Protein AF-A0AAD4RBE6-F1 (afdb_monomer_lite)

Organism: NCBI:txid166010

pLDDT: mean 78.67, std 19.78, range [25.31, 98.31]

Secondary structure (DSSP, 8-state):
-------------------------------------HHHHHHHHHHTT-HHHHHHHHHTT--S--B-TT--BHHHHHHHHT-HHHHHHHIIIIITTTTGGG---TTS--TGGG---HHHHHHHHHHHH---THHHHTTS--SS--SSHHHHHHHHHHHHHHHHHHHHHHTT--SEEEEEEEE---GGGHHHHHHHHHHHHHHHTS-SGGG-SEEEEETHHHHHHHHHHTT--HHHHHHHHHHHHHHTS-SSSSP-HHHHHHHHHHHHTT-BGGG--SSEEEEEEEE-SSSS-EEEEEES---SS-HHHHHHTT---GGGSBHHHHHHHHT--TTTSPPBTTTEEETHHHHSSTHHHHHHHHHHHHHHHHHHTTTPPPSEEEEEEEEE-S-PPP---TT-SSSHHHHHHHHHHHHTT-------PPPSS---TT---HHHHHHHHHHHHHHHTSHHHHHHHHHHHHHHHHSPP---

Sequence (476 aa):
MTMDVVRVKIDKNANKSRDGTSSERNTKTSEPAQQSSPEMQLLTAVKQENIAEIVRLYSRGASGNVQDGHGNNLLHIAVKKGNLQVVQAVLLFYGRRYSLCSKRNRDGKLPEELSYSIEIRGCIEIIHKGKEANDITKKNADSAQNVSHSSRNAMQDIDNQINKQNIDAMLKRKDKLAILLSLDGGGIRGLILIRILIYLEWKLGSSFWEKVDWVAGTSTGAILALGLGKKHSPEHIERAYLRLKNDVFVGRRPYNPKTFERFLKDELGSDSMGSIKHPKIVVTTCLTHVAPPRLKLFRNYKPNINDEDCKRFKYEEPSHVPLWRAARCSSAAPTYFPPFEDIYSDGGIMANNPTMELLTEFFRYKSIEICTHSGKPMDESLGCVISLGTGVVPAIKITASDGIPVDQSRAWCMSLDVPFFRFSPPLRDAIELNERDDKCLISMLWDAELYMASARCADQVDELVDFLKRIKPVEK

Foldseek 3Di:
DDDDDDDDDDDDDDDDDDDDDDDDDDDDDDDDPPPDDLQVQCLVCLLVVPLVSVLVSLLVPNAQPDADPQQQGSLLNNQLVVDQVSNLSCLQRPCPVPVQQPDATNVRDGSLNNHPDLSSNLSSCCSNVVDDNVVSCVVPPPDDDDDPPPVVVVVVVVVVVVVVVLQVVLVPDPFAAAEEEWEFDDQLLLLQVLSVQVVVCVVVVHHPQVRHQYYEAFQSGLLVLLLVLVVNRSSNVNSLSSVCCVQFVDDAPQTDLVSLLVSLCVRNPFFWLLVRPDRWYWYWKWFLVDVPIDIAIQINDFAPDDVVVCVVVRNDDRRPHGSSNSNSLQNQQFRHHAHDVLTIHHRCLPCSTCQVVRVVVVVVSQVSNCVVVVNDHRSYDHRYYHTDDSDDDPDDDPPDPDDPVLVNVNSSCRSVVHDDDDDDFDQPDDDDPPDDPPVSVVSRVVSSVVSCPDPVNVVSVVVVVVVVVPDDPDDD

InterPro domains:
  IPR002110 Ankyrin repeat [PF13637] (43-88)
  IPR002641 Patatin-like phospholipase domain [PF01734] (181-358)
  IPR002641 Patatin-like phospholipase domain [PS51635] (181-359)
  IPR016035 Acyl transferase/acyl hydrolase/lysophospholipase [SSF52151] (178-469)
  IPR036770 Ankyrin repeat-containing domain superfamily [G3DSA:1.25.40.20] (6-111)
  IPR036770 Ankyrin repeat-containing domain superfamily [SSF48403] (42-127)
  IPR047148 85/88 kDa calcium-independent phospholipase A2 [PTHR24139] (33-469)

Radius of gyration: 29.04 Å; chains: 1; bounding box: 90×71×64 Å

Structure (mmCIF, N/CA/C/O backbone):
data_AF-A0AAD4RBE6-F1
#
_entry.id   AF-A0AAD4RBE6-F1
#
loop_
_atom_site.group_PDB
_atom_site.id
_atom_site.type_symbol
_atom_site.label_atom_id
_atom_site.label_alt_id
_atom_site.label_comp_id
_atom_site.label_asym_id
_atom_site.label_entity_id
_atom_site.label_seq_id
_atom_site.pdbx_PDB_ins_co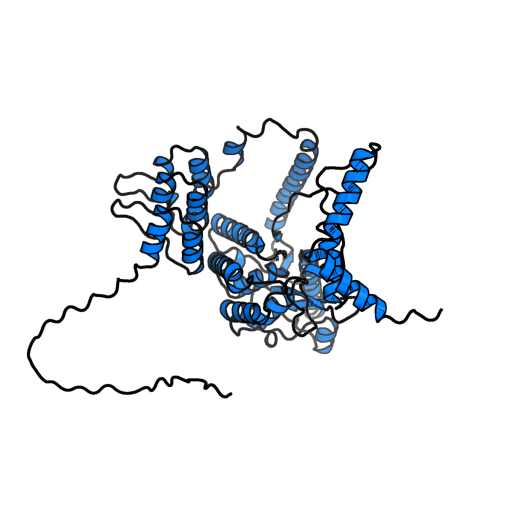de
_atom_site.Cartn_x
_atom_site.Cartn_y
_atom_site.Cartn_z
_atom_site.occupancy
_atom_site.B_iso_or_equiv
_atom_site.auth_seq_id
_atom_site.auth_comp_id
_atom_site.auth_asym_id
_atom_site.auth_atom_id
_atom_site.pdbx_PDB_model_num
ATOM 1 N N . MET A 1 1 ? -31.469 -34.787 -21.073 1.00 36.94 1 MET A N 1
ATOM 2 C CA . MET A 1 1 ? -31.974 -33.926 -19.984 1.00 36.94 1 MET A CA 1
ATOM 3 C C . MET A 1 1 ? -31.543 -32.501 -20.273 1.00 36.94 1 MET A C 1
ATOM 5 O O . MET A 1 1 ? -30.434 -32.102 -19.954 1.00 36.94 1 MET A O 1
ATOM 9 N N . THR A 1 2 ? -32.395 -31.804 -21.008 1.00 25.31 2 THR A N 1
ATOM 10 C CA . THR A 1 2 ? -32.347 -30.375 -21.311 1.00 25.31 2 THR A CA 1
ATOM 11 C C . THR A 1 2 ? -32.919 -29.598 -20.128 1.00 25.31 2 THR A C 1
ATOM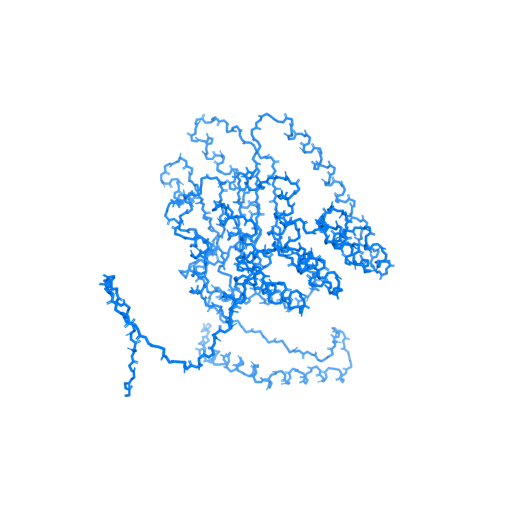 13 O O . THR A 1 2 ? -33.967 -29.980 -19.614 1.00 25.31 2 THR A O 1
ATOM 16 N N . MET A 1 3 ? -32.266 -28.514 -19.709 1.00 25.33 3 MET A N 1
ATOM 17 C CA . MET A 1 3 ? -32.940 -27.438 -18.985 1.00 25.33 3 MET A CA 1
ATOM 18 C C . MET A 1 3 ? -32.387 -26.083 -19.411 1.00 25.33 3 MET A C 1
ATOM 20 O O . MET A 1 3 ? -31.179 -25.877 -19.534 1.00 25.33 3 MET A O 1
ATOM 24 N N . ASP A 1 4 ? -33.351 -25.216 -19.685 1.00 25.64 4 ASP A N 1
ATOM 25 C CA . ASP A 1 4 ? -33.283 -23.999 -20.464 1.00 25.64 4 ASP A CA 1
ATOM 26 C C . ASP A 1 4 ? -32.749 -22.793 -19.691 1.00 25.64 4 ASP A C 1
ATOM 28 O O . ASP A 1 4 ? -33.007 -22.584 -18.506 1.00 25.64 4 ASP A O 1
ATOM 32 N N . VAL A 1 5 ? -32.042 -21.946 -20.435 1.00 27.17 5 VAL A N 1
ATOM 33 C CA . VAL A 1 5 ? -31.559 -20.632 -20.020 1.00 27.17 5 VAL A CA 1
ATOM 34 C C . VAL A 1 5 ? -32.653 -19.601 -20.302 1.00 27.17 5 VAL A C 1
ATOM 36 O O . VAL A 1 5 ? -32.891 -19.232 -21.453 1.00 27.17 5 VAL A O 1
ATOM 39 N N . VAL A 1 6 ? -33.295 -19.085 -19.253 1.00 26.88 6 VAL A N 1
ATOM 40 C CA . VAL A 1 6 ? -34.223 -17.949 -19.358 1.00 26.88 6 VAL A CA 1
ATOM 41 C C . VAL A 1 6 ? -33.420 -16.649 -19.476 1.00 26.88 6 VAL A C 1
ATOM 43 O O . VAL A 1 6 ? -32.833 -16.159 -18.513 1.00 26.88 6 VAL A O 1
ATOM 46 N N . ARG A 1 7 ? -33.397 -16.079 -20.687 1.00 25.42 7 ARG A N 1
ATOM 47 C CA . ARG A 1 7 ? -32.979 -14.697 -20.967 1.00 25.42 7 ARG A CA 1
ATOM 48 C C . ARG A 1 7 ? -34.167 -13.757 -20.757 1.00 25.42 7 ARG A C 1
ATOM 50 O O . ARG A 1 7 ? -35.165 -13.875 -21.459 1.00 25.42 7 ARG A O 1
ATOM 57 N N . VAL A 1 8 ? -34.028 -12.774 -19.870 1.00 27.27 8 VAL A N 1
ATOM 58 C CA . VAL A 1 8 ? -34.959 -11.639 -19.771 1.00 27.27 8 VAL A CA 1
ATOM 59 C C . VAL A 1 8 ? -34.450 -10.508 -20.670 1.00 27.27 8 VAL A C 1
ATOM 61 O O . VAL A 1 8 ? -33.384 -9.942 -20.431 1.00 27.27 8 VAL A O 1
ATOM 64 N N . LYS A 1 9 ? -35.207 -10.210 -21.733 1.00 25.75 9 LYS A N 1
ATOM 65 C CA . LYS A 1 9 ? -35.092 -8.991 -22.548 1.00 25.75 9 LYS A CA 1
ATOM 66 C C . LYS A 1 9 ? -35.766 -7.838 -21.801 1.00 25.75 9 LYS A C 1
ATOM 68 O O . LYS A 1 9 ? -36.899 -7.987 -21.358 1.00 25.75 9 LYS A O 1
ATOM 73 N N . ILE A 1 10 ? -35.095 -6.693 -21.710 1.00 26.86 10 ILE A N 1
ATOM 74 C CA . ILE A 1 10 ? -35.706 -5.421 -21.307 1.00 26.86 10 ILE A CA 1
ATOM 75 C C . ILE A 1 10 ? -35.899 -4.611 -22.588 1.00 26.86 10 ILE A C 1
ATOM 77 O O . ILE A 1 10 ? -34.921 -4.138 -23.170 1.00 26.86 10 ILE A O 1
ATOM 81 N N . ASP A 1 11 ? -37.148 -4.496 -23.035 1.00 26.22 11 ASP A N 1
ATOM 82 C CA . ASP A 1 11 ? -37.531 -3.614 -24.134 1.00 26.22 11 ASP A CA 1
ATOM 83 C C . ASP A 1 11 ? -37.756 -2.187 -23.626 1.00 26.22 11 ASP A C 1
ATOM 85 O O . ASP A 1 11 ? -38.414 -1.937 -22.614 1.00 26.22 11 ASP A O 1
ATOM 89 N N . LYS A 1 12 ? -37.195 -1.242 -24.379 1.00 29.44 12 LYS A N 1
ATOM 90 C CA . LYS A 1 12 ? -37.485 0.189 -24.314 1.00 29.44 12 LYS A CA 1
ATOM 91 C C . LYS A 1 12 ? -38.766 0.446 -25.108 1.00 29.44 12 LYS A C 1
ATOM 93 O O . LYS A 1 12 ? -38.792 0.058 -26.271 1.00 29.44 12 LYS A O 1
ATOM 98 N N . ASN A 1 13 ? -39.739 1.189 -24.569 1.00 26.70 13 ASN A N 1
ATOM 99 C CA . ASN A 1 13 ? -40.270 2.371 -25.268 1.00 26.70 13 ASN A CA 1
ATOM 100 C C . ASN A 1 13 ? -41.392 3.142 -24.552 1.00 26.70 13 ASN A C 1
ATOM 102 O O . ASN A 1 13 ? -42.336 2.574 -24.021 1.00 26.70 13 ASN A O 1
ATOM 106 N N . ALA A 1 14 ? -41.281 4.461 -24.733 1.00 28.98 14 ALA A N 1
ATOM 107 C CA . ALA A 1 14 ? -42.320 5.413 -25.130 1.00 28.98 14 ALA A CA 1
ATOM 108 C C . ALA A 1 14 ? -43.498 5.737 -24.189 1.00 28.98 14 ALA A C 1
ATOM 110 O O . ALA A 1 14 ? -44.550 5.108 -24.174 1.00 28.98 14 ALA A O 1
ATOM 111 N N . ASN A 1 15 ? -43.319 6.899 -23.562 1.00 27.23 15 ASN A N 1
ATOM 112 C CA . ASN A 1 15 ? -44.296 7.949 -23.279 1.00 27.23 15 ASN A CA 1
ATOM 113 C C . ASN A 1 15 ? -45.502 8.000 -24.251 1.00 27.23 15 ASN A C 1
ATOM 115 O O . ASN A 1 15 ? -45.315 8.231 -25.448 1.00 27.23 15 ASN A O 1
ATOM 119 N N . LYS A 1 16 ? -46.731 7.919 -23.722 1.00 29.92 16 LYS A N 1
ATOM 120 C CA . LYS A 1 16 ? -47.938 8.544 -24.295 1.00 29.92 16 LYS A CA 1
ATOM 121 C C . LYS A 1 16 ? -48.958 8.836 -23.191 1.00 29.92 16 LYS A C 1
ATOM 123 O O . LYS A 1 16 ? -49.313 7.968 -22.404 1.00 29.92 16 LYS A O 1
ATOM 128 N N . SER A 1 17 ? -49.397 10.086 -23.169 1.00 28.22 17 SER A N 1
ATOM 129 C CA . SER A 1 17 ? -50.435 10.672 -22.327 1.00 28.22 17 SER A CA 1
ATOM 130 C C . SER A 1 17 ? -51.847 10.294 -22.792 1.00 28.22 17 SER A C 1
ATOM 132 O O . SER A 1 17 ? -52.077 10.181 -23.998 1.00 28.22 17 SER A O 1
ATOM 134 N N . ARG A 1 18 ? -52.795 10.182 -21.845 1.00 27.91 18 ARG A N 1
ATOM 135 C CA . ARG A 1 18 ? -54.175 10.713 -21.933 1.00 27.91 18 ARG A CA 1
ATOM 136 C C . ARG A 1 18 ? -54.980 10.475 -20.646 1.00 27.91 18 ARG A C 1
ATOM 138 O O . ARG A 1 18 ? -54.822 9.451 -19.992 1.00 27.91 18 ARG A O 1
ATOM 145 N N . ASP A 1 19 ? -55.813 11.470 -20.348 1.00 25.88 19 ASP A N 1
ATOM 146 C CA . ASP A 1 19 ? -56.730 11.645 -19.214 1.00 25.88 19 ASP A CA 1
ATOM 147 C C . ASP A 1 19 ? -57.774 10.536 -19.002 1.00 25.88 19 ASP A C 1
ATOM 149 O O . ASP A 1 19 ? -58.187 9.870 -19.952 1.00 25.88 19 ASP A O 1
ATOM 153 N N . GLY A 1 20 ? -58.305 10.449 -17.772 1.00 26.56 20 GLY A N 1
ATOM 154 C CA . GLY A 1 20 ? -59.591 9.793 -17.502 1.00 26.56 20 GLY A CA 1
ATOM 155 C C . GLY A 1 20 ? -59.856 9.423 -16.037 1.00 26.56 20 GLY A C 1
ATOM 156 O O . GLY A 1 20 ? -59.356 8.430 -15.533 1.00 26.56 20 GLY A O 1
ATOM 157 N N . THR A 1 21 ? -60.690 10.228 -15.391 1.00 26.03 21 THR A N 1
ATOM 158 C CA . THR A 1 21 ? -61.256 10.206 -14.029 1.00 26.03 21 THR A CA 1
ATOM 159 C C . THR A 1 21 ? -61.819 8.889 -13.442 1.00 26.03 21 THR A C 1
ATOM 161 O O . THR A 1 21 ? -62.601 8.193 -14.083 1.00 26.03 21 THR A O 1
ATOM 164 N N . SER A 1 22 ? -61.634 8.762 -12.115 1.00 25.34 22 SER A N 1
ATOM 165 C CA . SER A 1 22 ? -62.621 8.416 -11.058 1.00 25.34 22 SER A CA 1
ATOM 166 C C . SER A 1 22 ? -62.697 7.012 -10.413 1.00 25.34 22 SER A C 1
ATOM 168 O O . SER A 1 22 ? -62.788 5.972 -11.055 1.00 25.34 22 SER A O 1
ATOM 170 N N . SER A 1 23 ? -62.857 7.097 -9.084 1.00 26.45 23 SER A N 1
ATOM 171 C CA . SER A 1 23 ? -63.470 6.178 -8.112 1.00 26.45 23 SER A CA 1
ATOM 172 C C . SER A 1 23 ? -62.567 5.221 -7.321 1.00 26.45 23 SER A C 1
ATOM 174 O O . SER A 1 23 ? -61.844 4.374 -7.833 1.00 26.45 23 SER A O 1
ATOM 176 N N . GLU A 1 24 ? -62.652 5.427 -6.009 1.00 29.19 24 GLU A N 1
ATOM 177 C CA . GLU A 1 24 ? -61.963 4.767 -4.913 1.00 29.19 24 GLU A CA 1
ATOM 178 C C . GLU A 1 24 ? -62.355 3.291 -4.772 1.00 29.19 24 GLU A C 1
ATOM 180 O O . GLU A 1 24 ? -63.533 2.935 -4.852 1.00 29.19 24 GLU A O 1
ATOM 185 N N . ARG A 1 25 ? -61.386 2.453 -4.386 1.00 26.19 25 ARG A N 1
ATOM 186 C CA . ARG A 1 25 ? -61.617 1.389 -3.401 1.00 26.19 25 ARG A CA 1
ATOM 187 C C . ARG A 1 25 ? -60.312 0.985 -2.721 1.00 26.19 25 ARG A C 1
ATOM 189 O O . ARG A 1 25 ? -59.398 0.453 -3.338 1.00 26.19 25 ARG A O 1
ATOM 196 N N . ASN A 1 26 ? -60.278 1.256 -1.420 1.00 29.33 26 ASN A N 1
ATOM 197 C CA . ASN A 1 26 ? -59.285 0.809 -0.454 1.00 29.33 26 ASN A CA 1
ATOM 198 C C . ASN A 1 26 ? -59.042 -0.705 -0.533 1.00 29.33 26 ASN A C 1
ATOM 200 O O . ASN A 1 26 ? -59.916 -1.492 -0.171 1.00 29.33 26 ASN A O 1
ATOM 204 N N . THR A 1 27 ? -57.809 -1.099 -0.839 1.00 26.62 27 THR A N 1
ATOM 205 C CA . THR A 1 27 ? -57.243 -2.365 -0.367 1.00 26.62 27 THR A CA 1
ATOM 206 C C . THR A 1 27 ? -55.849 -2.102 0.176 1.00 26.62 27 THR A C 1
ATOM 208 O O . THR A 1 27 ? -54.943 -1.719 -0.557 1.00 26.62 27 THR A O 1
ATOM 211 N N . LYS A 1 28 ? -55.716 -2.294 1.491 1.00 36.59 28 LYS A N 1
ATOM 212 C CA . LYS A 1 28 ? -54.467 -2.308 2.249 1.00 36.59 28 LYS A CA 1
ATOM 213 C C . LYS A 1 28 ? -53.427 -3.177 1.539 1.00 36.59 28 LYS A C 1
ATOM 215 O O . LYS A 1 28 ? -53.529 -4.400 1.565 1.00 36.59 28 LYS A O 1
ATOM 220 N N . THR A 1 29 ? -52.398 -2.551 0.992 1.00 27.36 29 THR A N 1
ATOM 221 C CA . THR A 1 29 ? -51.124 -3.206 0.699 1.00 27.36 29 THR A CA 1
ATOM 222 C C . THR A 1 29 ? -50.064 -2.512 1.529 1.00 27.36 29 THR A C 1
ATOM 224 O O . THR A 1 29 ? -49.806 -1.324 1.356 1.00 27.36 29 THR A O 1
ATOM 227 N N . SER A 1 30 ? -49.522 -3.268 2.478 1.00 28.77 30 SER A N 1
ATOM 228 C CA . SER A 1 30 ? -48.359 -2.943 3.296 1.00 28.77 30 SER A CA 1
ATOM 229 C C . SER A 1 30 ? -47.278 -2.236 2.480 1.00 28.77 30 SER A C 1
ATOM 231 O O . SER A 1 30 ? -46.771 -2.804 1.509 1.00 28.77 30 SER A O 1
ATOM 233 N N . GLU A 1 31 ? -46.926 -1.020 2.892 1.00 28.08 31 GLU A N 1
ATOM 234 C CA . GLU A 1 31 ? -45.774 -0.295 2.365 1.00 28.08 31 GLU A CA 1
ATOM 235 C C . GLU A 1 31 ? -44.496 -1.141 2.529 1.00 28.08 31 GLU A C 1
ATOM 237 O O . GLU A 1 31 ? -44.288 -1.750 3.585 1.00 28.08 31 GLU A O 1
ATOM 242 N N . PRO A 1 32 ? -43.616 -1.199 1.516 1.00 34.84 32 PRO A N 1
ATOM 243 C CA . PRO A 1 32 ? -42.310 -1.812 1.671 1.00 34.84 32 PRO A CA 1
ATOM 244 C C . PRO A 1 32 ? -41.451 -0.926 2.579 1.00 34.84 32 PRO A C 1
ATOM 246 O O . PRO A 1 32 ? -41.338 0.279 2.357 1.00 34.84 32 PRO A O 1
ATOM 249 N N . ALA A 1 33 ? -40.845 -1.534 3.602 1.00 35.59 33 ALA A N 1
ATOM 250 C CA . ALA A 1 33 ? -39.944 -0.876 4.543 1.00 35.59 33 ALA A CA 1
ATOM 251 C C . ALA A 1 33 ? -38.936 0.026 3.808 1.00 35.59 33 ALA A C 1
ATOM 253 O O . ALA A 1 33 ? -38.122 -0.453 3.016 1.00 35.59 33 ALA A O 1
ATOM 254 N N . GLN A 1 34 ? -39.000 1.334 4.074 1.00 41.50 34 GLN A N 1
ATOM 255 C CA . GLN A 1 34 ? -38.040 2.316 3.575 1.00 41.50 34 GLN A CA 1
ATOM 256 C C . GLN A 1 34 ? -36.620 1.845 3.912 1.00 41.50 34 GLN A C 1
ATOM 258 O O . GLN A 1 34 ? -36.253 1.741 5.084 1.00 41.50 34 GLN A O 1
ATOM 263 N N . GLN A 1 35 ? -35.814 1.552 2.889 1.00 50.53 35 GLN A N 1
ATOM 264 C CA . GLN A 1 35 ? -34.384 1.322 3.074 1.00 50.53 35 GLN A CA 1
ATOM 265 C C . GLN A 1 35 ? -33.782 2.596 3.675 1.00 50.53 35 GLN A C 1
ATOM 267 O O . GLN A 1 35 ? -33.714 3.637 3.023 1.00 50.53 35 GLN A O 1
ATOM 272 N N . SER A 1 36 ? -33.397 2.523 4.950 1.00 72.25 36 SER A N 1
ATOM 273 C CA . SER A 1 36 ? -32.753 3.620 5.671 1.00 72.25 36 SER A CA 1
ATOM 274 C C . SER A 1 36 ? -31.489 4.066 4.932 1.00 72.25 36 SER A C 1
ATOM 276 O O . SER A 1 36 ? -30.768 3.231 4.380 1.00 72.25 36 SER A O 1
ATOM 278 N N . SER A 1 37 ? -31.212 5.375 4.894 1.00 89.31 37 SER A N 1
ATOM 279 C CA . SER A 1 37 ? -30.050 5.902 4.164 1.00 89.31 37 SER A CA 1
ATOM 280 C C . SER A 1 37 ? -28.730 5.303 4.689 1.00 89.31 37 SER A C 1
ATOM 282 O O . SER A 1 37 ? -28.657 4.944 5.871 1.00 89.31 37 SER A O 1
ATOM 284 N N . PRO A 1 38 ? -27.663 5.205 3.868 1.00 90.19 38 PRO A N 1
ATOM 285 C CA . PRO A 1 38 ? -26.365 4.675 4.303 1.00 90.19 38 PRO A CA 1
ATOM 286 C C . PRO A 1 38 ? -25.799 5.366 5.553 1.00 90.19 38 PRO A C 1
ATOM 288 O O . PRO A 1 38 ? -25.155 4.730 6.383 1.00 90.19 38 PRO A O 1
ATOM 291 N N . GLU A 1 39 ? -26.070 6.659 5.723 1.00 90.44 39 GLU A N 1
ATOM 292 C CA . GLU A 1 39 ? -25.683 7.452 6.892 1.00 90.44 39 GLU A CA 1
ATOM 293 C C . GLU A 1 39 ? -26.444 7.018 8.149 1.00 90.44 39 GLU A C 1
ATOM 295 O O . GLU A 1 39 ? -25.860 6.899 9.228 1.00 90.44 39 GLU A O 1
ATOM 300 N N . MET A 1 40 ? -27.743 6.738 8.020 1.00 91.25 40 MET A N 1
ATOM 301 C CA . MET A 1 40 ? -28.564 6.255 9.130 1.00 91.25 40 MET A CA 1
ATOM 302 C C . MET A 1 40 ? -28.219 4.805 9.492 1.00 91.25 40 MET A C 1
ATOM 304 O O . MET A 1 40 ? -28.203 4.444 10.673 1.00 91.25 40 MET A O 1
ATOM 308 N N . GLN A 1 41 ? -27.869 3.986 8.496 1.00 94.31 41 GLN A N 1
ATOM 309 C CA . GLN A 1 41 ? -27.298 2.655 8.711 1.00 94.31 41 GLN A CA 1
ATOM 310 C C . GLN A 1 41 ? -25.973 2.749 9.473 1.00 94.31 41 GLN A C 1
ATOM 312 O O . GLN A 1 41 ? -25.782 2.016 10.439 1.00 94.31 41 GLN A O 1
ATOM 317 N N . LEU A 1 42 ? -25.101 3.700 9.123 1.00 95.31 42 LEU A N 1
ATOM 318 C CA . LEU A 1 42 ? -23.823 3.913 9.809 1.00 95.31 42 LEU A CA 1
ATOM 319 C C . LEU A 1 42 ? -24.022 4.346 11.263 1.00 95.31 42 LEU A C 1
ATOM 321 O O . LEU A 1 42 ? -23.387 3.802 12.167 1.00 95.31 42 LEU A O 1
ATOM 325 N N . LEU A 1 43 ? -24.944 5.280 11.505 1.00 94.56 43 LEU A N 1
ATOM 326 C CA . LEU A 1 43 ? -25.313 5.706 12.854 1.00 94.56 43 LEU A CA 1
ATOM 327 C C . LEU A 1 43 ? -25.823 4.523 13.692 1.00 94.56 43 LEU A C 1
ATOM 329 O O . LEU A 1 43 ? -25.467 4.378 14.862 1.00 94.56 43 LEU A O 1
ATOM 333 N N . THR A 1 44 ? -26.642 3.665 13.083 1.00 95.12 44 THR A N 1
ATOM 334 C CA . THR A 1 44 ? -27.189 2.460 13.716 1.00 95.12 44 THR A CA 1
ATOM 335 C C . THR A 1 44 ? -26.092 1.435 13.999 1.00 95.12 44 THR A C 1
ATOM 337 O O . THR A 1 44 ? -26.025 0.922 15.113 1.00 95.12 44 THR A O 1
ATOM 340 N N . ALA A 1 45 ? -25.176 1.213 13.055 1.00 95.94 45 ALA A N 1
ATOM 341 C CA . ALA A 1 45 ? -24.044 0.305 13.210 1.00 95.94 45 ALA A CA 1
ATOM 342 C C . ALA A 1 45 ? -23.119 0.724 14.363 1.00 95.94 45 ALA A C 1
ATOM 344 O O . ALA A 1 45 ? -22.715 -0.123 15.154 1.00 95.94 45 ALA A O 1
ATOM 345 N N . VAL A 1 46 ? -22.848 2.026 14.526 1.00 96.00 46 VAL A N 1
ATOM 346 C CA . VAL A 1 46 ? -22.082 2.542 15.677 1.00 96.00 46 VAL A CA 1
ATOM 347 C C . VAL A 1 46 ? -22.850 2.359 16.988 1.00 96.00 46 VAL A C 1
ATOM 349 O O . VAL A 1 46 ? -22.265 1.935 17.981 1.00 96.00 46 VAL A O 1
ATOM 352 N N . LYS A 1 47 ? -24.166 2.617 17.012 1.00 94.94 47 LYS A N 1
ATOM 353 C CA . LYS A 1 47 ? -25.005 2.397 18.209 1.00 94.94 47 LYS A CA 1
ATOM 354 C C . LYS A 1 47 ? -25.071 0.927 18.636 1.00 94.94 47 LYS A C 1
ATOM 356 O O . LYS A 1 47 ? -25.216 0.666 19.830 1.00 94.94 47 LYS A O 1
ATOM 361 N N . GLN A 1 48 ? -25.002 0.015 17.670 1.00 95.56 48 GLN A N 1
ATOM 362 C CA . GLN A 1 48 ? -25.002 -1.438 17.853 1.00 95.56 48 GLN A CA 1
ATOM 363 C C . GLN A 1 48 ? -23.591 -2.029 17.999 1.00 95.56 48 GLN A C 1
ATOM 365 O O . GLN A 1 48 ? -23.467 -3.240 18.131 1.00 95.56 48 GLN A O 1
ATOM 370 N N . GLU A 1 49 ? -22.540 -1.202 17.946 1.00 94.81 49 GLU A N 1
ATOM 371 C CA . GLU A 1 49 ? -21.135 -1.627 18.051 1.00 94.81 49 GLU A CA 1
ATOM 372 C C . GLU A 1 49 ? -20.708 -2.649 16.975 1.00 94.81 49 GLU A C 1
ATOM 374 O O . GLU A 1 49 ? -19.778 -3.435 17.153 1.00 94.81 49 GLU A O 1
ATOM 379 N N . ASN A 1 50 ? -21.365 -2.619 15.810 1.00 93.75 50 ASN A N 1
ATOM 380 C CA . ASN A 1 50 ? -21.119 -3.549 14.714 1.00 93.75 50 ASN A CA 1
ATOM 381 C C . ASN A 1 50 ? -19.976 -3.057 13.810 1.00 93.75 50 ASN A C 1
ATOM 383 O O . ASN A 1 50 ? -20.187 -2.362 12.814 1.00 93.75 50 ASN A O 1
ATOM 387 N N . ILE A 1 51 ? -18.748 -3.452 14.148 1.00 91.12 51 ILE A N 1
ATOM 388 C CA . ILE A 1 51 ? -17.526 -3.068 13.422 1.00 91.12 51 ILE A CA 1
ATOM 389 C C . ILE A 1 51 ? -17.558 -3.530 11.961 1.00 91.12 51 ILE A C 1
ATOM 391 O O . ILE A 1 51 ? -17.162 -2.775 11.074 1.00 91.12 51 ILE A O 1
ATOM 395 N N . ALA A 1 52 ? -18.037 -4.747 11.691 1.00 88.94 52 ALA A N 1
ATOM 396 C CA . ALA A 1 52 ? -18.078 -5.285 10.333 1.00 88.94 52 ALA A CA 1
ATOM 397 C C . ALA A 1 52 ? -18.937 -4.406 9.413 1.00 88.94 52 ALA A C 1
ATOM 399 O O . ALA A 1 52 ? -18.535 -4.100 8.288 1.00 88.94 52 ALA A O 1
ATOM 400 N N . GLU A 1 53 ? -20.074 -3.939 9.924 1.00 94.31 53 GLU A N 1
ATOM 401 C CA . GLU A 1 53 ? -20.980 -3.060 9.195 1.00 94.31 53 GLU A CA 1
ATOM 402 C C . GLU A 1 53 ? -20.416 -1.643 9.023 1.00 94.31 53 GLU A C 1
ATOM 404 O O . GLU A 1 53 ? -20.501 -1.081 7.931 1.00 94.31 53 GLU A O 1
ATOM 409 N N . ILE A 1 54 ? -19.747 -1.095 10.046 1.00 93.69 54 ILE A N 1
ATOM 410 C CA . ILE A 1 54 ? -19.025 0.187 9.945 1.00 93.69 54 ILE A CA 1
ATOM 411 C C . ILE A 1 54 ? -17.981 0.122 8.819 1.00 93.69 54 ILE A C 1
ATOM 413 O O . ILE A 1 54 ? -17.939 0.999 7.956 1.00 93.69 54 ILE A O 1
ATOM 417 N N . VAL A 1 55 ? -17.168 -0.940 8.789 1.00 92.38 55 VAL A N 1
ATOM 418 C CA . VAL A 1 55 ? -16.141 -1.154 7.754 1.00 92.38 55 VAL A CA 1
ATOM 419 C C . VAL A 1 55 ? -16.785 -1.308 6.374 1.00 92.38 55 VAL A C 1
ATOM 421 O O . VAL A 1 55 ? -16.300 -0.728 5.400 1.00 92.38 55 VAL A O 1
ATOM 424 N N . ARG A 1 56 ? -17.893 -2.054 6.271 1.00 93.44 56 ARG A N 1
ATOM 425 C CA . ARG A 1 56 ? -18.628 -2.244 5.012 1.00 93.44 56 ARG A CA 1
ATOM 426 C C . ARG A 1 56 ? -19.144 -0.913 4.466 1.00 93.44 56 ARG A C 1
ATOM 428 O O . ARG A 1 56 ? -18.910 -0.610 3.296 1.00 93.44 56 ARG A O 1
ATOM 435 N N . LEU A 1 57 ? -19.803 -0.110 5.298 1.00 95.12 57 LEU A N 1
ATOM 436 C CA . LEU A 1 57 ? -20.345 1.195 4.917 1.00 95.12 57 LEU A CA 1
ATOM 437 C C . LEU A 1 57 ? -19.232 2.178 4.537 1.00 95.12 57 LEU A C 1
ATOM 439 O O . LEU A 1 57 ? -19.325 2.831 3.494 1.00 95.12 57 LEU A O 1
ATOM 443 N N . TYR A 1 58 ? -18.135 2.210 5.299 1.00 94.81 58 TYR A N 1
ATOM 444 C CA . TYR A 1 58 ? -16.953 2.999 4.953 1.00 94.81 58 TYR A CA 1
ATOM 445 C C . TYR A 1 58 ? -16.370 2.596 3.596 1.00 94.81 58 TYR A C 1
ATOM 447 O O . TYR A 1 58 ? -16.171 3.450 2.732 1.00 94.81 58 TYR A O 1
ATOM 455 N N . SER A 1 59 ? -16.181 1.294 3.357 1.00 93.25 59 SER A N 1
ATOM 456 C CA . SER A 1 59 ? -15.627 0.772 2.099 1.00 93.25 59 SER A CA 1
ATOM 457 C C . SER A 1 59 ? -16.476 1.117 0.869 1.00 93.25 59 SER A C 1
ATOM 459 O O . SER A 1 59 ? -15.947 1.188 -0.236 1.00 93.25 59 SER A O 1
ATOM 461 N N . ARG A 1 60 ? -17.778 1.388 1.044 1.00 93.56 60 ARG A N 1
ATOM 462 C CA . ARG A 1 60 ? -18.698 1.843 -0.016 1.00 93.56 60 ARG A CA 1
ATOM 463 C C . ARG A 1 60 ? -18.848 3.364 -0.089 1.00 93.56 60 ARG A C 1
ATOM 465 O O . ARG A 1 60 ? -19.560 3.868 -0.946 1.00 93.56 60 ARG A O 1
ATOM 472 N N . GLY A 1 61 ? -18.158 4.097 0.782 1.00 92.44 61 GLY A N 1
ATOM 473 C CA . GLY A 1 61 ? -18.135 5.553 0.784 1.00 92.44 61 GLY A CA 1
ATOM 474 C C . GLY A 1 61 ? -19.296 6.233 1.494 1.00 92.44 61 GLY A C 1
ATOM 475 O O . GLY A 1 61 ? -19.561 7.391 1.184 1.00 92.44 61 GLY A O 1
ATOM 476 N N . ALA A 1 62 ? -19.948 5.560 2.448 1.00 94.25 62 ALA A N 1
ATOM 477 C CA . ALA A 1 62 ? -20.943 6.199 3.307 1.00 94.25 62 ALA A CA 1
ATOM 478 C C . ALA A 1 62 ? -20.345 7.429 4.010 1.00 94.25 62 ALA A C 1
ATOM 480 O O . ALA A 1 62 ? -19.228 7.371 4.534 1.00 94.25 62 ALA A O 1
ATOM 481 N N . SER A 1 63 ? -21.084 8.540 4.021 1.00 92.56 63 SER A N 1
ATOM 482 C CA . SER A 1 63 ? -20.622 9.784 4.634 1.00 92.56 63 SER A CA 1
ATOM 483 C C . SER A 1 63 ? -20.653 9.699 6.159 1.00 92.56 63 SER A C 1
ATOM 485 O O . SER A 1 63 ? -21.648 9.293 6.753 1.00 92.56 63 SER A O 1
ATOM 487 N N . GLY A 1 64 ? -19.576 10.146 6.807 1.00 90.00 64 GLY A N 1
ATOM 488 C CA . GLY A 1 64 ? -19.506 10.265 8.266 1.00 90.00 64 GLY A CA 1
ATOM 489 C C . GLY A 1 64 ? -20.146 11.537 8.829 1.00 90.00 64 GLY A C 1
ATOM 490 O O . GLY A 1 64 ? -20.161 11.720 10.046 1.00 90.00 64 GLY A O 1
ATOM 491 N N . ASN A 1 65 ? -20.655 12.435 7.975 1.00 89.88 65 ASN A N 1
ATOM 492 C CA . ASN A 1 65 ? -21.284 13.691 8.397 1.00 89.88 65 ASN A CA 1
ATOM 493 C C . ASN A 1 65 ? -22.741 13.476 8.837 1.00 89.88 65 ASN A C 1
ATOM 495 O O . ASN A 1 65 ? -23.664 14.023 8.239 1.00 89.88 65 ASN A O 1
ATOM 499 N N . VAL A 1 66 ? -22.938 12.651 9.863 1.00 92.25 66 VAL A N 1
ATOM 500 C CA . VAL A 1 66 ? -24.248 12.303 10.421 1.00 92.25 66 VAL A CA 1
ATOM 501 C C . VAL A 1 66 ? -24.271 12.567 11.923 1.00 92.25 66 VAL A C 1
ATOM 503 O O . VAL A 1 66 ? -23.253 12.438 12.611 1.00 92.25 66 VAL A O 1
ATOM 506 N N . GLN A 1 67 ? -25.440 12.958 12.427 1.00 93.31 67 GLN A N 1
ATOM 507 C CA . GLN A 1 67 ? -25.692 13.215 13.840 1.00 93.31 67 GLN A CA 1
ATOM 508 C C . GLN A 1 67 ? -26.984 12.529 14.289 1.00 93.31 67 GLN A C 1
ATOM 510 O O . GLN A 1 67 ? -27.887 12.306 13.483 1.00 93.31 67 GLN A O 1
ATOM 515 N N . ASP A 1 68 ? -27.080 12.198 15.576 1.00 92.56 68 ASP A N 1
ATOM 516 C CA . ASP A 1 68 ? -28.346 11.783 16.183 1.00 92.56 68 ASP A CA 1
ATOM 517 C C . ASP A 1 68 ? -29.236 12.985 16.566 1.00 92.56 68 ASP A C 1
ATOM 519 O O . ASP A 1 68 ? -28.880 14.149 16.368 1.00 92.56 68 ASP A O 1
ATOM 523 N N . GLY A 1 69 ? -30.404 12.707 17.157 1.00 90.25 69 GLY A N 1
ATOM 524 C CA . GLY A 1 69 ? -31.345 13.739 17.609 1.00 90.25 69 GLY A CA 1
ATOM 525 C C . GLY A 1 69 ? -30.797 14.699 18.678 1.00 90.25 69 GLY A C 1
ATOM 526 O O . GLY A 1 69 ? -31.363 15.773 18.870 1.00 90.25 69 GLY A O 1
ATOM 527 N N . HIS A 1 70 ? -29.683 14.366 19.334 1.00 90.88 70 HIS A N 1
ATOM 528 C CA . HIS A 1 70 ? -29.000 15.212 20.317 1.00 90.88 70 HIS A CA 1
ATOM 529 C C . HIS A 1 70 ? -27.803 15.968 19.707 1.00 90.88 70 HIS A C 1
ATOM 531 O O . HIS A 1 70 ? -27.043 16.627 20.416 1.00 90.88 70 HIS A O 1
ATOM 537 N N . GLY A 1 71 ? -27.607 15.890 18.387 1.00 92.75 71 GLY A N 1
ATOM 538 C CA . GLY A 1 71 ? -26.449 16.474 17.708 1.00 92.75 71 GLY A CA 1
ATOM 539 C C . GLY A 1 71 ? -25.145 15.708 17.946 1.00 92.75 71 GLY A C 1
ATOM 540 O O . GLY A 1 71 ? -24.074 16.215 17.609 1.00 92.75 71 GLY A O 1
ATOM 541 N N . ASN A 1 72 ? -25.198 14.496 18.509 1.00 95.06 72 ASN A N 1
ATOM 542 C CA . ASN A 1 72 ? -24.012 13.668 18.686 1.00 95.06 72 ASN A CA 1
ATOM 543 C C . ASN A 1 72 ? -23.562 13.150 17.322 1.00 95.06 72 ASN A C 1
ATOM 545 O O . ASN A 1 72 ? -24.305 12.439 16.646 1.00 95.06 72 ASN A O 1
ATOM 549 N N . ASN A 1 73 ? -22.332 13.475 16.930 1.00 95.50 73 ASN A N 1
ATOM 550 C CA . ASN A 1 73 ? -21.699 12.831 15.780 1.00 95.50 73 ASN A CA 1
ATOM 551 C C . ASN A 1 73 ? -21.305 11.371 16.103 1.00 95.50 73 ASN A C 1
ATOM 553 O O . ASN A 1 73 ? -21.383 10.932 17.254 1.00 95.50 73 ASN A O 1
ATOM 557 N N . LEU A 1 74 ? -20.823 10.632 15.098 1.00 96.25 74 LEU A N 1
ATOM 558 C CA . LEU A 1 74 ? -20.407 9.230 15.248 1.00 96.25 74 LEU A CA 1
ATOM 559 C C . LEU A 1 74 ? -19.426 8.996 16.410 1.00 96.25 74 LEU A C 1
ATOM 561 O O . LEU A 1 74 ? -19.540 7.992 17.110 1.00 96.25 74 LEU A O 1
ATOM 565 N N . LEU A 1 75 ? -18.486 9.920 16.640 1.00 96.31 75 LEU A N 1
ATOM 566 C CA . LEU A 1 75 ? -17.471 9.772 17.682 1.00 96.31 75 LEU A CA 1
ATOM 567 C C . LEU A 1 75 ? -18.057 9.963 19.085 1.00 96.31 75 LEU A C 1
ATOM 569 O O . LEU A 1 75 ? -17.720 9.189 19.971 1.00 96.31 75 LEU A O 1
ATOM 573 N N . HIS A 1 76 ? -18.974 10.915 19.288 1.00 96.69 76 HIS A N 1
ATOM 574 C CA . HIS A 1 76 ? -19.679 11.053 20.573 1.00 96.69 76 HIS A CA 1
ATOM 575 C C . HIS A 1 76 ? -20.410 9.757 20.943 1.00 96.69 76 HIS A C 1
ATOM 577 O O . HIS A 1 76 ? -20.351 9.308 22.085 1.00 96.69 76 HIS A O 1
ATOM 583 N N . ILE A 1 77 ? -21.083 9.140 19.964 1.00 95.56 77 ILE A N 1
ATOM 584 C CA . ILE A 1 77 ? -21.837 7.898 20.168 1.00 95.56 77 ILE A CA 1
ATOM 585 C C . ILE A 1 77 ? -20.882 6.746 20.488 1.00 95.56 77 ILE A C 1
ATOM 587 O O . ILE A 1 77 ? -21.107 6.036 21.465 1.00 95.56 77 ILE A O 1
ATOM 591 N N . ALA A 1 78 ? -19.805 6.589 19.711 1.00 95.50 78 ALA A N 1
ATOM 592 C CA . ALA A 1 78 ? -18.796 5.557 19.942 1.00 95.50 78 ALA A CA 1
ATOM 593 C C . ALA A 1 78 ? -18.141 5.690 21.328 1.00 95.50 78 ALA A C 1
ATOM 595 O O . ALA A 1 78 ? -18.008 4.704 22.049 1.00 95.50 78 ALA A O 1
ATOM 596 N N . VAL A 1 79 ? -17.795 6.915 21.735 1.00 95.38 79 VAL A N 1
ATOM 597 C CA . VAL A 1 79 ? -17.202 7.190 23.050 1.00 95.38 79 VAL A CA 1
ATOM 598 C C . VAL A 1 79 ? -18.179 6.879 24.180 1.00 95.38 79 VAL A C 1
ATOM 600 O O . VAL A 1 79 ? -17.794 6.221 25.142 1.00 95.38 79 VAL A O 1
ATOM 603 N N . LYS A 1 80 ? -19.451 7.279 24.051 1.00 93.38 80 LYS A N 1
ATOM 604 C CA . LYS A 1 80 ? -20.487 6.991 25.058 1.00 93.38 80 LYS A CA 1
ATOM 605 C C . LYS A 1 80 ? -20.708 5.487 25.258 1.00 93.38 80 LYS A C 1
ATOM 607 O O . LYS A 1 80 ? -21.110 5.076 26.341 1.00 93.38 80 LYS A O 1
ATOM 612 N N . LYS A 1 81 ? -20.461 4.673 24.226 1.00 92.69 81 LYS A N 1
ATOM 613 C CA . LYS A 1 81 ? -20.510 3.206 24.310 1.00 92.69 81 LYS A CA 1
ATOM 614 C C . LYS A 1 81 ? -19.288 2.597 24.995 1.00 92.69 81 LYS A C 1
ATOM 616 O O . LYS A 1 81 ? -19.403 1.521 25.563 1.00 92.69 81 LYS A O 1
ATOM 621 N N . GLY A 1 82 ? -18.140 3.272 24.963 1.00 90.56 82 GLY A N 1
ATOM 622 C CA . GLY A 1 82 ? -16.917 2.817 25.629 1.00 90.56 82 GLY A CA 1
ATOM 623 C C . GLY A 1 82 ? -16.164 1.696 24.903 1.00 90.56 82 GLY A C 1
ATOM 624 O O . GLY A 1 82 ? -15.167 1.199 25.420 1.00 90.56 82 GLY A O 1
ATOM 625 N N . ASN A 1 83 ? -16.591 1.302 23.701 1.00 90.69 83 ASN A N 1
ATOM 626 C CA . ASN A 1 83 ? -15.926 0.258 22.929 1.00 90.69 83 ASN A CA 1
ATOM 627 C C . ASN A 1 83 ? -14.726 0.815 22.161 1.00 90.69 83 ASN A C 1
ATOM 629 O O . ASN A 1 83 ? -14.874 1.530 21.165 1.00 90.69 83 ASN A O 1
ATOM 633 N N . LEU A 1 84 ? -13.528 0.453 22.621 1.00 87.56 84 LEU A N 1
ATOM 634 C CA . LEU A 1 84 ? -12.267 0.949 22.079 1.00 87.56 84 LEU A CA 1
ATOM 635 C C . LEU A 1 84 ? -12.121 0.684 20.574 1.00 87.56 84 LEU A C 1
ATOM 637 O O . LEU A 1 84 ? -11.697 1.576 19.842 1.00 87.56 84 LEU A O 1
ATOM 641 N N . GLN A 1 85 ? -12.507 -0.500 20.093 1.00 86.50 85 GLN A N 1
ATOM 642 C CA . GLN A 1 85 ? -12.362 -0.850 18.678 1.00 86.50 85 GLN A CA 1
ATOM 643 C C . GLN A 1 85 ? -13.315 -0.044 17.790 1.00 86.50 85 GLN A C 1
ATOM 645 O O . GLN A 1 85 ? -12.929 0.402 16.710 1.00 86.50 85 GLN A O 1
ATOM 650 N N . VAL A 1 86 ? -14.546 0.198 18.253 1.00 93.31 86 VAL A N 1
ATOM 651 C CA . VAL A 1 86 ? -15.512 1.052 17.543 1.00 93.31 86 VAL A CA 1
ATOM 652 C C . VAL A 1 86 ? -15.024 2.501 17.515 1.00 93.31 86 VAL A C 1
ATOM 654 O O . VAL A 1 86 ? -15.074 3.140 16.464 1.00 93.31 86 VAL A O 1
ATOM 657 N N . VAL A 1 87 ? -14.490 3.012 18.630 1.00 93.69 87 VAL A N 1
ATOM 658 C CA . VAL A 1 87 ? -13.870 4.345 18.687 1.00 93.69 87 VAL A CA 1
ATOM 659 C C . VAL A 1 87 ? -12.706 4.447 17.701 1.00 93.69 87 VAL A C 1
ATOM 661 O O . VAL A 1 87 ? -12.662 5.389 16.911 1.00 93.69 87 VAL A O 1
ATOM 664 N N . GLN A 1 88 ? -11.793 3.473 17.694 1.00 90.19 88 GLN A N 1
ATOM 665 C CA . GLN A 1 88 ? -10.660 3.431 16.767 1.00 90.19 88 GLN A CA 1
ATOM 666 C C . GLN A 1 88 ? -11.123 3.384 15.308 1.00 90.19 88 GLN A C 1
ATOM 668 O O . GLN A 1 88 ? -10.625 4.158 14.495 1.00 90.19 88 GLN A O 1
ATOM 673 N N . ALA A 1 89 ? -12.111 2.549 14.977 1.00 92.00 89 ALA A N 1
ATOM 674 C CA . ALA A 1 89 ? -12.672 2.476 13.630 1.00 92.00 89 ALA A CA 1
ATOM 675 C C . ALA A 1 89 ? -13.272 3.823 13.192 1.00 92.00 89 ALA A C 1
ATOM 677 O O . ALA A 1 89 ? -12.966 4.318 12.108 1.00 92.00 89 ALA A O 1
ATOM 678 N N . VAL A 1 90 ? -14.074 4.467 14.049 1.00 94.44 90 VAL A N 1
ATOM 679 C CA . VAL A 1 90 ? -14.659 5.784 13.752 1.00 94.44 90 VAL A CA 1
ATOM 680 C C . VAL A 1 90 ? -13.575 6.852 13.588 1.00 94.44 90 VAL A C 1
ATOM 682 O O . VAL A 1 90 ? -13.646 7.662 12.662 1.00 94.44 90 VAL A O 1
ATOM 685 N N . LEU A 1 91 ? -12.548 6.851 14.439 1.00 91.00 91 LEU A N 1
ATOM 686 C CA . LEU A 1 91 ? -11.429 7.787 14.341 1.00 91.00 91 LEU A CA 1
ATOM 687 C C . LEU A 1 91 ? -10.622 7.600 13.048 1.00 91.00 91 LEU A C 1
ATOM 689 O O . LEU A 1 91 ? -10.323 8.592 12.382 1.00 91.00 91 LEU A O 1
ATOM 693 N N . LEU A 1 92 ? -10.305 6.354 12.681 1.00 89.00 92 LEU A N 1
ATOM 694 C CA . LEU A 1 92 ? -9.519 6.018 11.490 1.00 89.00 92 LEU A CA 1
ATOM 695 C C . LEU A 1 92 ? -10.257 6.348 10.189 1.00 89.00 92 LEU A C 1
ATOM 697 O O . LEU A 1 92 ? -9.647 6.889 9.269 1.00 89.00 92 LEU A O 1
ATOM 701 N N . PHE A 1 93 ? -11.553 6.041 10.118 1.00 92.31 93 PHE A N 1
ATOM 702 C CA . PHE A 1 93 ? -12.343 6.163 8.888 1.00 92.31 93 PHE A CA 1
ATOM 703 C C . PHE A 1 93 ? -13.009 7.532 8.718 1.00 92.31 93 PHE A C 1
ATOM 705 O O . PHE A 1 93 ? -13.196 8.004 7.597 1.00 92.31 93 PHE A O 1
ATOM 712 N N . TYR A 1 94 ? -13.371 8.189 9.823 1.00 93.25 94 TYR A N 1
ATOM 713 C CA . TYR A 1 94 ? -14.198 9.399 9.792 1.00 93.25 94 TYR A CA 1
ATOM 714 C C . TYR A 1 94 ? -13.626 10.567 10.605 1.00 93.25 94 TYR A C 1
ATOM 716 O O . TYR A 1 94 ? -13.958 11.720 10.322 1.00 93.25 94 TYR A O 1
ATOM 724 N N . GLY A 1 95 ? -12.754 10.300 11.583 1.00 88.38 95 GLY A N 1
ATOM 725 C CA . GLY A 1 95 ? -12.290 11.270 12.579 1.00 88.38 95 GLY A CA 1
ATOM 726 C C . GLY A 1 95 ? -11.718 12.554 11.981 1.00 88.38 95 GLY A C 1
ATOM 727 O O . GLY A 1 95 ? -12.262 13.635 12.219 1.00 88.38 95 GLY A O 1
ATOM 728 N N . ARG A 1 96 ? -10.648 12.443 11.182 1.00 85.75 96 ARG A N 1
ATOM 729 C CA . ARG A 1 96 ? -9.983 13.610 10.566 1.00 85.75 96 ARG A CA 1
ATOM 730 C C . ARG A 1 96 ? -10.827 14.248 9.467 1.00 85.75 96 ARG A C 1
ATOM 732 O O . ARG A 1 96 ? -11.033 15.457 9.493 1.00 85.75 96 ARG A O 1
ATOM 739 N N . ARG A 1 97 ? -11.369 13.430 8.557 1.00 85.94 97 ARG A N 1
ATOM 740 C CA . ARG A 1 97 ? -12.130 13.882 7.379 1.00 85.94 97 ARG A CA 1
ATOM 741 C C . ARG A 1 97 ? -13.322 14.771 7.732 1.00 85.94 97 ARG A C 1
ATOM 743 O O . ARG A 1 97 ? -13.608 15.717 7.010 1.00 85.94 97 ARG A O 1
ATOM 750 N N . TYR A 1 98 ? -14.019 14.461 8.823 1.00 89.50 98 TYR A N 1
ATOM 751 C CA . TYR A 1 98 ? -15.210 15.199 9.254 1.00 89.50 98 TYR A CA 1
ATOM 752 C C . TYR A 1 98 ? -14.975 16.055 10.500 1.00 89.50 98 TYR A C 1
ATOM 754 O O . TYR A 1 98 ? -15.945 16.572 11.067 1.00 89.50 98 TYR A O 1
ATOM 762 N N . SER A 1 99 ? -13.712 16.185 10.922 1.00 90.25 99 SER A N 1
ATOM 763 C CA . SER A 1 99 ? -13.288 16.906 12.127 1.00 90.25 99 SER A CA 1
ATOM 764 C C . SER A 1 99 ? -14.127 16.519 13.349 1.00 90.25 99 SER A C 1
ATOM 766 O O . SER A 1 99 ? -14.607 17.368 14.096 1.00 90.25 99 SER A O 1
ATOM 768 N N . LEU A 1 100 ? -14.366 15.216 13.531 1.00 91.75 100 LEU A N 1
ATOM 769 C CA . LEU A 1 100 ? -15.317 14.730 14.535 1.00 91.75 100 LEU A CA 1
ATOM 770 C C . LEU A 1 100 ? -14.895 15.097 15.959 1.00 91.75 100 LEU A C 1
ATOM 772 O O . LEU A 1 100 ? -15.763 15.363 16.787 1.00 91.75 100 LEU A O 1
ATOM 776 N N . CYS A 1 101 ? -13.586 15.143 16.222 1.00 89.62 101 CYS A N 1
ATOM 777 C CA . CYS A 1 101 ? -13.021 15.441 17.537 1.00 89.62 101 CYS A CA 1
ATOM 778 C C . CYS A 1 101 ? -13.255 16.889 17.993 1.00 89.62 101 CYS A C 1
ATOM 780 O O . CYS A 1 101 ? -13.268 17.130 19.193 1.00 89.62 101 CYS A O 1
ATOM 782 N N . SER A 1 102 ? -13.437 17.839 17.066 1.00 89.81 102 SER A N 1
ATOM 783 C CA . SER A 1 102 ? -13.570 19.272 17.377 1.00 89.81 102 SER A CA 1
ATOM 784 C C . SER A 1 102 ? -15.009 19.795 17.323 1.00 89.81 102 SER A C 1
ATOM 786 O O . SER A 1 102 ? -15.254 20.956 17.645 1.00 89.81 102 SER A O 1
ATOM 788 N N . LYS A 1 103 ? -15.976 18.964 16.920 1.00 92.88 103 LYS A N 1
ATOM 789 C CA . LYS A 1 103 ? -17.394 19.344 16.866 1.00 92.88 103 LYS A CA 1
ATOM 790 C C . LYS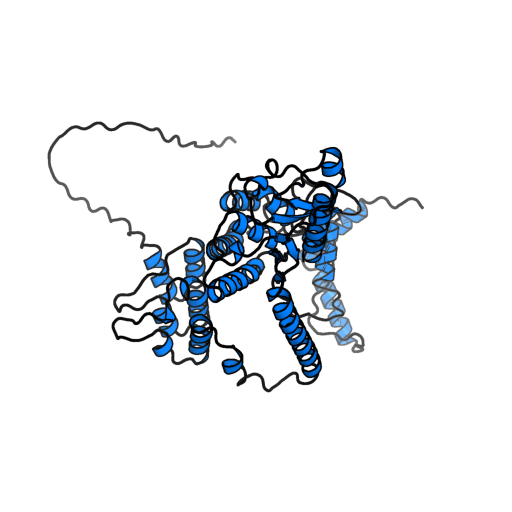 A 1 103 ? -18.057 19.092 18.214 1.00 92.88 103 LYS A C 1
ATOM 792 O O . LYS A 1 103 ? -17.943 17.990 18.739 1.00 92.88 103 LYS A O 1
ATOM 797 N N . ARG A 1 104 ? -18.789 20.083 18.725 1.00 94.56 104 ARG A N 1
ATOM 798 C CA . ARG A 1 104 ? -19.614 19.955 19.934 1.00 94.56 104 ARG A CA 1
ATOM 799 C C . ARG A 1 104 ? -21.014 19.437 19.590 1.00 94.56 104 ARG A C 1
ATOM 801 O O . ARG A 1 104 ? -21.529 19.731 18.509 1.00 94.56 104 ARG A O 1
ATOM 808 N N . ASN A 1 105 ? -21.611 18.660 20.488 1.00 94.75 105 ASN A N 1
ATOM 809 C CA . ASN A 1 105 ? -23.020 18.264 20.401 1.00 94.75 105 ASN A CA 1
ATOM 810 C C . ASN A 1 105 ? -23.960 19.412 20.848 1.00 94.75 105 ASN A C 1
ATOM 812 O O . ASN A 1 105 ? -23.497 20.515 21.147 1.00 94.75 105 ASN A O 1
ATOM 816 N N . ARG A 1 106 ? -25.282 19.172 20.913 1.00 95.12 106 ARG A N 1
ATOM 817 C CA . ARG A 1 106 ? -26.250 20.203 21.354 1.00 95.12 106 ARG A CA 1
ATOM 818 C C . ARG A 1 106 ? -26.069 20.640 22.810 1.00 95.12 106 ARG A C 1
ATOM 820 O O . ARG A 1 106 ? -26.400 21.774 23.127 1.00 95.12 106 ARG A O 1
ATOM 827 N N . ASP A 1 107 ? -25.500 19.785 23.657 1.00 93.06 107 ASP A N 1
ATOM 828 C CA . ASP A 1 107 ? -25.171 20.112 25.052 1.00 93.06 107 ASP A CA 1
ATOM 829 C C . ASP A 1 107 ? -23.859 20.911 25.173 1.00 93.06 107 ASP A C 1
ATOM 831 O O . ASP A 1 107 ? -23.368 21.147 26.276 1.00 93.06 107 ASP A O 1
ATOM 835 N N . GLY A 1 108 ? -23.238 21.280 24.047 1.00 93.12 108 GLY A N 1
ATOM 836 C CA . GLY A 1 108 ? -21.958 21.976 24.020 1.00 93.12 108 GLY A CA 1
ATOM 837 C C . GLY A 1 108 ? -20.764 21.091 24.378 1.00 93.12 108 GLY A C 1
ATOM 838 O O . GLY A 1 108 ? -19.678 21.625 24.585 1.00 93.12 108 GLY A O 1
ATOM 839 N N . LYS A 1 109 ? -20.913 19.763 24.431 1.00 94.38 109 LYS A N 1
ATOM 840 C CA . LYS A 1 109 ? -19.834 18.840 24.814 1.00 94.38 109 LYS A CA 1
ATOM 841 C C . LYS A 1 109 ? -19.047 18.332 23.612 1.00 94.38 109 LYS A C 1
ATOM 843 O O . LYS A 1 109 ? -19.636 18.079 22.565 1.00 94.38 109 LYS A O 1
ATOM 848 N N . LEU A 1 110 ? -17.733 18.170 23.767 1.00 93.88 110 LEU A N 1
ATOM 849 C CA . LEU A 1 110 ? -16.859 17.474 22.810 1.00 93.88 110 LEU A CA 1
ATOM 850 C C . LEU A 1 110 ? -16.902 15.950 23.029 1.00 93.88 110 LEU A C 1
ATOM 852 O O . LEU A 1 110 ? -17.196 15.503 24.139 1.00 93.88 110 LEU A O 1
ATOM 856 N N . PRO A 1 111 ? -16.520 15.124 22.033 1.00 93.12 111 PRO A N 1
ATOM 857 C CA . PRO A 1 111 ? -16.472 13.675 22.216 1.00 93.12 111 PRO A CA 1
ATOM 858 C C . PRO A 1 111 ? -15.532 13.239 23.347 1.00 93.12 111 PRO A C 1
ATOM 860 O O . PRO A 1 111 ? -15.867 12.334 24.100 1.00 93.12 111 PRO A O 1
ATOM 863 N N . GLU A 1 112 ? -14.376 13.894 23.496 1.00 91.81 112 GLU A N 1
ATOM 864 C CA . GLU A 1 112 ? -13.384 13.586 24.540 1.00 91.81 112 GLU A CA 1
ATOM 865 C C . GLU A 1 112 ? -13.945 13.786 25.960 1.00 91.81 112 GLU A C 1
ATOM 867 O O . GLU A 1 112 ? -13.678 12.982 26.856 1.00 91.81 112 GLU A O 1
ATOM 872 N N . GLU A 1 113 ? -14.785 14.812 26.140 1.00 91.06 113 GLU A N 1
ATOM 873 C CA . GLU A 1 113 ? -15.434 15.165 27.412 1.00 91.06 113 GLU A CA 1
ATOM 874 C C . GLU A 1 113 ? -16.486 14.123 27.842 1.00 91.06 113 GLU A C 1
ATOM 876 O O . GLU A 1 113 ? -16.873 14.083 29.009 1.00 91.06 113 GLU A O 1
ATOM 881 N N . LEU A 1 114 ? -16.942 13.264 26.919 1.00 90.94 114 LEU A N 1
ATOM 882 C CA . LEU A 1 114 ? -17.875 12.167 27.201 1.00 90.94 114 LEU A CA 1
ATOM 883 C C . LEU A 1 114 ? -17.178 10.858 27.603 1.00 90.94 114 LEU A C 1
ATOM 885 O O . LEU A 1 114 ? -17.857 9.928 28.038 1.00 90.94 114 LEU A O 1
ATOM 889 N N . SER A 1 115 ? -15.854 10.754 27.443 1.00 89.31 115 SER A N 1
ATOM 890 C CA . SER A 1 115 ? -15.104 9.548 27.810 1.00 89.31 115 SER A CA 1
ATOM 891 C C . SER A 1 115 ? -14.675 9.593 29.270 1.00 89.31 115 SER A C 1
ATOM 893 O O . SER A 1 115 ? -14.133 10.606 29.708 1.00 89.31 115 SER A O 1
ATOM 895 N N . TYR A 1 116 ? -14.788 8.472 29.984 1.00 84.31 116 TYR A N 1
ATOM 896 C CA . TYR A 1 116 ? -14.115 8.252 31.273 1.00 84.31 116 TYR A CA 1
ATOM 897 C C . TYR A 1 116 ? -12.852 7.376 31.153 1.00 84.31 116 TYR A C 1
ATOM 899 O O . TYR A 1 116 ? -12.054 7.342 32.085 1.00 84.31 116 TYR A O 1
ATOM 907 N N . SER A 1 117 ? -12.637 6.703 30.013 1.00 87.25 117 SER A N 1
ATOM 908 C CA . SER A 1 117 ? -11.457 5.856 29.762 1.00 87.25 117 SER A CA 1
ATOM 909 C C . SER A 1 117 ? -10.268 6.695 29.299 1.00 87.25 117 SER A C 1
ATOM 911 O O . SER A 1 117 ? -10.383 7.514 28.376 1.00 87.25 117 SER A O 1
ATOM 913 N N . ILE A 1 118 ? -9.115 6.450 29.925 1.00 84.62 118 ILE A N 1
ATOM 914 C CA . ILE A 1 118 ? -7.850 7.101 29.583 1.00 84.62 118 ILE A CA 1
ATOM 915 C C . ILE A 1 118 ? -7.341 6.639 28.213 1.00 84.62 118 ILE A C 1
ATOM 917 O O . ILE A 1 118 ? -6.829 7.449 27.445 1.00 84.62 118 ILE A O 1
ATOM 921 N N . GLU A 1 119 ? -7.578 5.377 27.855 1.00 84.06 119 GLU A N 1
ATOM 922 C CA . GLU A 1 119 ? -7.211 4.784 26.568 1.00 84.06 119 GLU A CA 1
ATOM 923 C C . GLU A 1 119 ? -7.991 5.427 25.415 1.00 84.06 119 GLU A C 1
ATOM 925 O O . GLU A 1 119 ? -7.414 5.788 24.387 1.00 84.06 119 GLU A O 1
ATOM 930 N N . ILE A 1 120 ? -9.304 5.620 25.592 1.00 87.19 120 ILE A N 1
ATOM 931 C CA . ILE A 1 120 ? -10.164 6.274 24.596 1.00 87.19 120 ILE A CA 1
ATOM 932 C C . ILE A 1 120 ? -9.771 7.741 24.419 1.00 87.19 120 ILE A C 1
ATOM 934 O O . ILE A 1 120 ? -9.646 8.200 23.281 1.00 87.19 120 ILE A O 1
ATOM 938 N N . ARG A 1 121 ? -9.536 8.474 25.519 1.00 86.56 121 ARG A N 1
ATOM 939 C CA . ARG A 1 121 ? -9.047 9.862 25.442 1.00 86.56 121 ARG A CA 1
ATOM 940 C C . ARG A 1 121 ? -7.704 9.921 24.716 1.00 86.56 121 ARG A C 1
ATOM 942 O O . ARG A 1 121 ? -7.556 10.719 23.796 1.00 86.56 121 ARG A O 1
ATOM 949 N N . GLY A 1 122 ? -6.789 9.003 25.029 1.00 80.69 122 GLY A N 1
ATOM 950 C CA . GLY A 1 122 ? -5.505 8.873 24.344 1.00 80.69 122 GLY A CA 1
ATOM 951 C C . GLY A 1 122 ? -5.642 8.663 22.832 1.00 80.69 122 GLY A C 1
ATOM 952 O O . GLY A 1 122 ? -4.986 9.350 22.051 1.00 80.69 122 GLY A O 1
ATOM 953 N N . CYS A 1 123 ? -6.553 7.789 22.392 1.00 84.44 123 CYS A N 1
ATOM 954 C CA . CYS A 1 123 ? -6.829 7.586 20.964 1.00 84.44 123 CYS A CA 1
ATOM 955 C C . CYS A 1 123 ? -7.330 8.869 20.277 1.00 84.44 123 CYS A C 1
ATOM 957 O O . CYS A 1 123 ? -6.898 9.191 19.165 1.00 84.44 123 CYS A O 1
ATOM 959 N N . ILE A 1 124 ? -8.229 9.611 20.934 1.00 86.38 124 ILE A N 1
ATOM 960 C CA . ILE A 1 124 ? -8.753 10.884 20.419 1.00 86.38 124 ILE A CA 1
ATOM 961 C C . ILE A 1 124 ? -7.630 11.919 20.327 1.00 86.38 124 ILE A C 1
ATOM 963 O O . ILE A 1 124 ? -7.506 12.579 19.295 1.00 86.38 124 ILE A O 1
ATOM 967 N N . GLU A 1 125 ? -6.783 12.034 21.351 1.00 83.31 125 GLU A N 1
ATOM 968 C CA . GLU A 1 125 ? -5.660 12.973 21.361 1.00 83.31 125 GLU A CA 1
ATOM 969 C C . GLU A 1 125 ? -4.634 12.680 20.260 1.00 83.31 125 GLU A C 1
ATOM 971 O O . GLU A 1 125 ? -4.209 13.609 19.568 1.00 83.31 125 GLU A O 1
ATOM 976 N N . ILE A 1 126 ? -4.278 11.410 20.038 1.00 79.19 126 ILE A N 1
ATOM 977 C CA . ILE A 1 126 ? -3.353 11.003 18.967 1.00 79.19 126 ILE A CA 1
ATOM 978 C C . ILE A 1 126 ? -3.895 11.443 17.602 1.00 79.19 126 ILE A C 1
ATOM 980 O O . ILE A 1 126 ? -3.181 12.041 16.794 1.00 79.19 126 ILE A O 1
ATOM 984 N N . ILE A 1 127 ? -5.176 11.189 17.333 1.00 80.38 127 ILE A N 1
ATOM 985 C CA . ILE A 1 127 ? -5.771 11.484 16.025 1.00 80.38 127 ILE A CA 1
ATOM 986 C C . ILE A 1 127 ? -6.036 12.980 15.840 1.00 80.38 127 ILE A C 1
ATOM 988 O O . ILE A 1 127 ? -5.840 13.485 14.730 1.00 80.38 127 ILE A O 1
ATOM 992 N N . HIS A 1 128 ? -6.460 13.675 16.900 1.00 79.50 128 HIS A N 1
ATOM 993 C CA . HIS A 1 128 ? -6.833 15.088 16.868 1.00 79.50 128 HIS A CA 1
ATOM 994 C C . HIS A 1 128 ? -5.628 16.032 16.923 1.00 79.50 128 HIS A C 1
ATOM 996 O O . HIS A 1 128 ? -5.553 16.963 16.124 1.00 79.50 128 HIS A O 1
ATOM 1002 N N . LYS A 1 129 ? -4.699 15.799 17.858 1.00 72.69 129 LYS A N 1
ATOM 1003 C CA . LYS A 1 129 ? -3.570 16.696 18.160 1.00 72.69 129 LYS A CA 1
ATOM 1004 C C . LYS A 1 129 ? -2.250 16.197 17.559 1.00 72.69 129 LYS A C 1
ATOM 1006 O O . LYS A 1 129 ? -1.313 16.977 17.422 1.00 72.69 129 LYS A O 1
ATOM 1011 N N . GLY A 1 130 ? -2.155 14.918 17.177 1.00 62.59 130 GLY A N 1
ATOM 1012 C CA . GLY A 1 130 ? -0.907 14.321 16.687 1.00 62.59 130 GLY A CA 1
ATOM 1013 C C . GLY A 1 130 ? 0.207 14.307 17.734 1.00 62.59 130 GLY A C 1
ATOM 1014 O O . GLY A 1 130 ? 1.367 14.446 17.356 1.00 62.59 130 GLY A O 1
ATOM 1015 N N . LYS A 1 131 ? -0.153 14.218 19.024 1.00 56.38 131 LYS A N 1
ATOM 1016 C CA . LYS A 1 131 ? 0.796 14.095 20.140 1.00 56.38 131 LYS A CA 1
ATOM 1017 C C . LYS A 1 131 ? 1.515 12.742 20.100 1.00 56.38 131 LYS A C 1
ATOM 1019 O O . LYS A 1 131 ? 0.958 11.758 19.611 1.00 56.38 131 LYS A O 1
ATOM 1024 N N . GLU A 1 132 ? 2.733 12.704 20.638 1.00 50.31 132 GLU A N 1
ATOM 1025 C CA . GLU A 1 132 ? 3.514 11.474 20.787 1.00 50.31 132 GLU A CA 1
ATOM 1026 C C . GLU A 1 132 ? 2.788 10.464 21.686 1.00 50.31 132 GLU A C 1
ATOM 1028 O O . GLU A 1 132 ? 2.300 10.802 22.763 1.00 50.31 132 GLU A O 1
ATOM 1033 N N . ALA A 1 133 ? 2.749 9.197 21.264 1.00 44.69 133 ALA A N 1
ATOM 1034 C CA . ALA A 1 133 ? 2.159 8.108 22.047 1.00 44.69 133 ALA A CA 1
ATOM 1035 C C . ALA A 1 133 ? 2.913 7.829 23.370 1.00 44.69 133 ALA A C 1
ATOM 1037 O O . ALA A 1 133 ? 2.377 7.152 24.249 1.00 44.69 133 ALA A O 1
ATOM 1038 N N . ASN A 1 134 ? 4.130 8.368 23.520 1.00 42.03 134 ASN A N 1
ATOM 1039 C CA . ASN A 1 134 ? 5.036 8.128 24.646 1.00 42.03 134 ASN A CA 1
ATOM 1040 C C . ASN A 1 134 ? 4.520 8.641 26.002 1.00 42.03 134 ASN A C 1
ATOM 1042 O O . ASN A 1 134 ? 4.936 8.112 27.033 1.00 42.03 134 ASN A O 1
ATOM 1046 N N . ASP A 1 135 ? 3.598 9.606 26.024 1.00 43.28 135 ASP A N 1
ATOM 1047 C CA . ASP A 1 135 ? 3.015 10.108 27.279 1.00 43.28 135 ASP A CA 1
ATOM 1048 C C . ASP A 1 135 ? 1.905 9.201 27.839 1.00 43.28 135 ASP A C 1
ATOM 1050 O O . ASP A 1 135 ? 1.578 9.275 29.023 1.00 43.28 135 ASP A O 1
ATOM 1054 N N . ILE A 1 136 ? 1.333 8.312 27.019 1.00 46.22 136 ILE A N 1
ATOM 1055 C CA . ILE A 1 136 ? 0.186 7.473 27.408 1.00 46.22 136 ILE A CA 1
ATOM 1056 C C . ILE A 1 136 ? 0.640 6.054 27.798 1.00 46.22 136 ILE A C 1
ATOM 1058 O O . ILE A 1 136 ? 0.040 5.434 28.674 1.00 46.22 136 ILE A O 1
ATOM 1062 N N . THR A 1 137 ? 1.720 5.538 27.199 1.00 40.59 137 THR A N 1
ATOM 1063 C CA . THR A 1 137 ? 2.175 4.142 27.371 1.00 40.59 137 THR A CA 1
ATOM 1064 C C . THR A 1 137 ? 3.253 3.932 28.437 1.00 40.59 137 THR A C 1
ATOM 1066 O O . THR A 1 137 ? 3.408 2.805 28.910 1.00 40.59 137 THR A O 1
ATOM 1069 N N . LYS A 1 138 ? 3.953 4.983 28.894 1.00 40.53 138 LYS A N 1
ATOM 1070 C CA . LYS A 1 138 ? 4.995 4.863 29.937 1.00 40.53 138 LYS A CA 1
ATOM 1071 C C . LYS A 1 138 ? 4.496 4.345 31.290 1.00 40.53 138 LYS A C 1
ATOM 1073 O O . LYS A 1 138 ? 5.305 3.902 32.088 1.00 40.53 138 LYS A O 1
ATOM 1078 N N . LYS A 1 139 ? 3.186 4.347 31.560 1.00 39.16 139 LYS A N 1
ATOM 1079 C CA . LYS A 1 139 ? 2.653 3.819 32.828 1.00 39.16 139 LYS A CA 1
ATOM 1080 C C . LYS A 1 139 ? 2.529 2.291 32.892 1.00 39.16 139 LYS A C 1
ATOM 1082 O O . LYS A 1 139 ? 2.360 1.781 33.991 1.00 39.16 139 LYS A O 1
ATOM 1087 N N . ASN A 1 140 ? 2.648 1.565 31.772 1.00 37.97 140 ASN A N 1
ATOM 1088 C CA . ASN A 1 140 ? 2.368 0.118 31.734 1.00 37.97 140 ASN A CA 1
ATOM 1089 C C . ASN A 1 140 ? 3.524 -0.763 31.214 1.00 37.97 140 ASN A C 1
ATOM 1091 O O . ASN A 1 140 ? 3.326 -1.964 31.056 1.00 37.97 140 ASN A O 1
ATOM 1095 N N . ALA A 1 141 ? 4.714 -0.213 30.943 1.00 36.06 141 ALA A N 1
ATOM 1096 C CA . ALA A 1 141 ? 5.813 -0.950 30.299 1.00 36.06 141 ALA A CA 1
ATOM 1097 C C . ALA A 1 141 ? 7.093 -1.100 31.148 1.00 36.06 141 ALA A C 1
ATOM 1099 O O . ALA A 1 141 ? 8.124 -1.503 30.619 1.00 36.06 141 ALA A O 1
ATOM 1100 N N . ASP A 1 142 ? 7.042 -0.855 32.460 1.00 35.09 142 ASP A N 1
ATOM 1101 C CA . ASP A 1 142 ? 8.215 -0.977 33.348 1.00 35.09 142 ASP A CA 1
ATOM 1102 C C . ASP A 1 142 ? 8.507 -2.418 33.821 1.00 35.09 142 ASP A C 1
ATOM 1104 O O . ASP A 1 142 ? 9.185 -2.634 34.823 1.00 35.09 142 ASP A O 1
ATOM 1108 N N . SER A 1 143 ? 8.040 -3.450 33.110 1.00 38.91 143 SER A N 1
ATOM 1109 C CA . SER A 1 143 ? 8.357 -4.841 33.475 1.00 38.91 143 SER A CA 1
ATOM 1110 C C . SER A 1 143 ? 8.478 -5.790 32.283 1.00 38.91 143 SER A C 1
ATOM 1112 O O . SER A 1 143 ? 7.750 -6.766 32.179 1.00 38.91 143 SER A O 1
ATOM 1114 N N . ALA A 1 144 ? 9.421 -5.518 31.378 1.00 39.31 144 ALA A N 1
ATOM 1115 C CA . ALA A 1 144 ? 10.320 -6.524 30.787 1.00 39.31 144 ALA A CA 1
ATOM 1116 C C . ALA A 1 144 ? 11.100 -5.928 29.605 1.00 39.31 144 ALA A C 1
ATOM 1118 O O . ALA A 1 144 ? 10.530 -5.237 28.772 1.00 39.31 144 ALA A O 1
ATOM 1119 N N . GLN A 1 145 ? 12.370 -6.334 29.481 1.00 36.31 145 GLN A N 1
ATOM 1120 C CA . GLN A 1 145 ? 13.314 -6.082 28.373 1.00 36.31 145 GLN A CA 1
ATOM 1121 C C . GLN A 1 145 ? 14.196 -4.827 28.493 1.00 36.31 145 GLN A C 1
ATOM 1123 O O . GLN A 1 145 ? 14.020 -3.851 27.777 1.00 36.31 145 GLN A O 1
ATOM 1128 N N . ASN A 1 146 ? 15.245 -4.906 29.321 1.00 38.56 146 ASN A N 1
ATOM 1129 C CA . ASN A 1 146 ? 16.198 -3.804 29.524 1.00 38.56 146 ASN A CA 1
ATOM 1130 C C . ASN A 1 146 ? 17.662 -4.101 29.135 1.00 38.56 146 ASN A C 1
ATOM 1132 O O . ASN A 1 146 ? 18.569 -3.493 29.689 1.00 38.56 146 ASN A O 1
ATOM 1136 N N . VAL A 1 147 ? 17.940 -5.001 28.177 1.00 37.47 147 VAL A N 1
ATOM 1137 C CA . VAL A 1 147 ? 19.350 -5.328 27.826 1.00 37.47 147 VAL A CA 1
ATOM 1138 C C . VAL A 1 147 ? 19.709 -5.170 26.334 1.00 37.47 147 VAL A C 1
ATOM 1140 O O . VAL A 1 147 ? 20.880 -5.221 25.989 1.00 37.47 147 VAL A O 1
ATOM 1143 N N . SER A 1 148 ? 18.765 -4.863 25.428 1.00 39.84 148 SER A N 1
ATOM 1144 C CA . SER A 1 148 ? 19.080 -4.606 23.995 1.00 39.84 148 SER A CA 1
ATOM 1145 C C . SER A 1 148 ? 18.702 -3.212 23.466 1.00 39.84 148 SER A C 1
ATOM 1147 O O . SER A 1 148 ? 18.886 -2.928 22.282 1.00 39.84 148 SER A O 1
ATOM 1149 N N . HIS A 1 149 ? 18.166 -2.336 24.323 1.00 41.53 149 HIS A N 1
ATOM 1150 C CA . HIS A 1 149 ? 17.583 -1.050 23.919 1.00 41.53 149 HIS A CA 1
ATOM 1151 C C . HIS A 1 149 ? 18.568 0.135 23.894 1.00 41.53 149 HIS A C 1
ATOM 1153 O O . HIS A 1 149 ? 18.292 1.119 23.216 1.00 41.53 149 HIS A O 1
ATOM 1159 N N . SER A 1 150 ? 19.723 0.077 24.573 1.00 41.34 150 SER A N 1
ATOM 1160 C CA . SER A 1 150 ? 20.616 1.249 24.660 1.00 41.34 150 SER A CA 1
ATOM 1161 C C . SER A 1 150 ? 21.417 1.509 23.375 1.00 41.34 150 SER A C 1
ATOM 1163 O O . SER A 1 150 ? 21.521 2.654 22.943 1.00 41.34 150 SER A O 1
ATOM 1165 N N . SER A 1 151 ? 21.925 0.467 22.707 1.00 41.19 151 SER A N 1
ATOM 1166 C CA . SER A 1 151 ? 22.755 0.624 21.498 1.00 41.19 151 SER A CA 1
ATOM 1167 C C . SER A 1 151 ? 21.955 1.017 20.249 1.00 41.19 151 SER A C 1
ATOM 1169 O O . SER A 1 151 ? 22.460 1.758 19.410 1.00 41.19 151 SER A O 1
ATOM 1171 N N . ARG A 1 152 ? 20.697 0.562 20.126 1.00 43.75 152 ARG A N 1
ATOM 1172 C CA . ARG A 1 152 ? 19.818 0.919 18.994 1.00 43.75 152 ARG A CA 1
ATOM 1173 C C . ARG A 1 152 ? 19.404 2.391 19.014 1.00 43.75 152 ARG A C 1
ATOM 1175 O O . ARG A 1 152 ? 19.352 3.008 17.957 1.00 43.75 152 ARG A O 1
ATOM 1182 N N . ASN A 1 153 ? 19.171 2.956 20.198 1.00 52.53 153 ASN A N 1
ATOM 1183 C CA . ASN A 1 153 ? 18.790 4.362 20.331 1.00 52.53 153 ASN A CA 1
ATOM 1184 C C . ASN A 1 153 ? 19.951 5.302 19.966 1.00 52.53 153 ASN A C 1
ATOM 1186 O O . ASN A 1 153 ? 19.739 6.271 19.249 1.00 52.53 153 ASN A O 1
ATOM 1190 N N . ALA A 1 154 ? 21.190 4.960 20.342 1.00 54.84 154 ALA A N 1
ATOM 1191 C CA . ALA A 1 154 ? 22.365 5.765 19.996 1.00 54.84 154 ALA A CA 1
ATOM 1192 C C . ALA A 1 154 ? 22.639 5.825 18.478 1.00 54.84 154 ALA A C 1
ATOM 1194 O O . ALA A 1 154 ? 22.954 6.891 17.957 1.00 54.84 154 ALA A O 1
ATOM 1195 N N . MET A 1 155 ? 22.493 4.707 17.753 1.00 47.97 155 MET A N 1
ATOM 1196 C CA . MET A 1 155 ? 22.62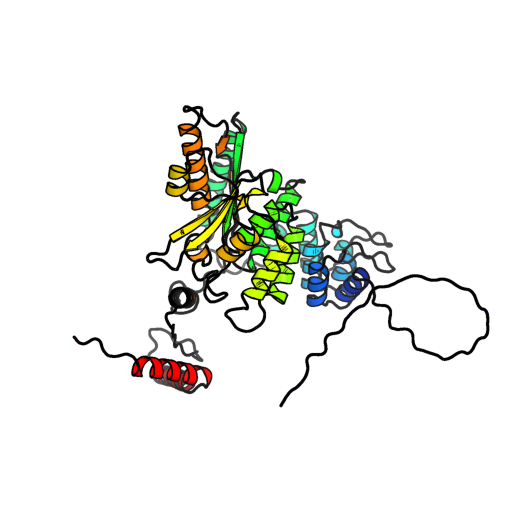4 4.701 16.285 1.00 47.97 155 MET A CA 1
ATOM 1197 C C . MET A 1 155 ? 21.518 5.524 15.614 1.00 47.97 155 MET A C 1
ATOM 1199 O O . MET A 1 155 ? 21.803 6.312 14.717 1.00 47.97 155 MET A O 1
ATOM 1203 N N . GLN A 1 156 ? 20.278 5.405 16.099 1.00 58.09 156 GLN A N 1
ATOM 1204 C CA . GLN A 1 156 ? 19.153 6.184 15.585 1.00 58.09 156 GLN A CA 1
ATOM 1205 C C . GLN A 1 156 ? 19.356 7.695 15.792 1.00 58.09 156 GLN A C 1
ATOM 1207 O O . GLN A 1 156 ? 19.039 8.488 14.906 1.00 58.09 156 GLN A O 1
ATOM 1212 N N . ASP A 1 157 ? 19.911 8.101 16.936 1.00 65.81 157 ASP A N 1
ATOM 1213 C CA . ASP A 1 157 ? 20.216 9.504 17.226 1.00 65.81 157 ASP A CA 1
ATOM 1214 C C . ASP A 1 157 ? 21.313 10.060 16.306 1.00 65.81 157 ASP A C 1
ATOM 1216 O O . ASP A 1 157 ? 21.196 11.192 15.827 1.00 65.81 157 ASP A O 1
ATOM 1220 N N . ILE A 1 158 ? 22.345 9.263 16.002 1.00 65.06 158 ILE A N 1
ATOM 1221 C CA . ILE A 1 158 ? 23.397 9.625 15.039 1.00 65.06 158 ILE A CA 1
ATOM 1222 C C . ILE A 1 158 ? 22.804 9.793 13.634 1.00 65.06 158 ILE A C 1
ATOM 1224 O O . ILE A 1 158 ? 23.023 10.828 13.000 1.00 65.06 158 ILE A O 1
ATOM 1228 N N . ASP A 1 159 ? 22.003 8.833 13.168 1.00 60.91 159 ASP A N 1
ATOM 1229 C CA . ASP A 1 159 ? 21.342 8.906 11.859 1.00 60.91 159 ASP A CA 1
ATOM 1230 C C . ASP A 1 159 ? 20.429 10.138 11.758 1.00 60.91 159 ASP A C 1
ATOM 1232 O O . ASP A 1 159 ? 20.408 10.831 10.739 1.00 60.91 159 ASP A O 1
ATOM 1236 N N . ASN A 1 160 ? 19.710 10.471 12.835 1.00 65.62 160 ASN A N 1
ATOM 1237 C CA . ASN A 1 160 ? 18.872 11.667 12.904 1.00 65.62 160 ASN A CA 1
ATOM 1238 C C . ASN A 1 160 ? 19.697 12.962 12.795 1.00 65.62 160 ASN A C 1
ATOM 1240 O O . ASN A 1 160 ? 19.289 13.895 12.096 1.00 65.62 160 ASN A O 1
ATOM 1244 N N . GLN A 1 161 ? 20.859 13.033 13.452 1.00 68.25 161 GLN A N 1
ATOM 1245 C CA . GLN A 1 161 ? 21.762 14.185 13.348 1.00 68.25 161 GLN A CA 1
ATOM 1246 C C . GLN A 1 161 ? 22.333 14.334 11.934 1.00 68.25 161 GLN A C 1
ATOM 1248 O O . GLN A 1 161 ? 22.308 15.438 11.384 1.00 68.25 161 GLN A O 1
ATOM 1253 N N . ILE A 1 162 ? 22.783 13.232 11.326 1.00 68.31 162 ILE A N 1
ATOM 1254 C CA . ILE A 1 162 ? 23.270 13.203 9.939 1.00 68.31 162 ILE A CA 1
ATOM 1255 C C . ILE A 1 162 ? 22.167 13.668 8.984 1.00 68.31 162 ILE A C 1
ATOM 1257 O O . ILE A 1 162 ? 22.393 14.536 8.142 1.00 68.31 162 ILE A O 1
ATOM 1261 N N . ASN A 1 163 ? 20.946 13.154 9.145 1.00 68.31 163 ASN A N 1
ATOM 1262 C CA . ASN A 1 163 ? 19.806 13.550 8.324 1.00 68.31 163 ASN A CA 1
ATOM 1263 C C . ASN A 1 163 ? 19.493 15.041 8.448 1.00 68.31 163 ASN A C 1
ATOM 1265 O O . ASN A 1 163 ? 19.251 15.692 7.434 1.00 68.31 163 ASN A O 1
ATOM 1269 N N . LYS A 1 164 ? 19.550 15.612 9.657 1.00 69.75 164 LYS A N 1
ATOM 1270 C CA . LYS A 1 164 ? 19.339 17.051 9.853 1.00 69.75 164 LYS A CA 1
ATOM 1271 C C . LYS A 1 164 ? 20.381 17.885 9.100 1.00 69.75 164 LYS A C 1
ATOM 1273 O O . LYS A 1 164 ? 20.013 18.816 8.389 1.00 69.75 164 LYS A O 1
ATOM 1278 N N . GLN A 1 165 ? 21.657 17.511 9.192 1.00 72.38 165 GLN A N 1
ATOM 1279 C CA . GLN A 1 165 ? 22.733 18.176 8.450 1.00 72.38 165 GLN A CA 1
ATOM 1280 C C . GLN A 1 165 ? 22.550 18.046 6.930 1.00 72.38 165 GLN A C 1
ATOM 1282 O O . GLN A 1 165 ? 22.721 19.022 6.199 1.00 72.38 165 GLN A O 1
ATOM 1287 N N . ASN A 1 166 ? 22.156 16.862 6.451 1.00 74.81 166 ASN A N 1
ATOM 1288 C CA . ASN A 1 166 ? 21.881 16.620 5.035 1.00 74.81 166 ASN A CA 1
ATOM 1289 C C . ASN A 1 166 ? 20.703 17.460 4.530 1.00 74.81 166 ASN A C 1
ATOM 1291 O O . ASN A 1 166 ? 20.792 18.022 3.442 1.00 74.81 166 ASN A O 1
ATOM 1295 N N . ILE A 1 167 ? 19.628 17.593 5.314 1.00 74.38 167 ILE A N 1
ATOM 1296 C CA . ILE A 1 167 ? 18.488 18.457 4.981 1.00 74.38 167 ILE A CA 1
ATOM 1297 C C . ILE A 1 167 ? 18.955 19.908 4.838 1.00 74.38 167 ILE A C 1
ATOM 1299 O O . ILE A 1 167 ? 18.691 20.528 3.809 1.00 74.38 167 ILE A O 1
ATOM 1303 N N . ASP A 1 168 ? 19.709 20.430 5.808 1.00 75.69 168 ASP A N 1
ATOM 1304 C CA . ASP A 1 168 ? 20.223 21.804 5.761 1.00 75.69 168 ASP A CA 1
ATOM 1305 C C . ASP A 1 168 ? 21.140 22.041 4.549 1.00 75.69 168 ASP A C 1
ATOM 1307 O O . ASP A 1 168 ? 21.142 23.126 3.962 1.00 75.69 168 ASP A O 1
ATOM 1311 N N . ALA A 1 169 ? 21.925 21.034 4.155 1.00 74.81 169 ALA A N 1
ATOM 1312 C CA . ALA A 1 169 ? 22.760 21.087 2.959 1.00 74.81 169 ALA A CA 1
ATOM 1313 C C . ALA A 1 169 ? 21.930 21.043 1.665 1.00 74.81 169 ALA A C 1
ATOM 1315 O O . ALA A 1 169 ? 22.208 21.805 0.737 1.00 74.81 169 ALA A O 1
ATOM 1316 N N . MET A 1 170 ? 20.900 20.194 1.603 1.00 79.94 170 MET A N 1
ATOM 1317 C CA . MET A 1 170 ? 20.005 20.082 0.447 1.00 79.94 170 MET A CA 1
ATOM 1318 C C . MET A 1 170 ? 19.186 21.354 0.244 1.00 79.94 170 MET A C 1
ATOM 1320 O O . MET A 1 170 ? 19.096 21.838 -0.875 1.00 79.94 170 MET A O 1
ATOM 1324 N N . LEU A 1 171 ? 18.674 21.971 1.311 1.00 78.19 171 LEU A N 1
ATOM 1325 C CA . LEU A 1 171 ? 17.897 23.214 1.220 1.00 78.19 171 LEU A CA 1
ATOM 1326 C C . LEU A 1 171 ? 18.704 24.416 0.697 1.00 78.19 171 LEU A C 1
ATOM 1328 O O . LEU A 1 171 ? 18.117 25.407 0.268 1.00 78.19 171 LEU A O 1
ATOM 1332 N N . LYS A 1 172 ? 20.042 24.346 0.717 1.00 83.38 172 LYS A N 1
ATOM 1333 C CA . LYS A 1 172 ? 20.933 25.378 0.152 1.00 83.38 172 LYS A CA 1
ATOM 1334 C C . LYS A 1 172 ? 21.208 25.188 -1.340 1.00 83.38 172 LYS A C 1
ATOM 1336 O O . LYS A 1 172 ? 21.781 26.083 -1.967 1.00 83.38 172 LYS A O 1
ATOM 1341 N N . ARG A 1 173 ? 20.863 24.028 -1.903 1.00 79.94 173 ARG A N 1
ATOM 1342 C CA . ARG A 1 173 ? 21.046 23.743 -3.325 1.00 79.94 173 ARG A CA 1
ATOM 1343 C C . ARG A 1 173 ? 20.095 24.579 -4.177 1.00 79.94 173 ARG A C 1
ATOM 1345 O O . ARG A 1 173 ? 18.994 24.915 -3.753 1.00 79.94 173 ARG A O 1
ATOM 1352 N N . LYS A 1 174 ? 20.562 24.949 -5.372 1.00 79.56 174 LYS A N 1
ATOM 1353 C CA . LYS A 1 174 ? 19.806 25.771 -6.333 1.00 79.56 174 LYS A CA 1
ATOM 1354 C C . LYS A 1 174 ? 19.172 24.950 -7.453 1.00 79.56 174 LYS A C 1
ATOM 1356 O O . LYS A 1 174 ? 18.266 25.449 -8.108 1.00 79.56 174 LYS A O 1
ATOM 1361 N N . ASP A 1 175 ? 19.664 23.735 -7.668 1.00 81.88 175 ASP A N 1
ATOM 1362 C CA . ASP A 1 175 ? 19.108 22.775 -8.612 1.00 81.88 175 ASP A CA 1
ATOM 1363 C C . ASP A 1 175 ? 17.792 22.181 -8.093 1.00 81.88 175 ASP A C 1
ATOM 1365 O O . ASP A 1 175 ? 17.517 22.173 -6.887 1.00 81.88 175 ASP A O 1
ATOM 1369 N N . LYS A 1 176 ? 16.963 21.665 -9.007 1.00 84.94 176 LYS A N 1
ATOM 1370 C CA . LYS A 1 176 ? 15.713 20.999 -8.635 1.00 84.94 176 LYS A CA 1
ATOM 1371 C C . LYS A 1 176 ? 16.032 19.717 -7.861 1.00 84.94 176 LYS A C 1
ATOM 1373 O O . LYS A 1 176 ? 16.778 18.862 -8.330 1.00 84.94 176 LYS A O 1
ATOM 1378 N N . LEU A 1 177 ? 15.417 19.544 -6.696 1.00 86.19 177 LEU A N 1
ATOM 1379 C CA . LEU A 1 177 ? 15.572 18.338 -5.886 1.00 86.19 177 LEU A CA 1
ATOM 1380 C C . LEU A 1 177 ? 14.465 17.332 -6.210 1.00 86.19 177 LEU A C 1
ATOM 1382 O O . LEU A 1 177 ? 13.297 17.596 -5.935 1.00 86.19 177 LEU A O 1
ATOM 1386 N N . ALA A 1 178 ? 14.835 16.178 -6.762 1.00 87.81 178 ALA A N 1
ATOM 1387 C CA . ALA A 1 178 ? 13.915 15.077 -7.019 1.00 87.81 178 ALA A CA 1
ATOM 1388 C C . ALA A 1 178 ? 13.565 14.328 -5.729 1.00 87.81 178 ALA A C 1
ATOM 1390 O O . ALA A 1 178 ? 14.458 13.927 -4.968 1.00 87.81 178 ALA A O 1
ATOM 1391 N N . ILE A 1 179 ? 12.270 14.080 -5.527 1.00 90.19 179 ILE A N 1
ATOM 1392 C CA . ILE A 1 179 ? 11.760 13.244 -4.435 1.00 90.19 179 ILE A CA 1
ATOM 1393 C C . ILE A 1 179 ? 11.363 11.870 -4.979 1.00 90.19 179 ILE A C 1
ATOM 1395 O O . ILE A 1 179 ? 10.504 11.751 -5.856 1.00 90.19 179 ILE A O 1
ATOM 1399 N N . LEU A 1 180 ? 11.991 10.827 -4.440 1.00 92.19 180 LEU A N 1
ATOM 1400 C CA . LEU A 1 180 ? 11.769 9.426 -4.791 1.00 92.19 180 LEU A CA 1
ATOM 1401 C C . LEU A 1 180 ? 10.938 8.742 -3.699 1.00 92.19 180 LEU A C 1
ATOM 1403 O O . LEU A 1 180 ? 11.288 8.806 -2.523 1.00 92.19 180 LEU A O 1
ATOM 1407 N N . LEU A 1 181 ? 9.873 8.041 -4.085 1.00 94.88 181 LEU A N 1
ATOM 1408 C CA . LEU A 1 181 ? 9.008 7.262 -3.201 1.00 94.88 181 LEU A CA 1
ATOM 1409 C C . LEU A 1 181 ? 9.041 5.778 -3.580 1.00 94.88 181 LEU A C 1
ATOM 1411 O O . LEU A 1 181 ? 8.657 5.394 -4.679 1.00 94.88 181 LEU A O 1
ATOM 1415 N N . SER A 1 182 ? 9.434 4.929 -2.645 1.00 93.00 182 SER A N 1
ATOM 1416 C CA . SER A 1 182 ? 9.423 3.476 -2.785 1.00 93.00 182 SER A CA 1
ATOM 1417 C C . SER A 1 182 ? 8.321 2.872 -1.914 1.00 93.00 182 SER A C 1
ATOM 1419 O O . SER A 1 182 ? 8.205 3.200 -0.730 1.00 93.00 182 SER A O 1
ATOM 1421 N N . LEU A 1 183 ? 7.486 2.022 -2.514 1.00 93.94 183 LEU A N 1
ATOM 1422 C CA . LEU A 1 183 ? 6.328 1.386 -1.889 1.00 93.94 183 LEU A CA 1
ATOM 1423 C C . LEU A 1 183 ? 6.474 -0.139 -1.928 1.00 93.94 183 LEU A C 1
ATOM 1425 O O . LEU A 1 183 ? 6.375 -0.762 -2.992 1.00 93.94 183 LEU A O 1
ATOM 1429 N N . ASP A 1 184 ? 6.662 -0.736 -0.753 1.00 89.31 184 ASP A N 1
ATOM 1430 C CA . ASP A 1 184 ? 6.896 -2.172 -0.614 1.00 89.31 184 ASP A CA 1
ATOM 1431 C C . ASP A 1 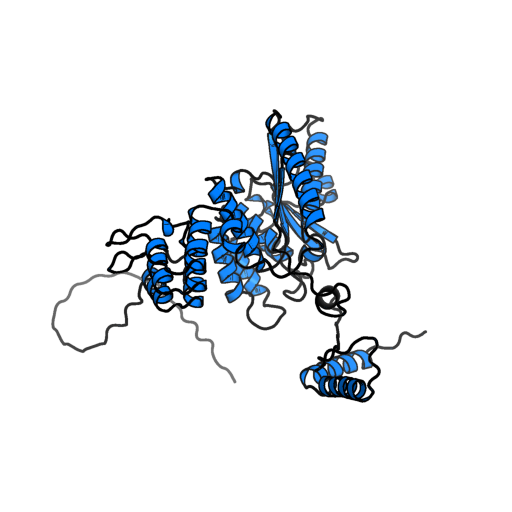184 ? 5.662 -3.024 -0.969 1.00 89.31 184 ASP A C 1
ATOM 1433 O O . ASP A 1 184 ? 4.502 -2.618 -0.823 1.00 89.31 184 ASP A O 1
ATOM 1437 N N . GLY A 1 185 ? 5.918 -4.271 -1.366 1.00 86.31 185 GLY A N 1
ATOM 1438 C CA . GLY A 1 185 ? 4.899 -5.316 -1.441 1.00 86.31 185 GLY A CA 1
ATOM 1439 C C . GLY A 1 185 ? 4.440 -5.800 -0.062 1.00 86.31 185 GLY A C 1
ATOM 1440 O O . GLY A 1 185 ? 5.056 -5.524 0.971 1.00 86.31 185 GLY A O 1
ATOM 1441 N N . GLY A 1 186 ? 3.324 -6.539 -0.016 1.00 80.06 186 GLY A N 1
ATOM 1442 C CA . GLY A 1 186 ? 2.827 -7.092 1.256 1.00 80.06 186 GLY A CA 1
ATOM 1443 C C . GLY A 1 186 ? 1.343 -7.455 1.344 1.00 80.06 186 GLY A C 1
ATOM 1444 O O . GLY A 1 186 ? 0.839 -7.643 2.456 1.00 80.06 186 GLY A O 1
ATOM 1445 N N . GLY A 1 187 ? 0.624 -7.553 0.222 1.00 85.44 187 GLY A N 1
ATOM 1446 C CA . GLY A 1 187 ? -0.790 -7.938 0.199 1.00 85.44 187 GLY A CA 1
ATOM 1447 C C . GLY A 1 187 ? -1.692 -6.924 0.914 1.00 85.44 187 GLY A C 1
ATOM 1448 O O . GLY A 1 187 ? -1.524 -5.712 0.765 1.00 85.44 187 GLY A O 1
ATOM 1449 N N . ILE A 1 188 ? -2.638 -7.403 1.729 1.00 82.75 188 ILE A N 1
ATOM 1450 C CA . ILE A 1 188 ? -3.596 -6.539 2.448 1.00 82.75 188 ILE A CA 1
ATOM 1451 C C . ILE A 1 188 ? -2.923 -5.545 3.413 1.00 82.75 188 ILE A C 1
ATOM 1453 O O . ILE A 1 188 ? -3.503 -4.511 3.744 1.00 82.75 188 ILE A O 1
ATOM 1457 N N . ARG A 1 189 ? -1.665 -5.797 3.809 1.00 81.00 189 ARG A N 1
ATOM 1458 C CA . ARG A 1 189 ? -0.867 -4.880 4.640 1.00 81.00 189 ARG A CA 1
ATOM 1459 C C . ARG A 1 189 ? -0.540 -3.553 3.950 1.00 81.00 189 ARG A C 1
ATOM 1461 O O . ARG A 1 189 ? -0.081 -2.632 4.616 1.00 81.00 189 ARG A O 1
ATOM 1468 N N . GLY A 1 190 ? -0.864 -3.400 2.665 1.00 80.56 190 GLY A N 1
ATOM 1469 C CA . GLY A 1 190 ? -0.882 -2.102 1.983 1.00 80.56 190 GLY A CA 1
ATOM 1470 C C . GLY A 1 190 ? -1.673 -1.017 2.701 1.00 80.56 190 GLY A C 1
ATOM 1471 O O . GLY A 1 190 ? -1.326 0.154 2.590 1.00 80.56 190 GLY A O 1
ATOM 1472 N N . LEU A 1 191 ? -2.674 -1.397 3.503 1.00 83.06 191 LEU A N 1
ATOM 1473 C CA . LEU A 1 191 ? -3.399 -0.471 4.376 1.00 83.06 191 LEU A CA 1
ATOM 1474 C C . LEU A 1 191 ? -2.460 0.344 5.285 1.00 83.06 191 LEU A C 1
ATOM 1476 O O . LEU A 1 191 ? -2.761 1.502 5.562 1.00 83.06 191 LEU A O 1
ATOM 1480 N N . ILE A 1 192 ? -1.308 -0.213 5.684 1.00 82.38 192 ILE A N 1
ATOM 1481 C CA . ILE A 1 192 ? -0.279 0.485 6.470 1.00 82.38 192 ILE A CA 1
ATOM 1482 C C . ILE A 1 192 ? 0.361 1.608 5.648 1.00 82.38 192 ILE A C 1
ATOM 1484 O O . ILE A 1 192 ? 0.404 2.742 6.121 1.00 82.38 192 ILE A O 1
ATOM 1488 N N . LEU A 1 193 ? 0.776 1.329 4.404 1.00 84.56 193 LEU A N 1
ATOM 1489 C CA . LEU A 1 193 ? 1.334 2.341 3.494 1.00 84.56 193 LEU A CA 1
ATOM 1490 C C . LEU A 1 193 ? 0.352 3.497 3.311 1.00 84.56 193 LEU A C 1
ATOM 1492 O O . LEU A 1 193 ? 0.707 4.661 3.477 1.00 84.56 193 LEU A O 1
ATOM 1496 N N . ILE A 1 194 ? -0.914 3.166 3.047 1.00 89.19 194 ILE A N 1
ATOM 1497 C CA . ILE A 1 194 ? -1.978 4.153 2.851 1.00 89.19 194 ILE A CA 1
ATOM 1498 C C . ILE A 1 194 ? -2.169 4.998 4.119 1.00 89.19 194 ILE A C 1
ATOM 1500 O O . ILE A 1 194 ? -2.401 6.201 4.034 1.00 89.19 194 ILE A O 1
ATOM 1504 N N . ARG A 1 195 ? -2.048 4.399 5.312 1.00 85.31 195 ARG A N 1
ATOM 1505 C CA . ARG A 1 195 ? -2.191 5.120 6.585 1.00 85.31 195 ARG A CA 1
ATOM 1506 C C . ARG A 1 195 ? -1.043 6.071 6.869 1.00 85.31 195 ARG A C 1
ATOM 1508 O O . ARG A 1 195 ? -1.295 7.175 7.350 1.00 85.31 195 ARG A O 1
ATOM 1515 N N . ILE A 1 196 ? 0.177 5.675 6.517 1.00 84.88 196 ILE A N 1
ATOM 1516 C CA . ILE A 1 196 ? 1.342 6.560 6.561 1.00 84.88 196 ILE A CA 1
ATOM 1517 C C . ILE A 1 196 ? 1.126 7.736 5.604 1.00 84.88 196 ILE A C 1
ATOM 1519 O O . ILE A 1 196 ? 1.262 8.880 6.027 1.00 84.88 196 ILE A O 1
ATOM 1523 N N . LEU A 1 197 ? 0.701 7.481 4.362 1.00 86.25 197 LEU A N 1
ATOM 1524 C CA . LEU A 1 197 ? 0.447 8.538 3.378 1.00 86.25 197 LEU A CA 1
ATOM 1525 C C . LEU A 1 197 ? -0.625 9.531 3.846 1.00 86.25 197 LEU A C 1
ATOM 1527 O O . LEU A 1 197 ? -0.370 10.727 3.827 1.00 86.25 197 LEU A O 1
ATOM 1531 N N . ILE A 1 198 ? -1.769 9.069 4.363 1.00 84.94 198 ILE A N 1
ATOM 1532 C CA . ILE A 1 198 ? -2.802 9.968 4.918 1.00 84.94 198 ILE A CA 1
ATOM 1533 C C . ILE A 1 198 ? -2.263 10.816 6.065 1.00 84.94 198 ILE A C 1
ATOM 1535 O O . ILE A 1 198 ? -2.619 11.986 6.210 1.00 84.94 198 ILE A O 1
ATOM 1539 N N . TYR A 1 199 ? -1.419 10.235 6.918 1.00 84.19 199 TYR A N 1
ATOM 1540 C CA . TYR A 1 199 ? -0.803 10.986 8.000 1.00 84.19 199 TYR A CA 1
ATOM 1541 C C . TYR A 1 199 ? 0.167 12.054 7.475 1.00 84.19 199 TYR A C 1
ATOM 1543 O O . TYR A 1 199 ? 0.140 13.181 7.971 1.00 84.19 199 TYR A O 1
ATOM 1551 N N . LEU A 1 200 ? 0.978 11.719 6.467 1.00 81.38 200 LEU A N 1
ATOM 1552 C CA . LEU A 1 200 ? 1.889 12.655 5.811 1.00 81.38 200 LEU A CA 1
ATOM 1553 C C . LEU A 1 200 ? 1.128 13.793 5.123 1.00 81.38 200 LEU A C 1
ATOM 1555 O O . LEU A 1 200 ? 1.460 14.948 5.361 1.00 81.38 200 LEU A O 1
ATOM 1559 N N . GLU A 1 201 ? 0.077 13.498 4.352 1.00 86.44 201 GLU A N 1
ATOM 1560 C CA . GLU A 1 201 ? -0.764 14.518 3.704 1.00 86.44 201 GLU A CA 1
ATOM 1561 C C . GLU A 1 201 ? -1.421 15.444 4.727 1.00 86.44 201 GLU A C 1
ATOM 1563 O O . GLU A 1 201 ? -1.413 16.664 4.571 1.00 86.44 201 GLU A O 1
ATOM 1568 N N . TRP A 1 202 ? -1.924 14.880 5.828 1.00 82.44 202 TRP A N 1
ATOM 1569 C CA . TRP A 1 202 ? -2.484 15.673 6.917 1.00 82.44 202 TRP A CA 1
ATOM 1570 C C . TRP A 1 202 ? -1.450 16.615 7.548 1.00 82.44 202 TRP A C 1
ATOM 1572 O O . TRP A 1 202 ? -1.763 17.780 7.788 1.00 82.44 202 TRP A O 1
ATOM 1582 N N . LYS A 1 203 ? -0.224 16.139 7.810 1.00 81.44 203 LYS A N 1
ATOM 1583 C CA . LYS A 1 203 ? 0.854 16.978 8.361 1.00 81.44 203 LYS A CA 1
ATOM 1584 C C . LYS A 1 203 ? 1.368 18.014 7.362 1.00 81.44 203 LYS A C 1
ATOM 1586 O O . LYS A 1 203 ? 1.741 19.105 7.780 1.00 81.44 203 LYS A O 1
ATOM 1591 N N . LEU A 1 204 ? 1.383 17.682 6.074 1.00 84.06 204 LEU A N 1
ATOM 1592 C CA . LEU A 1 204 ? 1.817 18.572 5.000 1.00 84.06 204 LEU A CA 1
ATOM 1593 C C . LEU A 1 204 ? 0.761 19.639 4.664 1.00 84.06 204 LEU A C 1
ATOM 1595 O O . LEU A 1 204 ? 1.105 20.700 4.148 1.00 84.06 204 LEU A O 1
ATOM 1599 N N . GLY A 1 205 ? -0.522 19.361 4.921 1.00 84.44 205 GLY A N 1
ATOM 1600 C CA . GLY A 1 205 ? -1.646 20.239 4.578 1.00 84.44 205 GLY A CA 1
ATOM 1601 C C . GLY A 1 205 ? -1.968 20.296 3.078 1.00 84.44 205 GLY A C 1
ATOM 1602 O O . GLY A 1 205 ? -2.803 21.091 2.657 1.00 84.44 205 GLY A O 1
ATOM 1603 N N . SER A 1 206 ? -1.310 19.470 2.266 1.00 86.44 206 SER A N 1
ATOM 1604 C CA . SER A 1 206 ? -1.512 19.339 0.819 1.00 86.44 206 SER A CA 1
ATOM 1605 C C . SER A 1 206 ? -1.239 17.897 0.390 1.00 86.44 206 SER A C 1
ATOM 1607 O O . SER A 1 206 ? -0.790 17.087 1.208 1.00 86.44 206 SER A O 1
ATOM 1609 N N . SER A 1 207 ? -1.528 17.555 -0.870 1.00 85.12 207 SER A N 1
ATOM 1610 C CA . SER A 1 207 ? -1.265 16.197 -1.339 1.00 85.12 207 SER A CA 1
ATOM 1611 C C . SER A 1 207 ? 0.236 15.925 -1.367 1.00 85.12 207 SER A C 1
ATOM 1613 O O . SER A 1 207 ? 1.022 16.652 -1.974 1.00 85.12 207 SER A O 1
ATOM 1615 N N . PHE A 1 208 ? 0.632 14.839 -0.711 1.00 82.56 208 PHE A N 1
ATOM 1616 C CA . PHE A 1 208 ? 2.014 14.375 -0.678 1.00 82.56 208 PHE A CA 1
ATOM 1617 C C . PHE A 1 208 ? 2.446 13.908 -2.068 1.00 82.56 208 PHE A C 1
ATOM 1619 O O . PHE A 1 208 ? 3.586 14.125 -2.467 1.00 82.56 208 PHE A O 1
ATOM 1626 N N . TRP A 1 209 ? 1.511 13.339 -2.834 1.00 86.62 209 TRP A N 1
ATOM 1627 C CA . TRP A 1 209 ? 1.754 12.856 -4.189 1.00 86.62 209 TRP A CA 1
ATOM 1628 C C . TRP A 1 209 ? 2.247 13.952 -5.141 1.00 86.62 209 TRP A C 1
ATOM 1630 O O . TRP A 1 209 ? 3.121 13.696 -5.962 1.00 86.62 209 TRP A O 1
ATOM 1640 N N . GLU A 1 210 ? 1.764 15.188 -4.988 1.00 86.56 210 GLU A N 1
ATOM 1641 C CA . GLU A 1 210 ? 2.182 16.335 -5.812 1.00 86.56 210 GLU A CA 1
ATOM 1642 C C . GLU A 1 210 ? 3.645 16.750 -5.591 1.00 86.56 210 GLU A C 1
ATOM 1644 O O . GLU A 1 210 ? 4.197 17.510 -6.386 1.00 86.56 210 GLU A O 1
ATOM 1649 N N . LYS A 1 211 ? 4.279 16.284 -4.508 1.00 87.12 211 LYS A N 1
ATOM 1650 C CA . LYS A 1 211 ? 5.690 16.556 -4.200 1.00 87.12 211 LYS A CA 1
ATOM 1651 C C . LYS A 1 211 ? 6.632 15.474 -4.715 1.00 87.12 211 LYS A C 1
ATOM 1653 O O . LYS A 1 211 ? 7.835 15.695 -4.733 1.00 87.12 211 LYS A O 1
ATOM 1658 N N . VAL A 1 212 ? 6.111 14.309 -5.082 1.00 91.56 212 VAL A N 1
ATOM 1659 C CA . VAL A 1 212 ? 6.916 13.156 -5.484 1.00 91.56 212 VAL A CA 1
ATOM 1660 C C . VAL A 1 212 ? 7.187 13.228 -6.981 1.00 91.56 212 VAL A C 1
ATOM 1662 O O . VAL A 1 212 ? 6.269 13.451 -7.758 1.00 91.56 212 VAL A O 1
ATOM 1665 N N . ASP A 1 213 ? 8.434 13.018 -7.402 1.00 94.12 213 ASP A N 1
ATOM 1666 C CA . ASP A 1 213 ? 8.829 13.032 -8.817 1.00 94.12 213 ASP A CA 1
ATOM 1667 C C . ASP A 1 213 ? 8.965 11.625 -9.403 1.00 94.12 213 ASP A C 1
ATOM 1669 O O . ASP A 1 213 ? 8.725 11.411 -10.596 1.00 94.12 213 ASP A O 1
ATOM 1673 N N . TRP A 1 214 ? 9.344 10.666 -8.561 1.00 96.38 214 TRP A N 1
ATOM 1674 C CA . TRP A 1 214 ? 9.649 9.297 -8.946 1.00 96.38 214 TRP A CA 1
ATOM 1675 C C . TRP A 1 214 ? 9.048 8.317 -7.951 1.00 96.38 214 TRP A C 1
ATOM 1677 O O . TRP A 1 214 ? 9.171 8.499 -6.744 1.00 96.38 214 TRP A O 1
ATOM 1687 N N . VAL A 1 215 ? 8.421 7.258 -8.451 1.00 98.00 215 VAL A N 1
ATOM 1688 C CA . VAL A 1 215 ? 7.745 6.257 -7.628 1.00 98.00 215 VAL A CA 1
ATOM 1689 C C . VAL A 1 215 ? 8.126 4.869 -8.099 1.00 98.00 215 VAL A C 1
ATOM 1691 O O . VAL A 1 215 ? 8.031 4.587 -9.290 1.00 98.00 215 VAL A O 1
ATOM 1694 N N . ALA A 1 216 ? 8.482 3.981 -7.177 1.00 97.69 216 ALA A N 1
ATOM 1695 C CA . ALA A 1 216 ? 8.502 2.550 -7.440 1.00 97.69 216 ALA A CA 1
ATOM 1696 C C . ALA A 1 216 ? 7.523 1.818 -6.532 1.00 97.69 216 ALA A C 1
ATOM 1698 O O . ALA A 1 216 ? 7.423 2.114 -5.343 1.00 97.69 216 ALA A O 1
ATOM 1699 N N . GLY A 1 217 ? 6.818 0.844 -7.096 1.00 97.50 217 GLY A N 1
ATOM 1700 C CA . GLY A 1 217 ? 5.899 -0.001 -6.353 1.00 97.50 217 GLY A CA 1
ATOM 1701 C C . GLY A 1 217 ? 6.065 -1.471 -6.703 1.00 97.50 217 GLY A C 1
ATOM 1702 O O . GLY A 1 217 ? 6.197 -1.828 -7.877 1.00 97.50 217 GLY A 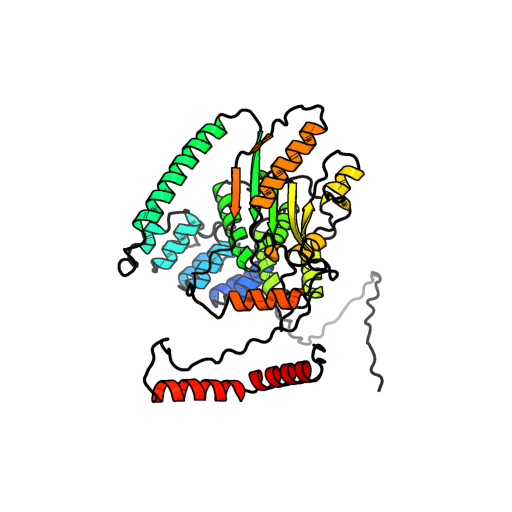O 1
ATOM 1703 N N . THR A 1 218 ? 5.992 -2.317 -5.679 1.00 97.12 218 THR A N 1
ATOM 1704 C CA . THR A 1 218 ? 5.949 -3.775 -5.829 1.00 97.12 218 THR A CA 1
ATOM 1705 C C . THR A 1 218 ? 4.634 -4.320 -5.299 1.00 97.12 218 THR A C 1
ATOM 1707 O O . THR A 1 218 ? 4.218 -3.976 -4.195 1.00 97.12 218 THR A O 1
ATOM 1710 N N . SER A 1 219 ? 3.968 -5.194 -6.055 1.00 95.00 219 SER A N 1
ATOM 1711 C CA . SER A 1 219 ? 2.720 -5.841 -5.647 1.00 95.00 219 SER A CA 1
ATOM 1712 C C . SER A 1 219 ? 1.667 -4.809 -5.217 1.00 95.00 219 SER A C 1
ATOM 1714 O O . SER A 1 219 ? 1.339 -3.888 -5.957 1.00 95.00 219 SER A O 1
ATOM 1716 N N . THR A 1 220 ? 1.140 -4.916 -4.005 1.00 94.06 220 THR A N 1
ATOM 1717 C CA . THR A 1 220 ? 0.338 -3.887 -3.332 1.00 94.06 220 THR A CA 1
ATOM 1718 C C . THR A 1 220 ? 0.872 -2.455 -3.499 1.00 94.06 220 THR A C 1
ATOM 1720 O O . THR A 1 220 ? 0.098 -1.541 -3.789 1.00 94.06 220 THR A O 1
ATOM 1723 N N . GLY A 1 221 ? 2.184 -2.244 -3.354 1.00 95.75 221 GLY A N 1
ATOM 1724 C CA . GLY A 1 221 ? 2.825 -0.950 -3.581 1.00 95.75 221 GLY A CA 1
ATOM 1725 C C . GLY A 1 221 ? 2.686 -0.467 -5.027 1.00 95.75 221 GLY A C 1
ATOM 1726 O O . GLY A 1 221 ? 2.512 0.727 -5.251 1.00 95.75 221 GLY A O 1
ATOM 1727 N N . ALA A 1 222 ? 2.658 -1.378 -6.006 1.00 97.88 222 ALA A N 1
ATOM 1728 C CA . ALA A 1 222 ? 2.373 -1.050 -7.403 1.00 97.88 222 ALA A CA 1
ATOM 1729 C C . ALA A 1 222 ? 0.914 -0.627 -7.607 1.00 97.88 222 ALA A C 1
ATOM 1731 O O . ALA A 1 222 ? 0.659 0.393 -8.241 1.00 97.88 222 ALA A O 1
ATOM 1732 N N . ILE A 1 223 ? -0.048 -1.360 -7.033 1.00 97.44 223 ILE A N 1
ATOM 1733 C CA . ILE A 1 223 ? -1.472 -0.979 -7.079 1.00 97.44 223 ILE A CA 1
ATOM 1734 C C . ILE A 1 223 ? -1.661 0.422 -6.479 1.00 97.44 223 ILE A C 1
ATOM 1736 O O . ILE A 1 223 ? -2.364 1.252 -7.053 1.00 97.44 223 ILE A O 1
ATOM 1740 N N . LEU A 1 224 ? -1.007 0.696 -5.344 1.00 96.62 224 LEU A N 1
ATOM 1741 C CA . LEU A 1 224 ? -1.038 1.998 -4.681 1.00 96.62 224 LEU A CA 1
ATOM 1742 C C . LEU A 1 224 ? -0.407 3.095 -5.553 1.00 96.62 224 LEU A C 1
ATOM 1744 O O . LEU A 1 224 ? -1.041 4.124 -5.762 1.00 96.62 224 LEU A O 1
ATOM 1748 N N . ALA A 1 225 ? 0.787 2.864 -6.110 1.00 97.56 225 ALA A N 1
ATOM 1749 C CA . ALA A 1 225 ? 1.462 3.809 -7.001 1.00 97.56 225 ALA A CA 1
ATOM 1750 C C . ALA A 1 225 ? 0.599 4.170 -8.221 1.00 97.56 225 ALA A C 1
ATOM 1752 O O . ALA A 1 225 ? 0.445 5.343 -8.552 1.00 97.56 225 ALA A O 1
ATOM 1753 N N . LEU A 1 226 ? -0.003 3.169 -8.869 1.00 97.94 226 LEU A N 1
ATOM 1754 C CA . LEU A 1 226 ? -0.853 3.376 -10.042 1.00 97.94 226 LEU A CA 1
ATOM 1755 C C . LEU A 1 226 ? -2.164 4.082 -9.678 1.00 97.94 226 LEU A C 1
ATOM 1757 O O . LEU A 1 226 ? -2.586 4.983 -10.399 1.00 97.94 226 LEU A O 1
ATOM 1761 N N . GLY A 1 227 ? -2.781 3.731 -8.544 1.00 96.62 227 GLY A N 1
ATOM 1762 C CA . GLY A 1 227 ? -3.975 4.413 -8.038 1.00 96.62 227 GLY A CA 1
ATOM 1763 C C . GLY A 1 227 ? -3.720 5.894 -7.740 1.00 96.62 227 GLY A C 1
ATOM 1764 O O . GLY A 1 227 ? -4.490 6.751 -8.171 1.00 96.62 227 GLY A O 1
ATOM 1765 N N . LEU A 1 228 ? -2.605 6.213 -7.080 1.00 95.19 228 LEU A N 1
ATOM 1766 C CA . LEU A 1 228 ? -2.199 7.599 -6.833 1.00 95.19 228 LEU A CA 1
ATOM 1767 C C . LEU A 1 228 ? -1.859 8.331 -8.142 1.00 95.19 228 LEU A C 1
ATOM 1769 O O . LEU A 1 228 ? -2.245 9.483 -8.322 1.00 95.19 228 LEU A O 1
ATOM 1773 N N . GLY A 1 229 ? -1.236 7.649 -9.108 1.00 94.69 229 GLY A N 1
ATOM 1774 C CA . GLY A 1 229 ? -0.984 8.188 -10.449 1.00 94.69 229 GLY A CA 1
ATOM 1775 C C . GLY A 1 229 ? -2.260 8.532 -11.226 1.00 94.69 229 GLY A C 1
ATOM 1776 O O . GLY A 1 229 ? -2.269 9.486 -12.004 1.00 94.69 229 GLY A O 1
ATOM 1777 N N . LYS A 1 230 ? -3.370 7.836 -10.944 1.00 93.81 230 LYS A N 1
ATOM 1778 C CA . LYS A 1 230 ? -4.724 8.194 -11.406 1.00 93.81 230 LYS A CA 1
ATOM 1779 C C . LYS A 1 230 ? -5.371 9.348 -10.637 1.00 93.81 230 LYS A C 1
ATOM 1781 O O . LYS A 1 230 ? -6.516 9.693 -10.919 1.00 93.81 230 LYS A O 1
ATOM 1786 N N . LYS A 1 231 ? -4.652 9.954 -9.690 1.00 92.69 231 LYS A N 1
ATOM 1787 C CA . LYS A 1 231 ? -5.138 10.994 -8.773 1.00 92.69 231 LYS A CA 1
ATOM 1788 C C . LYS A 1 231 ? -6.244 10.512 -7.830 1.00 92.69 231 LYS A C 1
ATOM 1790 O O . LYS A 1 231 ? -7.033 11.321 -7.341 1.00 92.69 231 LYS A O 1
ATOM 1795 N N . HIS A 1 232 ? -6.310 9.209 -7.547 1.00 94.62 232 HIS A N 1
ATOM 1796 C CA . HIS A 1 232 ? -7.173 8.714 -6.476 1.00 94.62 232 HIS A CA 1
ATOM 1797 C C . HIS A 1 232 ? -6.602 9.134 -5.125 1.00 94.62 232 HIS A C 1
ATOM 1799 O O . HIS A 1 232 ? -5.406 8.979 -4.885 1.00 94.62 232 HIS A O 1
ATOM 1805 N N . SER A 1 233 ? -7.451 9.631 -4.220 1.00 93.38 233 SER A N 1
ATOM 1806 C CA . SER A 1 233 ? -6.994 9.982 -2.871 1.00 93.38 233 SER A CA 1
ATOM 1807 C C . SER A 1 233 ? -6.600 8.725 -2.084 1.00 93.38 233 SER A C 1
ATOM 1809 O O . SER A 1 233 ? -7.188 7.655 -2.304 1.00 93.38 233 SER A O 1
ATOM 1811 N N . PRO A 1 234 ? -5.674 8.815 -1.115 1.00 92.06 234 PRO A N 1
ATOM 1812 C CA . PRO A 1 234 ? -5.354 7.681 -0.255 1.00 92.06 234 PRO A CA 1
ATOM 1813 C C . PRO A 1 234 ? -6.584 7.058 0.436 1.00 92.06 234 PRO A C 1
ATOM 1815 O O . PRO A 1 234 ? -6.651 5.840 0.573 1.00 92.06 234 PRO A O 1
ATOM 1818 N N . GLU A 1 235 ? -7.610 7.835 0.806 1.00 91.75 235 GLU A N 1
ATOM 1819 C CA . GLU A 1 235 ? -8.876 7.311 1.354 1.00 91.75 235 GLU A CA 1
ATOM 1820 C C . GLU A 1 235 ? -9.696 6.535 0.320 1.00 91.75 235 GLU A C 1
ATOM 1822 O O . GLU A 1 235 ? -10.382 5.568 0.658 1.00 91.75 235 GLU A O 1
ATOM 1827 N N . HIS A 1 236 ? -9.683 6.956 -0.947 1.00 94.62 236 HIS A N 1
ATOM 1828 C CA . HIS A 1 236 ? -10.302 6.172 -2.012 1.00 94.62 236 HIS A CA 1
ATOM 1829 C C . HIS A 1 236 ? -9.621 4.805 -2.122 1.00 94.62 236 HIS A C 1
ATOM 1831 O O . HIS A 1 236 ? -10.305 3.780 -2.108 1.00 94.62 236 HIS A O 1
ATOM 1837 N N . ILE A 1 237 ? -8.286 4.792 -2.132 1.00 94.88 237 ILE A N 1
ATOM 1838 C CA . ILE A 1 237 ? -7.499 3.562 -2.228 1.00 94.88 237 ILE A CA 1
ATOM 1839 C C . ILE A 1 237 ? -7.692 2.696 -0.973 1.00 94.88 237 ILE A C 1
ATOM 1841 O O . ILE A 1 237 ? -7.875 1.489 -1.092 1.00 94.88 237 ILE A O 1
ATOM 1845 N N . GLU A 1 238 ? -7.761 3.277 0.229 1.00 93.81 238 GLU A N 1
ATOM 1846 C CA . GLU A 1 238 ? -8.093 2.529 1.452 1.00 93.81 238 GLU A CA 1
ATOM 1847 C C . GLU A 1 238 ? -9.430 1.799 1.322 1.00 93.81 238 GLU A C 1
ATOM 1849 O O . GLU A 1 238 ? -9.520 0.600 1.598 1.00 93.81 238 GLU A O 1
ATOM 1854 N N . ARG A 1 239 ? -10.474 2.512 0.884 1.00 94.62 239 ARG A N 1
ATOM 1855 C CA . ARG A 1 239 ? -11.803 1.926 0.692 1.00 94.62 239 ARG A CA 1
ATOM 1856 C C . ARG A 1 239 ? -11.761 0.794 -0.329 1.00 94.62 239 ARG A C 1
ATOM 1858 O O . ARG A 1 239 ? -12.386 -0.236 -0.090 1.00 94.62 239 ARG A O 1
ATOM 1865 N N . ALA A 1 240 ? -10.996 0.954 -1.409 1.00 94.38 240 ALA A N 1
ATOM 1866 C CA . ALA A 1 240 ? -10.767 -0.102 -2.388 1.00 94.38 240 ALA A CA 1
ATOM 1867 C C . ALA A 1 240 ? -10.105 -1.334 -1.751 1.00 94.38 240 ALA A C 1
ATOM 1869 O O . ALA A 1 240 ? -10.623 -2.436 -1.890 1.00 94.38 240 ALA A O 1
ATOM 1870 N N . TYR A 1 241 ? -9.041 -1.177 -0.960 1.00 88.38 241 TYR A N 1
ATOM 1871 C CA . TYR A 1 241 ? -8.393 -2.300 -0.265 1.00 88.38 241 TYR A CA 1
ATOM 1872 C C . TYR A 1 241 ? -9.320 -3.021 0.728 1.00 88.38 241 TYR A C 1
ATOM 1874 O O . TYR A 1 241 ? -9.257 -4.244 0.875 1.00 88.38 241 TYR A O 1
ATOM 1882 N N . LEU A 1 242 ? -10.220 -2.290 1.390 1.00 88.12 242 LEU A N 1
ATOM 1883 C CA . LEU A 1 242 ? -11.232 -2.888 2.265 1.00 88.12 242 LEU A CA 1
ATOM 1884 C C . LEU A 1 242 ? -12.305 -3.672 1.488 1.00 88.12 242 LEU A C 1
ATOM 1886 O O . LEU A 1 242 ? -12.841 -4.641 2.031 1.00 88.12 242 LEU A O 1
ATOM 1890 N N . ARG A 1 243 ? -12.593 -3.299 0.232 1.00 92.50 243 ARG A N 1
ATOM 1891 C CA . ARG A 1 243 ? -13.416 -4.101 -0.693 1.00 92.50 243 ARG A CA 1
ATOM 1892 C C . ARG A 1 243 ? -12.643 -5.306 -1.228 1.00 92.50 243 ARG A C 1
ATOM 1894 O O . ARG A 1 243 ? -13.148 -6.421 -1.163 1.00 92.50 243 ARG A O 1
ATOM 1901 N N . LEU A 1 244 ? -11.377 -5.117 -1.616 1.00 85.56 244 LEU A N 1
ATOM 1902 C CA . LEU A 1 244 ? -10.484 -6.159 -2.137 1.00 85.56 244 LEU A CA 1
ATOM 1903 C C . LEU A 1 244 ? -10.480 -7.409 -1.247 1.00 85.56 244 LEU A C 1
ATOM 1905 O O . LEU A 1 244 ? -10.609 -8.523 -1.751 1.00 85.56 244 LEU A O 1
ATOM 1909 N N . LYS A 1 245 ? -10.384 -7.245 0.081 1.00 81.19 245 LYS A N 1
ATOM 1910 C CA . LYS A 1 245 ? -10.382 -8.398 0.998 1.00 81.19 245 LYS A CA 1
ATOM 1911 C C . LYS A 1 245 ? -11.668 -9.230 0.958 1.00 81.19 245 LYS A C 1
ATOM 1913 O O . LYS A 1 245 ? -11.603 -10.426 1.207 1.00 81.19 245 LYS A O 1
ATOM 1918 N N . ASN A 1 246 ? -12.810 -8.606 0.679 1.00 81.69 246 ASN A N 1
ATOM 1919 C CA . ASN A 1 246 ? -14.118 -9.255 0.696 1.00 81.69 246 ASN A CA 1
ATOM 1920 C C . ASN A 1 246 ? -14.527 -9.746 -0.697 1.00 81.69 246 ASN A C 1
ATOM 1922 O O . ASN A 1 246 ? -15.327 -10.667 -0.785 1.00 81.69 246 ASN A O 1
ATOM 1926 N N . ASP A 1 247 ? -13.985 -9.144 -1.757 1.00 87.19 247 ASP A N 1
ATOM 1927 C CA . ASP A 1 247 ? -14.372 -9.451 -3.134 1.00 87.19 247 ASP A CA 1
ATOM 1928 C C . ASP A 1 247 ? -13.375 -10.407 -3.808 1.00 87.19 247 ASP A C 1
ATOM 1930 O O . ASP A 1 247 ? -13.768 -11.249 -4.612 1.00 87.19 247 ASP A O 1
ATOM 1934 N N . VAL A 1 248 ? -12.081 -10.310 -3.473 1.00 86.06 248 VAL A N 1
ATOM 1935 C CA . VAL A 1 248 ? -11.002 -11.050 -4.152 1.00 86.06 248 VAL A CA 1
ATOM 1936 C C . VAL A 1 248 ? -10.445 -12.196 -3.309 1.00 86.06 248 VAL A C 1
ATOM 1938 O O . VAL A 1 248 ? -10.236 -13.289 -3.834 1.00 86.06 248 VAL A O 1
ATOM 1941 N N . PHE A 1 249 ? -10.218 -11.992 -2.010 1.00 82.06 249 PHE A N 1
ATOM 1942 C CA . PHE A 1 249 ? -9.652 -13.021 -1.124 1.00 82.06 249 PHE A CA 1
ATOM 1943 C C . PHE A 1 249 ? -10.726 -13.948 -0.537 1.00 82.06 249 PHE A C 1
ATOM 1945 O O . PHE A 1 249 ? -10.793 -14.162 0.672 1.00 82.06 249 PHE A O 1
ATOM 1952 N N . VAL A 1 250 ? -11.570 -14.502 -1.410 1.00 82.19 250 VAL A N 1
ATOM 1953 C CA . VAL A 1 250 ? -12.685 -15.386 -1.046 1.00 82.19 250 VAL A CA 1
ATOM 1954 C C . VAL A 1 250 ? -12.433 -16.800 -1.562 1.00 82.19 250 VAL A C 1
ATOM 1956 O O . VAL A 1 250 ? -12.121 -16.997 -2.735 1.00 82.19 250 VAL A O 1
ATOM 1959 N N . GLY A 1 251 ? -12.622 -17.794 -0.692 1.00 80.62 251 GLY A N 1
ATOM 1960 C CA . GLY A 1 251 ? -12.508 -19.213 -1.032 1.00 80.62 251 GLY A CA 1
ATOM 1961 C C . GLY A 1 251 ? -11.133 -19.819 -0.737 1.00 80.62 251 GLY A C 1
ATOM 1962 O O . GLY A 1 251 ? -10.369 -19.309 0.082 1.00 80.62 251 GLY A O 1
ATOM 1963 N N . ARG A 1 252 ? -10.846 -20.961 -1.374 1.00 77.62 252 ARG A N 1
ATOM 1964 C CA . ARG A 1 252 ? -9.568 -21.676 -1.232 1.00 77.62 252 ARG A CA 1
ATOM 1965 C C . ARG A 1 252 ? -8.515 -21.084 -2.166 1.00 77.62 252 ARG A C 1
ATOM 1967 O O . ARG A 1 252 ? -8.847 -20.565 -3.227 1.00 77.62 252 ARG A O 1
ATOM 1974 N N . ARG A 1 253 ? -7.250 -21.180 -1.759 1.00 80.69 253 ARG A N 1
ATOM 1975 C CA . ARG A 1 253 ? -6.111 -20.781 -2.589 1.00 80.69 253 ARG A CA 1
ATOM 1976 C C . ARG A 1 253 ? -5.760 -21.866 -3.615 1.00 80.69 253 ARG A C 1
ATOM 1978 O O . ARG A 1 253 ? -5.923 -23.042 -3.289 1.00 80.69 253 ARG A O 1
ATOM 1985 N N . PRO A 1 254 ? -5.221 -21.486 -4.786 1.00 86.75 254 PRO A N 1
ATOM 1986 C CA . PRO A 1 254 ? -5.061 -20.108 -5.271 1.00 86.75 254 PRO A CA 1
ATOM 1987 C C . PRO A 1 254 ? -6.416 -19.431 -5.555 1.00 86.75 254 PRO A C 1
ATOM 1989 O O . PRO A 1 254 ? -7.365 -20.074 -5.997 1.00 86.75 254 PRO A O 1
ATOM 1992 N N . TYR A 1 255 ? -6.520 -18.131 -5.267 1.00 86.38 255 TYR A N 1
ATOM 1993 C CA . TYR A 1 255 ? -7.750 -17.357 -5.444 1.00 86.38 255 TYR A CA 1
ATOM 1994 C C . TYR A 1 255 ? -8.063 -17.122 -6.925 1.00 86.38 255 TYR A C 1
ATOM 1996 O O . TYR A 1 255 ? -7.180 -17.144 -7.784 1.00 86.38 255 TYR A O 1
ATOM 2004 N N . ASN A 1 256 ? -9.334 -16.836 -7.225 1.00 91.19 256 ASN A N 1
ATOM 2005 C CA . ASN A 1 256 ? -9.803 -16.677 -8.598 1.00 91.19 256 ASN A CA 1
ATOM 2006 C C . ASN A 1 256 ? -9.144 -15.461 -9.295 1.00 91.19 256 ASN A C 1
ATOM 2008 O O . ASN A 1 256 ? -9.461 -14.312 -8.958 1.00 91.19 256 ASN A O 1
ATOM 2012 N N . PRO A 1 257 ? -8.298 -15.676 -10.324 1.00 90.69 257 PRO A N 1
ATOM 2013 C CA . PRO A 1 257 ? -7.567 -14.595 -10.978 1.00 90.69 257 PRO A CA 1
ATOM 2014 C C . PRO A 1 257 ? -8.485 -13.644 -11.759 1.00 90.69 257 PRO A C 1
ATOM 2016 O O . PRO A 1 257 ? -8.180 -12.457 -11.849 1.00 90.69 257 PRO A O 1
ATOM 2019 N N . LYS A 1 258 ? -9.629 -14.125 -12.270 1.00 93.75 258 LYS A N 1
ATOM 2020 C CA . LYS A 1 258 ? -10.593 -13.308 -13.031 1.00 93.75 258 LYS A CA 1
ATOM 2021 C C . LYS A 1 258 ? -11.325 -12.312 -12.138 1.00 93.75 258 LYS A C 1
ATOM 2023 O O . LYS A 1 258 ? -11.710 -11.236 -12.588 1.00 93.75 258 LYS A O 1
ATOM 2028 N N . THR A 1 259 ? -11.558 -12.663 -10.875 1.00 94.88 259 THR A N 1
ATOM 2029 C CA . THR A 1 259 ? -12.160 -11.733 -9.911 1.00 94.88 259 THR A CA 1
ATOM 2030 C C . THR A 1 259 ? -11.178 -10.630 -9.544 1.00 94.88 259 THR A C 1
ATOM 2032 O O . THR A 1 259 ? -11.562 -9.465 -9.551 1.00 94.88 259 THR A O 1
ATOM 2035 N N . PHE A 1 260 ? -9.903 -10.971 -9.335 1.00 94.00 260 PHE A N 1
ATOM 2036 C CA . PHE A 1 260 ? -8.874 -9.964 -9.086 1.00 94.00 260 PHE A CA 1
ATOM 2037 C C . PHE A 1 260 ? -8.663 -9.033 -10.288 1.00 94.00 260 PHE A C 1
ATOM 2039 O O . PHE A 1 260 ? -8.564 -7.822 -10.129 1.00 94.00 260 PHE A O 1
ATOM 2046 N N . GLU A 1 261 ? -8.654 -9.581 -11.504 1.00 95.50 261 GLU A N 1
ATOM 2047 C CA . GLU A 1 261 ? -8.528 -8.788 -12.726 1.00 95.50 261 GLU A CA 1
ATOM 2048 C C . GLU A 1 261 ? -9.694 -7.812 -12.915 1.00 95.50 261 GLU A C 1
ATOM 2050 O O . GLU A 1 261 ? -9.463 -6.643 -13.215 1.00 95.50 261 GLU A O 1
ATOM 2055 N N . ARG A 1 262 ? -10.939 -8.267 -12.708 1.00 96.75 262 ARG A N 1
ATOM 2056 C CA . ARG A 1 262 ? -12.122 -7.391 -12.749 1.00 96.75 262 ARG A CA 1
ATOM 2057 C C . ARG A 1 262 ? -12.014 -6.270 -11.726 1.00 96.75 262 ARG A C 1
ATOM 2059 O O . ARG A 1 262 ? -12.161 -5.117 -12.098 1.00 96.75 262 ARG A O 1
ATOM 2066 N N . PHE A 1 263 ? -11.642 -6.600 -10.491 1.00 96.62 263 PHE A N 1
ATOM 2067 C CA . PHE A 1 263 ? -11.417 -5.604 -9.448 1.00 96.62 263 PHE A CA 1
ATOM 2068 C C . PHE A 1 263 ? -10.384 -4.545 -9.878 1.00 96.62 263 PHE A C 1
ATOM 2070 O O . PHE A 1 263 ? -10.638 -3.351 -9.777 1.00 96.62 263 PHE A O 1
ATOM 2077 N N . LEU A 1 264 ? -9.234 -4.958 -10.424 1.00 97.19 264 LEU A N 1
ATOM 2078 C CA . LEU A 1 264 ? -8.212 -4.015 -10.899 1.00 97.19 264 LEU A CA 1
ATOM 2079 C C . LEU A 1 264 ? -8.701 -3.161 -12.076 1.00 97.19 264 LEU A C 1
ATOM 2081 O O . LEU A 1 264 ? -8.355 -1.984 -12.148 1.00 97.19 264 LEU A O 1
ATOM 2085 N N . LYS A 1 265 ? -9.499 -3.729 -12.986 1.00 97.19 265 LYS A N 1
ATOM 2086 C CA . LYS A 1 265 ? -10.125 -2.990 -14.092 1.00 97.19 265 LYS A CA 1
ATOM 2087 C C . LYS A 1 265 ? -11.139 -1.964 -13.594 1.00 97.19 265 LYS A C 1
ATOM 2089 O O . LYS A 1 265 ? -11.164 -0.860 -14.125 1.00 97.19 265 LYS A O 1
ATOM 2094 N N . ASP A 1 266 ? -11.922 -2.297 -12.575 1.00 95.69 266 ASP A N 1
ATOM 2095 C CA . ASP A 1 266 ? -12.910 -1.385 -11.995 1.00 95.69 266 ASP A CA 1
ATOM 2096 C C . ASP A 1 266 ? -12.224 -0.199 -11.287 1.00 95.69 266 ASP A C 1
ATOM 2098 O O . ASP A 1 266 ? -12.636 0.947 -11.462 1.00 95.69 266 ASP A O 1
ATOM 2102 N N . GLU A 1 267 ? -11.128 -0.441 -10.555 1.00 95.62 267 GLU A N 1
ATOM 2103 C CA . GLU A 1 267 ? -10.412 0.614 -9.814 1.00 95.62 267 GLU A CA 1
ATOM 2104 C C . GLU A 1 267 ? -9.463 1.458 -10.692 1.00 95.62 267 GLU A C 1
ATOM 2106 O O . GLU A 1 267 ? -9.355 2.678 -10.519 1.00 95.62 267 GLU A O 1
ATOM 2111 N N . LEU A 1 268 ? -8.748 0.829 -11.635 1.00 96.25 268 LEU A N 1
ATOM 2112 C CA . LEU A 1 268 ? -7.738 1.490 -12.477 1.00 96.25 268 LEU A CA 1
ATOM 2113 C C . LEU A 1 268 ? -8.253 1.848 -13.879 1.00 96.25 268 LEU A C 1
ATOM 2115 O O . LEU A 1 268 ? -7.611 2.628 -14.583 1.00 96.25 268 LEU A O 1
ATOM 2119 N N . GLY A 1 269 ? -9.424 1.364 -14.285 1.00 93.81 269 GLY A N 1
ATOM 2120 C CA . GLY A 1 269 ? -10.031 1.652 -15.585 1.00 93.81 269 GLY A CA 1
ATOM 2121 C C . GLY A 1 269 ? -9.251 1.095 -16.782 1.00 93.81 269 GLY A C 1
ATOM 2122 O O . GLY A 1 269 ? -8.408 0.205 -16.662 1.00 93.81 269 GLY A O 1
ATOM 2123 N N . SER A 1 270 ? -9.539 1.643 -17.964 1.00 94.00 270 SER A N 1
ATOM 2124 C CA . SER A 1 270 ? -8.925 1.263 -19.246 1.00 94.00 270 SER A CA 1
ATOM 2125 C C . SER A 1 270 ? -7.676 2.070 -19.611 1.00 94.00 270 SER A C 1
ATOM 2127 O O . SER A 1 270 ? -7.156 1.920 -20.713 1.00 94.00 270 SER A O 1
ATOM 2129 N N . ASP A 1 271 ? -7.211 2.944 -18.719 1.00 96.38 271 ASP A N 1
ATOM 2130 C CA . ASP A 1 271 ? -6.060 3.801 -18.985 1.00 96.38 271 ASP A CA 1
ATOM 2131 C C . ASP A 1 271 ? -4.763 2.984 -19.101 1.00 96.38 271 ASP A C 1
ATOM 2133 O O . ASP A 1 271 ? -4.595 1.929 -18.480 1.00 96.38 271 ASP A O 1
ATOM 2137 N N . SER A 1 272 ? -3.824 3.496 -19.895 1.00 97.69 272 SER A N 1
ATOM 2138 C CA . SER A 1 272 ? -2.467 2.954 -20.041 1.00 97.69 272 SER A CA 1
ATOM 2139 C C . SER A 1 272 ? -1.471 3.632 -19.100 1.00 97.69 272 SER A C 1
ATOM 2141 O O . SER A 1 272 ? -1.705 4.767 -18.700 1.00 97.69 272 SER A O 1
ATOM 2143 N N . MET A 1 273 ? -0.308 3.027 -18.855 1.00 97.62 273 MET A N 1
ATOM 2144 C CA . MET A 1 273 ? 0.818 3.652 -18.150 1.00 97.62 273 MET A CA 1
ATOM 2145 C C . MET A 1 273 ? 1.132 5.041 -18.725 1.00 97.62 273 MET A C 1
ATOM 2147 O O . MET A 1 273 ? 1.271 5.994 -17.968 1.00 97.62 273 MET A O 1
ATOM 2151 N N . GLY A 1 274 ? 1.133 5.193 -20.054 1.00 96.56 274 GLY A N 1
ATOM 2152 C CA . GLY A 1 274 ? 1.409 6.466 -20.730 1.00 96.56 274 GLY A CA 1
ATOM 2153 C C . GLY A 1 274 ? 0.391 7.596 -20.496 1.00 96.56 274 GLY A C 1
ATOM 2154 O O . GLY A 1 274 ? 0.659 8.734 -20.901 1.00 96.56 274 GLY A O 1
ATOM 2155 N N . SER A 1 275 ? -0.757 7.327 -19.858 1.00 96.56 275 SER A N 1
ATOM 2156 C CA . SER A 1 275 ? -1.724 8.369 -19.475 1.00 96.56 275 SER A CA 1
ATOM 2157 C C . SER A 1 275 ? -1.238 9.182 -18.270 1.00 96.56 275 SER A C 1
ATOM 2159 O O . SER A 1 275 ? -1.549 10.369 -18.156 1.00 96.56 275 SER A O 1
ATOM 2161 N N . ILE A 1 276 ? -0.417 8.576 -17.408 1.00 96.00 276 ILE A N 1
ATOM 2162 C CA . ILE A 1 276 ? 0.170 9.223 -16.238 1.00 96.00 276 ILE A CA 1
ATOM 2163 C C . ILE A 1 276 ? 1.424 9.964 -16.696 1.00 96.00 276 ILE A C 1
ATOM 2165 O O . ILE A 1 276 ? 2.413 9.339 -17.071 1.00 96.00 276 ILE A O 1
ATOM 2169 N N . LYS A 1 277 ? 1.396 11.301 -16.673 1.00 91.69 277 LYS A N 1
ATOM 2170 C CA . LYS A 1 277 ? 2.536 12.134 -17.106 1.00 91.69 277 LYS A CA 1
ATOM 2171 C C . LYS A 1 277 ? 3.539 12.424 -15.994 1.00 91.69 277 LYS A C 1
ATOM 2173 O O . LYS A 1 277 ? 4.726 12.566 -16.265 1.00 91.69 277 LYS A O 1
ATOM 2178 N N . HIS A 1 278 ? 3.062 12.514 -14.759 1.00 90.88 278 HIS A N 1
ATOM 2179 C CA . HIS A 1 278 ? 3.870 12.756 -13.569 1.00 90.88 278 HIS A CA 1
ATOM 2180 C C . HIS A 1 278 ? 3.146 12.159 -12.347 1.00 90.88 278 HIS A C 1
ATOM 2182 O O . HIS A 1 278 ? 1.909 12.212 -12.320 1.00 90.88 278 HIS A O 1
ATOM 2188 N N . PRO A 1 279 ? 3.864 11.569 -11.373 1.00 94.75 279 PRO A N 1
ATOM 2189 C CA . PRO A 1 279 ? 5.309 11.300 -11.358 1.00 94.75 279 PRO A CA 1
ATOM 2190 C C . PRO A 1 279 ? 5.740 10.228 -12.366 1.00 94.75 279 PRO A C 1
ATOM 2192 O O . PRO A 1 279 ? 4.912 9.596 -13.027 1.00 94.75 279 PRO A O 1
ATOM 2195 N N . LYS A 1 280 ? 7.052 10.012 -12.491 1.00 96.75 280 LYS A N 1
ATOM 2196 C CA . LYS A 1 280 ? 7.600 8.832 -13.169 1.00 96.75 280 LYS A CA 1
ATOM 2197 C C . LYS A 1 280 ? 7.390 7.606 -12.277 1.00 96.75 280 LYS A C 1
ATOM 2199 O O . LYS A 1 280 ? 7.907 7.554 -11.170 1.00 96.75 280 LYS A O 1
ATOM 2204 N N . ILE A 1 281 ? 6.619 6.632 -12.745 1.00 98.31 281 ILE A N 1
ATOM 2205 C CA . ILE A 1 281 ? 6.222 5.428 -12.015 1.00 98.31 281 ILE A CA 1
ATOM 2206 C C . ILE A 1 281 ? 6.909 4.206 -12.616 1.00 98.31 281 ILE A C 1
ATOM 2208 O O . ILE A 1 281 ? 6.861 3.976 -13.827 1.00 98.31 281 ILE A O 1
ATOM 2212 N N . VAL A 1 282 ? 7.475 3.395 -11.730 1.00 98.12 282 VAL A N 1
ATOM 2213 C CA . VAL A 1 282 ? 8.084 2.098 -11.995 1.00 98.12 282 VAL A CA 1
ATOM 2214 C C . VAL A 1 282 ? 7.307 1.029 -11.231 1.00 98.12 282 VAL A C 1
ATOM 2216 O O . VAL A 1 282 ? 7.096 1.130 -10.025 1.00 98.12 282 VAL A O 1
ATOM 2219 N N . VAL A 1 283 ? 6.884 -0.021 -11.924 1.00 98.31 283 VAL A N 1
ATOM 2220 C CA . VAL A 1 283 ? 6.201 -1.173 -11.326 1.00 98.31 283 VAL A CA 1
ATOM 2221 C C . VAL A 1 283 ? 7.037 -2.423 -11.547 1.00 98.31 283 VAL A C 1
ATOM 2223 O O . VAL A 1 283 ? 7.375 -2.752 -12.686 1.00 98.31 283 VAL A O 1
ATOM 2226 N N . THR A 1 284 ? 7.368 -3.127 -10.467 1.00 97.19 284 THR A N 1
ATOM 2227 C CA . THR A 1 284 ? 8.194 -4.339 -10.524 1.00 97.19 284 THR A CA 1
ATOM 2228 C C . THR A 1 284 ? 7.348 -5.582 -10.811 1.00 97.19 284 THR A C 1
ATOM 2230 O O . THR A 1 284 ? 6.221 -5.719 -10.338 1.00 97.19 284 THR A O 1
ATOM 2233 N N . THR A 1 285 ? 7.875 -6.526 -11.584 1.00 97.06 285 THR A N 1
ATOM 2234 C CA . THR A 1 285 ? 7.300 -7.869 -11.765 1.00 97.06 285 THR A CA 1
ATOM 2235 C C . THR A 1 285 ? 8.421 -8.866 -12.051 1.00 97.06 285 THR A C 1
ATOM 2237 O O . THR A 1 285 ? 9.500 -8.484 -12.512 1.00 97.06 285 THR A O 1
ATOM 2240 N N . CYS A 1 286 ? 8.188 -10.144 -11.777 1.00 94.06 286 CYS A N 1
ATOM 2241 C CA . CYS A 1 286 ? 9.152 -11.205 -12.029 1.00 94.06 286 CYS A CA 1
ATOM 2242 C C . CYS A 1 286 ? 8.731 -12.027 -13.252 1.00 94.06 286 CYS A C 1
ATOM 2244 O O . CYS A 1 286 ? 7.602 -12.504 -13.325 1.00 94.06 286 CYS A O 1
ATOM 2246 N N . LEU A 1 287 ? 9.640 -12.201 -14.211 1.00 93.25 287 LEU A N 1
ATOM 2247 C CA . LEU A 1 287 ? 9.495 -13.151 -15.309 1.00 93.25 287 LEU A CA 1
ATOM 2248 C C . LEU A 1 287 ? 9.931 -14.529 -14.815 1.00 93.25 287 LEU A C 1
ATOM 2250 O O . LEU A 1 287 ? 11.131 -14.771 -14.677 1.00 93.25 287 LEU A O 1
ATOM 2254 N N . THR A 1 288 ? 8.966 -15.404 -14.549 1.00 86.38 288 THR A N 1
ATOM 2255 C CA . THR A 1 288 ? 9.197 -16.736 -13.961 1.00 86.38 288 THR A CA 1
ATOM 2256 C C . THR A 1 288 ? 9.259 -17.859 -14.992 1.00 86.38 288 THR A C 1
ATOM 2258 O O . THR A 1 288 ? 9.860 -18.889 -14.721 1.00 86.38 288 THR A O 1
ATOM 2261 N N . HIS A 1 289 ? 8.765 -17.632 -16.213 1.00 86.38 289 HIS A N 1
ATOM 2262 C CA . HIS A 1 289 ? 8.873 -18.574 -17.342 1.00 86.38 289 HIS A CA 1
ATOM 2263 C C . HIS A 1 289 ? 10.306 -18.787 -17.880 1.00 86.38 289 HIS A C 1
ATOM 2265 O O . HIS A 1 289 ? 10.513 -19.566 -18.807 1.00 86.38 289 HIS A O 1
ATOM 2271 N N . VAL A 1 290 ? 11.300 -18.066 -17.351 1.00 87.12 290 VAL A N 1
ATOM 2272 C CA . VAL A 1 290 ? 12.712 -18.170 -17.745 1.00 87.12 290 VAL A CA 1
ATOM 2273 C C . VAL A 1 290 ? 13.570 -18.563 -16.549 1.00 87.12 290 VAL A C 1
ATOM 2275 O O . VAL A 1 290 ? 13.330 -18.106 -15.434 1.00 87.12 290 VAL A O 1
ATOM 2278 N N . ALA A 1 291 ? 14.608 -19.363 -16.794 1.00 85.75 291 ALA A N 1
ATOM 2279 C CA . ALA A 1 291 ? 15.596 -19.751 -15.793 1.00 85.75 291 ALA A CA 1
ATOM 2280 C C . ALA A 1 291 ? 16.980 -19.161 -16.152 1.00 85.75 291 ALA A C 1
ATOM 2282 O O . ALA A 1 291 ? 17.487 -19.445 -17.239 1.00 85.75 291 ALA A O 1
ATOM 2283 N N . PRO A 1 292 ? 17.608 -18.348 -15.278 1.00 87.44 292 PRO A N 1
ATOM 2284 C CA . PRO A 1 292 ? 17.082 -17.857 -14.000 1.00 87.44 292 PRO A CA 1
ATOM 2285 C C . PRO A 1 292 ? 15.943 -16.827 -14.184 1.00 87.44 292 PRO A C 1
ATOM 2287 O O . PRO A 1 292 ? 15.937 -16.123 -15.203 1.00 87.44 292 PRO A O 1
ATOM 2290 N N . PRO A 1 293 ? 15.021 -16.685 -13.202 1.00 87.25 293 PRO A N 1
ATOM 2291 C CA . PRO A 1 293 ? 13.976 -15.663 -13.233 1.00 87.25 293 PRO A CA 1
ATOM 2292 C C . PRO A 1 293 ? 14.549 -14.254 -13.401 1.00 87.25 293 PRO A C 1
ATOM 2294 O O . PRO A 1 293 ? 15.649 -13.949 -12.928 1.00 87.25 293 PRO A O 1
ATOM 2297 N N . ARG A 1 294 ? 13.814 -13.373 -14.091 1.00 92.38 294 ARG A N 1
ATOM 2298 C CA . ARG A 1 294 ? 14.308 -12.024 -14.428 1.00 92.38 294 ARG A CA 1
ATOM 2299 C C . ARG A 1 294 ? 13.348 -10.936 -13.978 1.00 92.38 294 ARG A C 1
ATOM 2301 O O . ARG A 1 294 ? 12.157 -10.991 -14.264 1.00 92.38 294 ARG A O 1
ATOM 2308 N N . LEU A 1 295 ? 13.889 -9.886 -13.369 1.00 92.50 295 LEU A N 1
ATOM 2309 C CA . LEU A 1 295 ? 13.123 -8.693 -13.028 1.00 92.50 295 LEU A CA 1
ATOM 2310 C C . LEU A 1 295 ? 12.730 -7.952 -14.314 1.00 92.50 295 LEU A C 1
ATOM 2312 O O . LEU A 1 295 ? 13.574 -7.683 -15.178 1.00 92.50 295 LEU A O 1
ATOM 2316 N N . LYS A 1 296 ? 11.452 -7.594 -14.423 1.00 95.50 296 LYS A N 1
ATOM 2317 C CA . LYS A 1 296 ? 10.927 -6.677 -15.435 1.00 95.50 296 LYS A CA 1
ATOM 2318 C C . LYS A 1 296 ? 10.297 -5.477 -14.735 1.00 95.50 296 LYS A C 1
ATOM 2320 O O . LYS A 1 296 ? 9.656 -5.611 -13.696 1.00 95.50 296 LYS A O 1
ATOM 2325 N N . LEU A 1 297 ? 10.496 -4.307 -15.332 1.00 97.31 297 LEU A N 1
ATOM 2326 C CA . LEU A 1 297 ? 9.987 -3.034 -14.844 1.00 97.31 297 LEU A CA 1
ATOM 2327 C C . LEU A 1 297 ? 9.010 -2.459 -15.874 1.00 97.31 297 LEU A C 1
ATOM 2329 O O . LEU A 1 297 ? 9.412 -2.163 -17.001 1.00 97.31 297 LEU A O 1
ATOM 2333 N N . PHE A 1 298 ? 7.746 -2.291 -15.492 1.00 97.81 298 PHE A N 1
ATOM 2334 C CA . PHE A 1 298 ? 6.795 -1.482 -16.256 1.00 97.81 298 PHE A CA 1
ATOM 2335 C C . PHE A 1 298 ? 6.996 -0.011 -15.903 1.00 97.81 298 PHE A C 1
ATOM 2337 O O . PHE A 1 298 ? 7.171 0.324 -14.732 1.00 97.81 298 PHE A O 1
ATOM 2344 N N . ARG A 1 299 ? 6.973 0.868 -16.907 1.00 97.44 299 ARG A N 1
ATOM 2345 C CA . ARG A 1 299 ? 7.276 2.298 -16.755 1.00 97.44 299 ARG A CA 1
ATOM 2346 C C . ARG A 1 299 ? 6.226 3.139 -17.463 1.00 97.44 299 ARG A C 1
ATOM 2348 O O . ARG A 1 299 ? 5.730 2.734 -18.511 1.00 97.44 299 ARG A O 1
ATOM 2355 N N . ASN A 1 300 ? 5.902 4.311 -16.919 1.00 97.44 300 ASN A N 1
ATOM 2356 C CA . ASN A 1 300 ? 5.059 5.294 -17.617 1.00 97.44 300 ASN A CA 1
ATOM 2357 C C . ASN A 1 300 ? 5.848 6.268 -18.506 1.00 97.44 300 ASN A C 1
ATOM 2359 O O . ASN A 1 300 ? 5.256 7.151 -19.121 1.00 97.44 300 ASN A O 1
ATOM 2363 N N . TYR A 1 301 ? 7.167 6.113 -18.587 1.00 94.81 301 TYR A N 1
ATOM 2364 C CA . TYR A 1 301 ? 8.059 6.952 -19.378 1.00 94.81 301 TYR A CA 1
ATOM 2365 C C . TYR A 1 301 ? 8.988 6.096 -20.245 1.00 94.81 301 TYR A C 1
ATOM 2367 O O . TYR A 1 301 ? 9.277 4.937 -19.938 1.00 94.81 301 TYR A O 1
ATOM 2375 N N . LYS A 1 302 ? 9.482 6.712 -21.318 1.00 91.88 302 LYS A N 1
ATOM 2376 C CA . LYS A 1 302 ? 10.495 6.184 -22.235 1.00 91.88 302 LYS A CA 1
ATOM 2377 C C . LYS A 1 302 ? 11.491 7.322 -22.509 1.00 91.88 302 LYS A C 1
ATOM 2379 O O . LYS A 1 302 ? 11.031 8.433 -22.775 1.00 91.88 302 LYS A O 1
ATOM 2384 N N . PRO A 1 303 ? 12.812 7.098 -22.399 1.00 89.00 303 PRO A N 1
ATOM 2385 C CA . PRO A 1 303 ? 13.801 8.116 -22.745 1.00 89.00 303 PRO A CA 1
ATOM 2386 C C . PRO A 1 303 ? 13.780 8.398 -24.251 1.00 89.00 303 PRO A C 1
ATOM 2388 O O . PRO A 1 303 ? 13.437 7.521 -25.048 1.00 89.00 303 PRO A O 1
ATOM 2391 N N . ASN A 1 304 ? 14.174 9.607 -24.651 1.00 86.31 304 ASN A N 1
ATOM 2392 C CA . ASN A 1 304 ? 14.220 9.993 -26.062 1.00 86.31 304 ASN A CA 1
ATOM 2393 C C . ASN A 1 304 ? 15.489 9.453 -26.750 1.00 86.31 304 ASN A C 1
ATOM 2395 O O . ASN A 1 304 ? 16.455 10.183 -26.966 1.00 86.31 304 ASN A O 1
ATOM 2399 N N . ILE A 1 305 ? 15.498 8.149 -27.036 1.00 87.50 305 ILE A N 1
ATOM 2400 C CA . ILE A 1 305 ? 16.585 7.431 -27.720 1.00 87.50 305 ILE A CA 1
ATOM 2401 C C . ILE A 1 305 ? 16.032 6.589 -28.869 1.00 87.50 305 ILE A C 1
ATOM 2403 O O . ILE A 1 305 ? 14.824 6.368 -28.959 1.00 87.50 305 ILE A O 1
ATOM 2407 N N . ASN A 1 306 ? 16.915 6.103 -29.745 1.00 89.06 306 ASN A N 1
ATOM 2408 C CA . ASN A 1 306 ? 16.507 5.235 -30.847 1.00 89.06 306 ASN A CA 1
ATOM 2409 C C . ASN A 1 306 ? 15.827 3.945 -30.330 1.00 89.06 306 ASN A C 1
ATOM 2411 O O . ASN A 1 306 ? 16.019 3.509 -29.188 1.00 89.06 306 ASN A O 1
ATOM 2415 N N . ASP A 1 307 ? 15.006 3.326 -31.177 1.00 87.62 307 ASP A N 1
ATOM 2416 C CA . ASP A 1 307 ? 14.207 2.168 -30.770 1.00 87.62 307 ASP A CA 1
ATOM 2417 C C . ASP A 1 307 ? 15.046 0.917 -30.471 1.00 87.62 307 ASP A C 1
ATOM 2419 O O . ASP A 1 307 ? 14.622 0.078 -29.671 1.00 87.62 307 ASP A O 1
ATOM 2423 N N . GLU A 1 308 ? 16.232 0.778 -31.068 1.00 88.94 308 GLU A N 1
ATOM 2424 C CA . GLU A 1 308 ? 17.141 -0.337 -30.779 1.00 88.94 308 GLU A CA 1
ATOM 2425 C C . GLU A 1 308 ? 17.689 -0.255 -29.352 1.00 88.94 308 GLU A C 1
ATOM 2427 O O . GLU A 1 308 ? 17.628 -1.236 -28.607 1.00 88.94 308 GLU A O 1
ATOM 2432 N N . ASP A 1 309 ? 18.131 0.925 -28.926 1.00 89.06 309 ASP A N 1
ATOM 2433 C CA . ASP A 1 309 ? 18.608 1.172 -27.570 1.00 89.06 309 ASP A CA 1
ATOM 2434 C C . ASP A 1 309 ? 17.467 1.090 -26.553 1.00 89.06 309 ASP A C 1
ATOM 2436 O O . ASP A 1 309 ? 17.645 0.518 -25.475 1.00 89.06 309 ASP A O 1
ATOM 2440 N N . CYS A 1 310 ? 16.261 1.553 -26.901 1.00 89.56 310 CYS A N 1
ATOM 2441 C CA . CYS A 1 310 ? 15.078 1.330 -26.066 1.00 89.56 310 CYS A CA 1
ATOM 2442 C C . CYS A 1 310 ? 14.847 -0.163 -25.813 1.00 89.56 310 CYS A C 1
ATOM 2444 O O . CYS A 1 310 ? 14.687 -0.574 -24.661 1.00 89.56 310 CYS A O 1
ATOM 2446 N N . LYS A 1 311 ? 14.896 -0.991 -26.865 1.00 89.38 311 LYS A N 1
ATOM 2447 C CA . LYS A 1 311 ? 14.770 -2.452 -26.749 1.00 89.38 311 LYS A CA 1
ATOM 2448 C C . LYS A 1 311 ? 15.912 -3.048 -25.927 1.00 89.38 311 LYS A C 1
ATOM 2450 O O . LYS A 1 311 ? 15.657 -3.843 -25.022 1.00 89.38 311 LYS A O 1
ATOM 2455 N N . ARG A 1 312 ? 17.158 -2.629 -26.175 1.00 88.38 312 ARG A N 1
ATOM 2456 C CA . ARG A 1 312 ? 18.354 -3.079 -25.441 1.00 88.38 312 ARG A CA 1
ATOM 2457 C C . ARG A 1 312 ? 18.254 -2.784 -23.945 1.00 88.38 312 ARG A C 1
ATOM 2459 O O . ARG A 1 312 ? 18.604 -3.627 -23.117 1.00 88.38 312 ARG A O 1
ATOM 2466 N N . PHE A 1 313 ? 17.741 -1.610 -23.589 1.00 87.62 313 PHE A N 1
ATOM 2467 C CA . PHE A 1 313 ? 17.518 -1.194 -22.206 1.00 87.62 313 PHE A CA 1
ATOM 2468 C C . PHE A 1 313 ? 16.168 -1.639 -21.631 1.00 87.62 313 PHE A C 1
ATOM 2470 O O . PHE A 1 313 ? 15.893 -1.372 -20.461 1.00 87.62 313 PHE A O 1
ATOM 2477 N N . LYS A 1 314 ? 15.379 -2.402 -22.400 1.00 91.12 314 LYS A N 1
ATOM 2478 C CA . LYS A 1 314 ? 14.085 -2.970 -22.001 1.00 91.12 314 LYS A CA 1
ATOM 2479 C C . LYS A 1 314 ? 13.048 -1.904 -21.625 1.00 91.12 314 LYS A C 1
ATOM 2481 O O . LYS A 1 314 ? 12.276 -2.101 -20.684 1.00 91.12 314 LYS A O 1
ATOM 2486 N N . TYR A 1 315 ? 13.048 -0.780 -22.337 1.00 92.00 315 TYR A N 1
ATOM 2487 C CA . TYR A 1 315 ? 11.939 0.167 -22.328 1.00 92.00 315 TYR A CA 1
ATOM 2488 C C . TYR A 1 315 ? 10.875 -0.303 -23.317 1.00 92.00 315 TYR A C 1
ATOM 2490 O O . TYR A 1 315 ? 11.169 -0.607 -24.473 1.00 92.00 315 TYR A O 1
ATOM 2498 N N . GLU A 1 316 ? 9.637 -0.370 -22.845 1.00 93.06 316 GLU A N 1
ATOM 2499 C CA . GLU A 1 316 ? 8.457 -0.626 -23.666 1.00 93.06 316 GLU A CA 1
ATOM 2500 C C . GLU A 1 316 ? 7.661 0.663 -23.860 1.00 93.06 316 GLU A C 1
ATOM 2502 O O . GLU A 1 316 ? 7.859 1.633 -23.131 1.00 93.06 316 GLU A O 1
ATOM 2507 N N . GLU A 1 317 ? 6.783 0.676 -24.859 1.00 94.69 317 GLU A N 1
ATOM 2508 C CA . GLU A 1 317 ? 5.941 1.830 -25.154 1.00 94.69 317 GLU A CA 1
ATOM 2509 C C . GLU A 1 317 ? 4.844 1.975 -24.078 1.00 94.69 317 GLU A C 1
ATOM 2511 O O . GLU A 1 317 ? 3.954 1.119 -24.008 1.00 94.69 317 GLU A O 1
ATOM 2516 N N . PRO A 1 318 ? 4.869 3.028 -23.231 1.00 95.62 318 PRO A N 1
ATOM 2517 C CA . PRO A 1 318 ? 3.963 3.132 -22.087 1.00 95.62 318 PRO A CA 1
ATOM 2518 C C . PRO A 1 318 ? 2.481 3.184 -22.462 1.00 95.62 318 PRO A C 1
ATOM 2520 O O . PRO A 1 318 ? 1.624 2.769 -21.680 1.00 95.62 318 PRO A O 1
ATOM 2523 N N . SER A 1 319 ? 2.159 3.699 -23.650 1.00 95.62 319 SER A N 1
ATOM 2524 C CA . SER A 1 319 ? 0.780 3.763 -24.147 1.00 95.62 319 SER A CA 1
ATOM 2525 C C . SER A 1 319 ? 0.178 2.383 -24.452 1.00 95.62 319 SER A C 1
ATOM 2527 O O . SER A 1 319 ? -1.041 2.228 -24.434 1.00 95.62 319 SER A O 1
ATOM 2529 N N . HIS A 1 320 ? 1.007 1.352 -24.644 1.00 96.12 320 HIS A N 1
ATOM 2530 C CA . HIS A 1 320 ? 0.559 -0.019 -24.907 1.00 96.12 320 HIS A CA 1
ATOM 2531 C C . HIS A 1 320 ? 0.339 -0.860 -23.643 1.00 96.12 320 HIS A C 1
ATOM 2533 O O . HIS A 1 320 ? -0.109 -2.001 -23.742 1.00 96.12 320 HIS A O 1
ATOM 2539 N N . VAL A 1 321 ? 0.652 -0.333 -22.456 1.00 97.25 321 VAL A N 1
ATOM 2540 C CA . VAL A 1 321 ? 0.592 -1.088 -21.197 1.00 97.25 321 VAL A CA 1
ATOM 2541 C C . VAL A 1 321 ? -0.599 -0.615 -20.364 1.00 97.25 321 VAL A C 1
ATOM 2543 O O . VAL A 1 321 ? -0.508 0.449 -19.760 1.00 97.25 321 VAL A O 1
ATOM 2546 N N . PRO A 1 322 ? -1.709 -1.369 -20.263 1.00 98.06 322 PRO A N 1
ATOM 2547 C CA . PRO A 1 322 ? -2.820 -1.003 -19.384 1.00 98.06 322 PRO A CA 1
ATOM 2548 C C . PRO A 1 322 ? -2.401 -0.968 -17.908 1.00 98.06 322 PRO A C 1
ATOM 2550 O O . PRO A 1 322 ? -1.686 -1.864 -17.448 1.00 98.06 322 PRO A O 1
ATOM 2553 N N . LEU A 1 323 ? -2.900 0.007 -17.140 1.00 98.25 323 LEU A N 1
ATOM 2554 C CA . LEU A 1 323 ? -2.587 0.144 -15.709 1.00 98.25 323 LEU A CA 1
ATOM 2555 C C . LEU A 1 323 ? -2.986 -1.110 -14.919 1.00 98.25 323 LEU A C 1
ATOM 2557 O O . LEU A 1 323 ? -2.183 -1.654 -14.160 1.00 98.25 323 LEU A O 1
ATOM 2561 N N . TRP A 1 324 ? -4.207 -1.612 -15.138 1.00 97.81 324 TRP A N 1
ATOM 2562 C CA . TRP A 1 324 ? -4.703 -2.822 -14.473 1.00 97.81 324 TRP A CA 1
ATOM 2563 C C . TRP A 1 324 ? -3.837 -4.050 -14.782 1.00 97.81 324 TRP A C 1
ATOM 2565 O O . TRP A 1 324 ? -3.672 -4.913 -13.921 1.00 97.81 324 TRP A O 1
ATOM 2575 N N . ARG A 1 325 ? -3.251 -4.118 -15.987 1.00 97.69 325 ARG A N 1
ATOM 2576 C CA . ARG A 1 325 ? -2.382 -5.220 -16.409 1.00 97.69 325 ARG A CA 1
ATOM 2577 C C . ARG A 1 325 ? -1.040 -5.152 -15.688 1.00 97.69 325 ARG A C 1
ATOM 2579 O O . ARG A 1 325 ? -0.626 -6.149 -15.108 1.00 97.69 325 ARG A O 1
ATOM 2586 N N . ALA A 1 326 ? -0.406 -3.977 -15.650 1.00 98.06 326 ALA A N 1
ATOM 2587 C CA . ALA A 1 326 ? 0.834 -3.771 -14.897 1.00 98.06 326 ALA A CA 1
ATOM 2588 C C . ALA A 1 326 ? 0.654 -4.112 -13.405 1.00 98.06 326 ALA A C 1
ATOM 2590 O O . ALA A 1 326 ? 1.468 -4.839 -12.831 1.00 98.06 326 ALA A O 1
ATOM 2591 N N . ALA A 1 327 ? -0.458 -3.670 -12.804 1.00 97.88 327 ALA A N 1
ATOM 2592 C CA . ALA A 1 327 ? -0.838 -4.030 -11.440 1.00 97.88 327 ALA A CA 1
ATOM 2593 C C . ALA A 1 327 ? -1.010 -5.551 -11.266 1.00 97.88 327 ALA A C 1
ATOM 2595 O O . ALA A 1 327 ? -0.444 -6.142 -10.346 1.00 97.88 327 ALA A O 1
ATOM 2596 N N . ARG A 1 328 ? -1.749 -6.210 -12.171 1.00 97.25 328 ARG A N 1
ATOM 2597 C CA . ARG A 1 328 ? -2.024 -7.652 -12.091 1.00 97.25 328 ARG A CA 1
ATOM 2598 C C . ARG A 1 328 ? -0.755 -8.496 -12.203 1.00 97.25 328 ARG A C 1
ATOM 2600 O O . ARG A 1 328 ? -0.651 -9.475 -11.461 1.00 97.25 328 ARG A O 1
ATOM 2607 N N . CYS A 1 329 ? 0.180 -8.118 -13.080 1.00 97.06 329 CYS A N 1
ATOM 2608 C CA . CYS A 1 329 ? 1.496 -8.750 -13.205 1.00 97.06 329 CYS A CA 1
ATOM 2609 C C . CYS A 1 329 ? 2.314 -8.598 -11.916 1.00 97.06 329 CYS A C 1
ATOM 2611 O O . CYS A 1 329 ? 2.884 -9.567 -11.423 1.00 97.06 329 CYS A O 1
ATOM 2613 N N . SER A 1 330 ? 2.347 -7.388 -11.348 1.00 97.38 330 SER A N 1
ATOM 2614 C CA . SER A 1 330 ? 3.122 -7.086 -10.140 1.00 97.38 330 SER A CA 1
ATOM 2615 C C . SER A 1 330 ? 2.592 -7.782 -8.885 1.00 97.38 330 SER A C 1
ATOM 2617 O O . SER A 1 330 ? 3.376 -8.073 -7.990 1.00 97.38 330 SER A O 1
ATOM 2619 N N . SER A 1 331 ? 1.287 -8.066 -8.822 1.00 94.12 331 SER A N 1
ATOM 2620 C CA . SER A 1 331 ? 0.604 -8.638 -7.648 1.00 94.12 331 SER A CA 1
ATOM 2621 C C . SER A 1 331 ? 0.236 -10.123 -7.782 1.00 94.12 331 SER A C 1
ATOM 2623 O O . SER A 1 331 ? -0.621 -10.625 -7.051 1.00 94.12 331 SER A O 1
ATOM 2625 N N . ALA A 1 332 ? 0.833 -10.843 -8.735 1.00 91.31 332 ALA A N 1
ATOM 2626 C CA . ALA A 1 332 ? 0.609 -12.275 -8.948 1.00 91.31 332 ALA A CA 1
ATOM 2627 C C . ALA A 1 332 ? 1.411 -13.138 -7.952 1.00 91.31 332 ALA A C 1
ATOM 2629 O O . ALA A 1 332 ? 2.317 -13.872 -8.350 1.00 91.31 332 ALA A O 1
ATOM 2630 N N . ALA A 1 333 ? 1.140 -12.985 -6.649 1.00 87.31 333 ALA A N 1
ATOM 2631 C CA . ALA A 1 333 ? 1.919 -13.637 -5.592 1.00 87.31 333 ALA A CA 1
ATOM 2632 C C . ALA A 1 333 ? 1.773 -15.164 -5.673 1.00 87.31 333 ALA A C 1
ATOM 2634 O O . ALA A 1 333 ? 0.638 -15.649 -5.572 1.00 87.31 333 ALA A O 1
ATOM 2635 N N . PRO A 1 334 ? 2.876 -15.934 -5.802 1.00 82.31 334 PRO A N 1
ATOM 2636 C CA . PRO A 1 334 ? 2.806 -17.391 -5.795 1.00 82.31 334 PRO A CA 1
ATOM 2637 C C . PRO A 1 334 ? 2.091 -17.897 -4.543 1.00 82.31 334 PRO A C 1
ATOM 2639 O O . PRO A 1 334 ? 2.116 -17.246 -3.498 1.00 82.31 334 PRO A O 1
ATOM 2642 N N . THR A 1 335 ? 1.439 -19.055 -4.639 1.00 80.69 335 THR A N 1
ATOM 2643 C CA . THR A 1 335 ? 0.501 -19.616 -3.640 1.00 80.69 335 THR A CA 1
ATOM 2644 C C . THR A 1 335 ? -0.837 -18.871 -3.497 1.00 80.69 335 THR A C 1
ATOM 2646 O O . THR A 1 335 ? -1.836 -19.496 -3.143 1.00 80.69 335 THR A O 1
ATOM 2649 N N . TYR A 1 336 ? -0.903 -17.567 -3.788 1.00 81.81 336 TYR A N 1
ATOM 2650 C CA . TYR A 1 336 ? -2.130 -16.765 -3.693 1.00 81.81 336 TYR A CA 1
ATOM 2651 C C . TYR A 1 336 ? -2.844 -16.660 -5.035 1.00 81.81 336 TYR A C 1
ATOM 2653 O O . TYR A 1 336 ? -4.060 -16.821 -5.091 1.00 81.81 336 TYR A O 1
ATOM 2661 N N . PHE A 1 337 ? -2.097 -16.409 -6.106 1.00 87.69 337 PHE A N 1
ATOM 2662 C CA . PHE A 1 337 ? -2.600 -16.303 -7.467 1.00 87.69 337 PHE A CA 1
ATOM 2663 C C . PHE A 1 337 ? -1.668 -17.049 -8.423 1.00 87.69 337 PHE A C 1
ATOM 2665 O O . PHE A 1 337 ? -0.456 -17.054 -8.196 1.00 87.69 337 PHE A O 1
ATOM 2672 N N . PRO A 1 338 ? -2.200 -17.640 -9.507 1.00 89.94 338 PRO A N 1
ATOM 2673 C CA . PRO A 1 338 ? -1.351 -18.159 -10.569 1.00 89.94 338 PRO A CA 1
ATOM 2674 C C . PRO A 1 338 ? -0.586 -17.012 -11.257 1.00 89.94 338 PRO A C 1
ATOM 2676 O O . PRO A 1 338 ? -1.063 -15.857 -11.223 1.00 89.94 338 PRO A O 1
ATOM 2679 N N . PRO A 1 339 ? 0.559 -17.321 -11.902 1.00 91.19 339 PRO A N 1
ATOM 2680 C CA . PRO A 1 339 ? 1.224 -16.401 -12.812 1.00 91.19 339 PRO A CA 1
ATOM 2681 C C . PRO A 1 339 ? 0.232 -15.812 -13.819 1.00 91.19 339 PRO A C 1
ATOM 2683 O O . PRO A 1 339 ? -0.709 -16.466 -14.266 1.00 91.19 339 PRO A O 1
ATOM 2686 N N . PHE A 1 340 ? 0.400 -14.535 -14.137 1.00 94.19 340 PHE A N 1
ATOM 2687 C CA . PHE A 1 340 ? -0.420 -13.862 -15.132 1.00 94.19 340 PHE A CA 1
ATOM 2688 C C . PHE A 1 340 ? 0.195 -14.052 -16.523 1.00 94.19 340 PHE A C 1
ATOM 2690 O O . PHE A 1 340 ? 1.404 -13.873 -16.686 1.00 94.19 340 PHE A O 1
ATOM 2697 N N . GLU A 1 341 ? -0.636 -14.416 -17.507 1.00 92.31 341 GLU A N 1
ATOM 2698 C CA . GLU A 1 341 ? -0.213 -14.797 -18.871 1.00 92.31 341 GLU A CA 1
ATOM 2699 C C . GLU A 1 341 ? 0.865 -15.896 -18.897 1.00 92.31 341 GLU A C 1
ATOM 2701 O O . GLU A 1 341 ? 1.674 -15.928 -19.815 1.00 92.31 341 GLU A O 1
ATOM 2706 N N . ASP A 1 342 ? 0.925 -16.742 -17.860 1.00 88.81 342 ASP A N 1
ATOM 2707 C CA . ASP A 1 342 ? 1.940 -17.795 -17.679 1.00 88.81 342 ASP A CA 1
ATOM 2708 C C . ASP A 1 342 ? 3.399 -17.285 -17.739 1.00 88.81 342 ASP A C 1
ATOM 2710 O O . ASP A 1 342 ? 4.348 -18.044 -17.911 1.00 88.81 342 ASP A O 1
ATOM 2714 N N . ILE A 1 343 ? 3.587 -15.970 -17.580 1.00 92.69 343 ILE A N 1
ATOM 2715 C CA . ILE A 1 343 ? 4.862 -15.268 -17.774 1.00 92.69 343 ILE A CA 1
ATOM 2716 C C . ILE A 1 343 ? 5.249 -14.472 -16.531 1.00 92.69 343 ILE A C 1
ATOM 2718 O O . ILE A 1 343 ? 6.430 -14.443 -16.167 1.00 92.69 343 ILE A O 1
ATOM 2722 N N . TYR A 1 344 ? 4.275 -13.783 -15.927 1.00 94.81 344 TYR A N 1
ATOM 2723 C CA . TYR A 1 344 ? 4.496 -12.767 -14.902 1.00 94.81 344 TYR A CA 1
ATOM 2724 C C . TYR A 1 344 ? 4.068 -13.261 -13.522 1.00 94.81 344 TYR A C 1
ATOM 2726 O O . TYR A 1 344 ? 2.910 -13.615 -13.300 1.00 94.81 344 TYR A O 1
ATOM 2734 N N . SER A 1 345 ? 4.979 -13.198 -12.563 1.00 93.81 345 SER A N 1
ATOM 2735 C CA . SER A 1 345 ? 4.701 -13.386 -11.143 1.00 93.81 345 SER A CA 1
ATOM 2736 C C . SER A 1 345 ? 4.998 -12.111 -10.354 1.00 93.81 345 SER A C 1
ATOM 2738 O O . SER A 1 345 ? 5.548 -11.132 -10.873 1.00 93.81 345 SER A O 1
ATOM 2740 N N . ASP A 1 346 ? 4.609 -12.121 -9.081 1.00 93.94 346 ASP A N 1
ATOM 2741 C CA . ASP A 1 346 ? 4.770 -10.976 -8.190 1.00 93.94 346 ASP A CA 1
ATOM 2742 C C . ASP A 1 346 ? 6.211 -10.460 -8.147 1.00 93.94 346 ASP A C 1
ATOM 2744 O O . ASP A 1 346 ? 7.173 -11.231 -8.069 1.00 93.94 346 ASP A O 1
ATOM 2748 N N . GLY A 1 347 ? 6.355 -9.133 -8.192 1.00 90.31 347 GLY A N 1
ATOM 2749 C CA . GLY A 1 347 ? 7.659 -8.478 -8.106 1.00 90.31 347 GLY A CA 1
ATOM 2750 C C . GLY A 1 347 ? 8.385 -8.776 -6.793 1.00 90.31 347 GLY A C 1
ATOM 2751 O O . GLY A 1 347 ? 9.612 -8.752 -6.756 1.00 90.31 347 GLY A O 1
ATOM 2752 N N . GLY A 1 348 ? 7.649 -9.146 -5.742 1.00 86.19 348 GLY A N 1
ATOM 2753 C CA . GLY A 1 348 ? 8.149 -9.522 -4.427 1.00 86.19 348 GLY A CA 1
ATOM 2754 C C . GLY A 1 348 ? 9.049 -10.755 -4.412 1.00 86.19 348 GLY A C 1
ATOM 2755 O O . GLY A 1 348 ? 9.797 -10.927 -3.455 1.00 86.19 348 GLY A O 1
ATOM 2756 N N . ILE A 1 349 ? 9.049 -11.562 -5.479 1.00 85.69 349 ILE A N 1
ATOM 2757 C CA . ILE A 1 349 ? 10.019 -12.655 -5.658 1.00 85.69 349 ILE A CA 1
ATOM 2758 C C . ILE A 1 349 ? 11.451 -12.110 -5.783 1.00 85.69 349 ILE A C 1
ATOM 2760 O O . ILE A 1 349 ? 12.387 -12.751 -5.316 1.00 85.69 349 ILE A O 1
ATOM 2764 N N . MET A 1 350 ? 11.634 -10.936 -6.402 1.00 85.81 350 MET A N 1
ATOM 2765 C CA . MET A 1 350 ? 12.963 -10.364 -6.671 1.00 85.81 350 MET A CA 1
ATOM 2766 C C . MET A 1 350 ? 13.215 -9.024 -5.976 1.00 85.81 350 MET A C 1
ATOM 2768 O O . MET A 1 350 ? 14.320 -8.791 -5.504 1.00 85.81 350 MET A O 1
ATOM 2772 N N . ALA A 1 351 ? 12.214 -8.147 -5.919 1.00 88.06 351 ALA A N 1
ATOM 2773 C CA . ALA A 1 351 ? 12.342 -6.766 -5.462 1.00 88.06 351 ALA A CA 1
ATOM 2774 C C . ALA A 1 351 ? 11.136 -6.362 -4.598 1.00 88.06 351 ALA A C 1
ATOM 2776 O O . ALA A 1 351 ? 10.368 -5.469 -4.955 1.00 88.06 351 ALA A O 1
ATOM 2777 N N . ASN A 1 352 ? 10.918 -7.044 -3.464 1.00 87.88 352 ASN A N 1
ATOM 2778 C CA . ASN A 1 352 ? 9.776 -6.747 -2.583 1.00 87.88 352 ASN A CA 1
ATOM 2779 C C . ASN A 1 352 ? 9.822 -5.333 -1.978 1.00 87.88 352 ASN A C 1
ATOM 2781 O O . ASN A 1 352 ? 8.771 -4.725 -1.790 1.00 87.88 352 ASN A O 1
ATOM 2785 N N . ASN A 1 353 ? 11.025 -4.817 -1.724 1.00 87.31 353 ASN A N 1
ATOM 2786 C CA . ASN A 1 353 ? 11.284 -3.404 -1.466 1.00 87.31 353 ASN A CA 1
ATOM 2787 C C . ASN A 1 353 ? 11.996 -2.831 -2.702 1.00 87.31 353 ASN A C 1
ATOM 2789 O O . ASN A 1 353 ? 13.158 -3.179 -2.917 1.00 87.31 353 ASN A O 1
ATOM 2793 N N . PRO A 1 354 ? 11.334 -1.994 -3.522 1.00 91.25 354 PRO A N 1
ATOM 2794 C CA . PRO A 1 354 ? 11.884 -1.560 -4.802 1.00 91.25 354 PRO A CA 1
ATOM 2795 C C . PRO A 1 354 ? 12.796 -0.322 -4.705 1.00 91.25 354 PRO A C 1
ATOM 2797 O O . PRO A 1 354 ? 12.979 0.396 -5.690 1.00 91.25 354 PRO A O 1
ATOM 2800 N N . THR A 1 355 ? 13.347 -0.004 -3.527 1.00 79.94 355 THR A N 1
ATOM 2801 C CA . THR A 1 355 ? 14.118 1.239 -3.320 1.00 79.94 355 THR A CA 1
ATOM 2802 C C . THR A 1 355 ? 15.402 1.257 -4.140 1.00 79.94 355 THR A C 1
ATOM 2804 O O . THR A 1 355 ? 15.750 2.280 -4.734 1.00 79.94 355 THR A O 1
ATOM 2807 N N . MET A 1 356 ? 16.098 0.121 -4.210 1.00 84.19 356 MET A N 1
ATOM 2808 C CA . MET A 1 356 ? 17.327 0.009 -4.996 1.00 84.19 356 MET A CA 1
ATOM 2809 C C . MET A 1 356 ? 17.040 0.041 -6.495 1.00 84.19 356 MET A C 1
ATOM 2811 O O . MET A 1 356 ? 17.785 0.671 -7.247 1.00 84.19 356 MET A O 1
ATOM 2815 N N . GLU A 1 357 ? 15.940 -0.572 -6.928 1.00 92.62 357 GLU A N 1
ATOM 2816 C CA . GLU A 1 357 ? 15.456 -0.508 -8.304 1.00 92.62 357 GLU A CA 1
ATOM 2817 C C . GLU A 1 357 ? 15.133 0.938 -8.685 1.00 92.62 357 GLU A C 1
ATOM 2819 O O . GLU A 1 357 ? 15.558 1.391 -9.744 1.00 92.62 357 GLU A O 1
ATOM 2824 N N . LEU A 1 358 ? 14.457 1.684 -7.806 1.00 92.06 358 LEU A N 1
ATOM 2825 C CA . LEU A 1 358 ? 14.114 3.089 -8.019 1.00 92.06 358 LEU A CA 1
ATOM 2826 C C . LEU A 1 358 ? 15.353 3.980 -8.139 1.00 92.06 358 LEU A C 1
ATOM 2828 O O . LEU A 1 358 ? 15.442 4.784 -9.064 1.00 92.06 358 LEU A O 1
ATOM 2832 N N . LEU A 1 359 ? 16.321 3.827 -7.231 1.00 88.25 359 LEU A N 1
ATOM 2833 C CA . LEU A 1 359 ? 17.582 4.572 -7.272 1.00 88.25 359 LEU A CA 1
ATOM 2834 C C . LEU A 1 359 ? 18.381 4.265 -8.540 1.00 88.25 359 LEU A C 1
ATOM 2836 O O . LEU A 1 359 ? 18.846 5.178 -9.224 1.00 88.25 359 LEU A O 1
ATOM 2840 N N . THR A 1 360 ? 18.512 2.980 -8.871 1.00 92.25 360 THR A N 1
ATOM 2841 C CA . THR A 1 360 ? 19.213 2.529 -10.079 1.00 92.25 360 THR A CA 1
ATOM 2842 C C . THR A 1 360 ? 18.556 3.108 -11.324 1.00 92.25 360 THR A C 1
ATOM 2844 O O . THR A 1 360 ? 19.237 3.606 -12.217 1.00 92.25 360 THR A O 1
ATOM 2847 N N . GLU A 1 361 ? 17.229 3.074 -11.379 1.00 93.62 361 GLU A N 1
ATOM 2848 C CA . GLU A 1 361 ? 16.452 3.573 -12.501 1.00 93.62 361 GLU A CA 1
ATOM 2849 C C . GLU A 1 361 ? 16.538 5.104 -12.630 1.00 93.62 361 GLU A C 1
ATOM 2851 O O . GLU A 1 361 ? 16.732 5.596 -13.740 1.00 93.62 361 GLU A O 1
ATOM 2856 N N . PHE A 1 362 ? 16.502 5.848 -11.518 1.00 92.00 362 PHE A N 1
ATOM 2857 C CA . PHE A 1 362 ? 16.700 7.302 -11.496 1.00 92.00 362 PHE A CA 1
ATOM 2858 C C . PHE A 1 362 ? 18.051 7.699 -12.102 1.00 92.00 362 PHE A C 1
ATOM 2860 O O . PHE A 1 362 ? 18.108 8.487 -13.051 1.00 92.00 362 PHE A O 1
ATOM 2867 N N . PHE A 1 363 ? 19.148 7.123 -11.596 1.00 90.56 363 PHE A N 1
ATOM 2868 C CA . PHE A 1 363 ? 20.485 7.442 -12.098 1.00 90.56 363 PHE A CA 1
ATOM 2869 C C . PHE A 1 363 ? 20.680 6.969 -13.536 1.00 90.56 363 PHE A C 1
ATOM 2871 O O . PHE A 1 363 ? 21.235 7.707 -14.345 1.00 90.56 363 PHE A O 1
ATOM 2878 N N . ARG A 1 364 ? 20.169 5.783 -13.885 1.00 91.12 364 ARG A N 1
ATOM 2879 C CA . ARG A 1 364 ? 20.240 5.258 -15.251 1.00 91.12 364 ARG A CA 1
ATOM 2880 C C . ARG A 1 364 ? 19.520 6.160 -16.244 1.00 91.12 364 ARG A C 1
ATOM 2882 O O . ARG A 1 364 ? 20.088 6.473 -17.286 1.00 91.12 364 ARG A O 1
ATOM 2889 N N . TYR A 1 365 ? 18.289 6.562 -15.939 1.00 90.50 365 TYR A N 1
ATOM 2890 C CA . TYR A 1 365 ? 17.516 7.453 -16.797 1.00 90.50 365 TYR A CA 1
ATOM 2891 C C . TYR A 1 365 ? 18.237 8.791 -16.971 1.00 90.50 365 TYR A C 1
ATOM 2893 O O . TYR A 1 365 ? 18.426 9.241 -18.097 1.00 90.50 365 TYR A O 1
ATOM 2901 N N . LYS A 1 366 ? 18.743 9.370 -15.875 1.00 87.44 366 LYS A N 1
ATOM 2902 C CA . LYS A 1 366 ? 19.531 10.604 -15.921 1.00 87.44 366 LYS A CA 1
ATOM 2903 C C . LYS A 1 366 ? 20.790 10.460 -16.787 1.00 87.44 366 LYS A C 1
ATOM 2905 O O . LYS A 1 366 ? 21.076 11.347 -17.585 1.00 87.44 366 LYS A O 1
ATOM 2910 N N . SER A 1 367 ? 21.527 9.354 -16.673 1.00 88.19 367 SER A N 1
ATOM 2911 C CA . SER A 1 367 ? 22.700 9.087 -17.517 1.00 88.19 367 SER A CA 1
ATOM 2912 C C . SER A 1 367 ? 22.337 8.991 -18.998 1.00 88.19 367 SER A C 1
ATOM 2914 O O . SER A 1 367 ? 23.038 9.569 -19.823 1.00 88.19 367 SER A O 1
ATOM 2916 N N . ILE A 1 368 ? 21.236 8.308 -19.334 1.00 87.38 368 ILE A N 1
ATOM 2917 C CA . ILE A 1 368 ? 20.754 8.205 -20.718 1.00 87.38 368 ILE A CA 1
ATOM 2918 C C . ILE A 1 368 ? 20.426 9.599 -21.270 1.00 87.38 368 ILE A C 1
ATOM 2920 O O . ILE A 1 368 ? 20.924 9.954 -22.334 1.00 87.38 368 ILE A O 1
ATOM 2924 N N . GLU A 1 369 ? 19.658 10.401 -20.530 1.00 83.12 369 GLU A N 1
ATOM 2925 C CA . GLU A 1 369 ? 19.257 11.755 -20.939 1.00 83.12 369 GLU A CA 1
ATOM 2926 C C . GLU A 1 369 ? 20.456 12.701 -21.136 1.00 83.12 369 GLU A C 1
ATOM 2928 O O . GLU A 1 369 ? 20.469 13.494 -22.078 1.00 83.12 369 GLU A O 1
ATOM 2933 N N . ILE A 1 370 ? 21.492 12.602 -20.293 1.00 83.00 370 ILE A N 1
ATOM 2934 C CA . ILE A 1 370 ? 22.730 13.390 -20.437 1.00 83.00 370 ILE A CA 1
ATOM 2935 C C . ILE A 1 370 ? 23.483 12.996 -21.713 1.00 83.00 370 ILE A C 1
ATOM 2937 O O . ILE A 1 370 ? 23.939 13.867 -22.456 1.00 83.00 370 ILE A O 1
ATOM 2941 N N . CYS A 1 371 ? 23.618 11.693 -21.979 1.00 81.69 371 CYS A N 1
ATOM 2942 C CA . CYS A 1 371 ? 24.307 11.201 -23.171 1.00 81.69 371 CYS A CA 1
ATOM 2943 C C . CYS A 1 371 ? 23.598 11.614 -24.468 1.00 81.69 371 CYS A C 1
ATOM 2945 O O . CYS A 1 371 ? 24.263 11.804 -25.483 1.00 81.69 371 CYS A O 1
ATOM 2947 N N . THR A 1 372 ? 22.274 11.768 -24.446 1.00 77.19 372 THR A N 1
ATOM 2948 C CA . THR A 1 372 ? 21.477 12.059 -25.646 1.00 77.19 372 THR A CA 1
ATOM 2949 C C . THR A 1 372 ? 21.303 13.554 -25.907 1.00 77.19 372 THR A C 1
ATOM 2951 O O . THR A 1 372 ? 21.237 13.958 -27.064 1.00 77.19 372 THR A O 1
ATOM 2954 N N . HIS A 1 373 ? 21.310 14.397 -24.869 1.00 71.62 373 HIS A N 1
ATOM 2955 C CA . HIS A 1 373 ? 21.168 15.857 -24.982 1.00 71.62 373 HIS A CA 1
ATOM 2956 C C . HIS A 1 373 ? 22.515 16.606 -24.978 1.00 71.62 373 HIS A C 1
ATOM 2958 O O . HIS A 1 373 ? 22.671 17.649 -24.333 1.00 71.62 373 HIS A O 1
ATOM 2964 N N . SER A 1 374 ? 23.506 16.086 -25.711 1.00 61.44 374 SER A N 1
ATOM 2965 C CA . SER A 1 374 ? 24.831 16.707 -25.894 1.00 61.44 374 SER A CA 1
ATOM 2966 C C . SER A 1 374 ? 25.590 16.993 -24.588 1.00 61.44 374 SER A C 1
ATOM 2968 O O . SER A 1 374 ? 26.315 17.983 -24.493 1.00 61.44 374 SER A O 1
ATOM 2970 N N . GLY A 1 375 ? 25.417 16.156 -23.560 1.00 60.12 375 GLY A N 1
ATOM 2971 C CA . GLY A 1 375 ? 26.155 16.272 -22.301 1.00 60.12 375 GLY A CA 1
ATOM 2972 C C . GLY A 1 375 ? 25.704 17.415 -21.389 1.00 60.12 375 GLY A C 1
ATOM 2973 O O . GLY A 1 375 ? 26.381 17.686 -20.396 1.00 60.12 375 GLY A O 1
ATOM 2974 N N . LYS A 1 376 ? 24.582 18.094 -21.681 1.00 58.44 376 LYS A N 1
ATOM 2975 C CA . LYS A 1 376 ? 24.044 19.102 -20.759 1.00 58.44 376 LYS A CA 1
ATOM 2976 C C . LYS A 1 376 ? 23.578 18.412 -19.470 1.00 58.44 376 LYS A C 1
ATOM 2978 O O . LYS A 1 376 ? 22.753 17.499 -19.544 1.00 58.44 376 LYS A O 1
ATOM 2983 N N . PRO A 1 377 ? 24.081 18.817 -18.291 1.00 60.53 377 PRO A N 1
ATOM 2984 C CA . PRO A 1 377 ? 23.617 18.248 -17.037 1.00 60.53 377 PRO A CA 1
ATOM 2985 C C . PRO A 1 377 ? 22.128 18.564 -16.858 1.00 60.53 377 PRO A C 1
ATOM 2987 O O . PRO A 1 377 ? 21.714 19.714 -16.996 1.00 60.53 377 PRO A O 1
ATOM 2990 N N . MET A 1 378 ? 21.321 17.545 -16.545 1.00 65.38 378 MET A N 1
ATOM 2991 C CA . MET A 1 378 ? 19.963 17.781 -16.049 1.00 65.38 378 MET A CA 1
ATOM 2992 C C . MET A 1 378 ? 20.041 18.604 -14.761 1.00 65.38 378 MET A C 1
ATOM 2994 O O . MET A 1 378 ? 20.748 18.210 -13.830 1.00 65.38 378 MET A O 1
ATOM 2998 N N . ASP A 1 379 ? 19.250 19.675 -14.691 1.00 69.31 379 ASP A N 1
ATOM 2999 C CA . ASP A 1 379 ? 19.095 20.560 -13.524 1.00 69.31 379 ASP A CA 1
ATOM 3000 C C . ASP A 1 379 ? 18.246 19.924 -12.399 1.00 69.31 379 ASP A C 1
ATOM 3002 O O . ASP A 1 379 ? 17.501 20.591 -11.691 1.00 69.31 379 ASP A O 1
ATOM 3006 N N . GLU A 1 380 ? 18.301 18.594 -12.277 1.00 81.38 380 GLU A N 1
ATOM 3007 C CA . GLU A 1 380 ? 17.580 17.808 -11.276 1.00 81.38 380 GLU A CA 1
ATOM 3008 C C . GLU A 1 380 ? 18.565 16.871 -10.564 1.00 81.38 380 GLU A C 1
ATOM 3010 O O . GLU A 1 380 ? 19.159 15.992 -11.200 1.00 81.38 380 GLU A O 1
ATOM 3015 N N . SER A 1 381 ? 18.771 17.034 -9.256 1.00 83.50 381 SER A N 1
ATOM 3016 C CA . SER A 1 381 ? 19.565 16.115 -8.428 1.00 83.50 381 SER A CA 1
ATOM 3017 C C . SER A 1 381 ? 18.702 15.330 -7.448 1.00 83.50 381 SER A C 1
ATOM 3019 O O . SER A 1 381 ? 17.546 15.659 -7.198 1.00 83.50 381 SER A O 1
ATOM 3021 N N . LEU A 1 382 ? 19.255 14.240 -6.914 1.00 86.81 382 LEU A N 1
ATOM 3022 C CA . LEU A 1 382 ? 18.570 13.448 -5.902 1.00 86.81 382 LEU A CA 1
ATOM 3023 C C . LEU A 1 382 ? 18.462 14.260 -4.605 1.00 86.81 382 LEU A C 1
ATOM 3025 O O . LEU A 1 382 ? 19.487 14.575 -4.000 1.00 86.81 382 LEU A O 1
ATOM 3029 N N . GLY A 1 383 ? 17.233 14.570 -4.189 1.00 83.06 383 GLY A N 1
ATOM 3030 C CA . GLY A 1 383 ? 16.961 15.304 -2.956 1.00 83.06 383 GLY A CA 1
ATOM 3031 C C . GLY A 1 383 ? 16.629 14.395 -1.781 1.00 83.06 383 GLY A C 1
ATOM 3032 O O . GLY A 1 383 ? 17.254 14.479 -0.728 1.00 83.06 383 GLY A O 1
ATOM 3033 N N . CYS A 1 384 ? 15.631 13.527 -1.954 1.00 85.00 384 CYS A N 1
ATOM 3034 C CA . CYS A 1 384 ? 15.121 12.679 -0.880 1.00 85.00 384 CYS A CA 1
ATOM 3035 C C . CYS A 1 384 ? 14.636 11.330 -1.418 1.00 85.00 384 CYS A C 1
ATOM 3037 O O . CYS A 1 384 ? 14.046 11.265 -2.496 1.00 85.00 384 CYS A O 1
ATOM 3039 N N . VAL A 1 385 ? 14.857 10.267 -0.641 1.00 83.19 385 VAL A N 1
ATOM 3040 C CA . VAL A 1 385 ? 14.312 8.929 -0.889 1.00 83.19 385 VAL A CA 1
ATOM 3041 C C . VAL A 1 385 ? 13.459 8.533 0.305 1.00 83.19 385 VAL A C 1
ATOM 3043 O O . VAL A 1 385 ? 13.932 8.522 1.439 1.00 83.19 385 VAL A O 1
ATOM 3046 N N . ILE A 1 386 ? 12.203 8.192 0.047 1.00 87.69 386 ILE A N 1
ATOM 3047 C CA . ILE A 1 386 ? 11.219 7.806 1.053 1.00 87.69 386 ILE A CA 1
ATOM 3048 C C . ILE A 1 386 ? 10.829 6.358 0.766 1.00 87.69 386 ILE A C 1
ATOM 3050 O O . ILE A 1 386 ? 10.164 6.089 -0.227 1.00 87.69 386 ILE A O 1
ATOM 3054 N N . SER A 1 387 ? 11.241 5.416 1.617 1.00 84.69 387 SER A N 1
ATOM 3055 C CA . SER A 1 387 ? 10.852 4.000 1.517 1.00 84.69 387 SER A CA 1
ATOM 3056 C C . SER A 1 387 ? 9.784 3.686 2.555 1.00 84.69 387 SER A C 1
ATOM 3058 O O . SER A 1 387 ? 10.022 3.831 3.753 1.00 84.69 387 SER A O 1
ATOM 3060 N N . LEU A 1 388 ? 8.612 3.234 2.108 1.00 81.44 388 LEU A N 1
ATOM 3061 C CA . LEU A 1 388 ? 7.502 2.868 2.984 1.00 81.44 388 LEU A CA 1
ATOM 3062 C C . LEU A 1 388 ? 7.301 1.350 2.983 1.00 81.44 388 LEU A C 1
ATOM 3064 O O . LEU A 1 388 ? 6.992 0.754 1.952 1.00 81.44 388 LEU A O 1
ATOM 3068 N N . GLY A 1 389 ? 7.441 0.741 4.162 1.00 69.38 389 GLY A N 1
ATOM 3069 C CA . GLY A 1 389 ? 7.273 -0.698 4.369 1.00 69.38 389 GLY A CA 1
ATOM 3070 C C . GLY A 1 389 ? 5.863 -1.097 4.813 1.00 69.38 389 GLY A C 1
ATOM 3071 O O . GLY A 1 389 ? 5.162 -0.348 5.494 1.00 69.38 389 GLY A O 1
ATOM 3072 N N . THR A 1 390 ? 5.455 -2.330 4.504 1.00 73.44 390 THR A N 1
ATOM 3073 C CA . THR A 1 390 ? 4.145 -2.901 4.890 1.00 73.44 390 THR A CA 1
ATOM 3074 C C . THR A 1 390 ? 4.117 -3.481 6.316 1.00 73.44 390 THR A C 1
ATOM 3076 O O . THR A 1 390 ? 3.344 -4.391 6.626 1.00 73.44 390 THR A O 1
ATOM 3079 N N . GLY A 1 391 ? 4.955 -2.943 7.205 1.00 62.97 391 GLY A N 1
ATOM 3080 C CA . GLY A 1 391 ? 5.095 -3.375 8.595 1.00 62.97 391 GLY A CA 1
ATOM 3081 C C . GLY A 1 391 ? 5.971 -4.619 8.779 1.00 62.97 391 GLY A C 1
ATOM 3082 O O . GLY A 1 391 ? 5.999 -5.530 7.948 1.00 62.97 391 GLY A O 1
ATOM 3083 N N . VAL A 1 392 ? 6.675 -4.660 9.909 1.00 66.12 392 VAL A N 1
ATOM 3084 C CA . VAL A 1 392 ? 7.526 -5.785 10.311 1.00 66.12 392 VAL A CA 1
ATOM 3085 C C . VAL A 1 392 ? 6.723 -6.696 11.230 1.00 66.12 392 VAL A C 1
ATOM 3087 O O . VAL A 1 392 ? 6.200 -6.253 12.252 1.00 66.12 392 VAL A O 1
ATOM 3090 N N . VAL A 1 393 ? 6.606 -7.971 10.863 1.00 64.19 393 VAL A N 1
ATOM 3091 C CA . VAL A 1 393 ? 6.052 -8.985 11.766 1.00 64.19 393 VAL A CA 1
ATOM 3092 C C . VAL A 1 393 ? 7.128 -9.293 12.812 1.00 64.19 393 VAL A C 1
ATOM 3094 O O . VAL A 1 393 ? 8.278 -9.498 12.415 1.00 64.19 393 VAL A O 1
ATOM 3097 N N . PRO A 1 394 ? 6.811 -9.318 14.120 1.00 58.59 394 PRO A N 1
ATOM 3098 C CA . PRO A 1 394 ? 7.776 -9.704 15.145 1.00 58.59 394 PRO A CA 1
ATOM 3099 C C . PRO A 1 394 ? 8.434 -11.039 14.781 1.00 58.59 394 PRO A C 1
ATOM 3101 O O . PRO A 1 394 ? 7.738 -12.009 14.480 1.00 58.59 394 PRO A O 1
ATOM 3104 N N . ALA A 1 395 ? 9.768 -11.074 14.752 1.00 52.12 395 ALA A N 1
ATOM 3105 C CA . ALA A 1 395 ? 10.511 -12.250 14.318 1.00 52.12 395 ALA A CA 1
ATOM 3106 C C . ALA A 1 395 ? 10.229 -13.436 15.256 1.00 52.12 395 ALA A C 1
ATOM 3108 O O . ALA A 1 395 ? 10.595 -13.411 16.431 1.00 52.12 395 ALA A O 1
ATOM 3109 N N . ILE A 1 396 ? 9.592 -14.484 14.734 1.00 52.91 396 ILE A N 1
ATOM 3110 C CA . ILE A 1 396 ? 9.455 -15.764 15.430 1.00 52.91 396 ILE A CA 1
ATOM 3111 C C . ILE A 1 396 ? 10.695 -16.605 15.090 1.00 52.91 396 ILE A C 1
ATOM 3113 O O . ILE A 1 396 ? 10.949 -16.865 13.921 1.00 52.91 396 ILE A O 1
ATOM 3117 N N . LYS A 1 397 ? 11.456 -16.957 16.141 1.00 47.44 397 LYS A N 1
ATOM 3118 C CA . LYS A 1 397 ? 12.611 -17.883 16.256 1.00 47.44 397 LYS A CA 1
ATOM 3119 C C . LYS A 1 397 ? 13.540 -18.026 15.029 1.00 47.44 397 LYS A C 1
ATOM 3121 O O . LYS A 1 397 ? 13.203 -18.623 14.019 1.00 47.44 397 LYS A O 1
ATOM 3126 N N . ILE A 1 398 ? 14.793 -17.601 15.212 1.00 55.88 398 ILE A N 1
ATOM 3127 C CA . ILE A 1 398 ? 15.904 -17.589 14.233 1.00 55.88 398 ILE A CA 1
ATOM 3128 C C . ILE A 1 398 ? 16.261 -18.990 13.674 1.00 55.88 398 ILE A C 1
ATOM 3130 O O . ILE A 1 398 ? 16.845 -19.089 12.602 1.00 55.88 398 ILE A O 1
ATOM 3134 N N . THR A 1 399 ? 15.873 -20.072 14.354 1.00 56.53 399 THR A N 1
ATOM 3135 C CA . THR A 1 399 ? 16.076 -21.472 13.925 1.00 56.53 399 THR A CA 1
ATOM 3136 C C . THR A 1 399 ? 14.783 -22.166 13.484 1.00 56.53 399 THR A C 1
ATOM 3138 O O . THR A 1 399 ? 14.713 -23.394 13.474 1.00 56.53 399 THR A O 1
ATOM 3141 N N . ALA A 1 400 ? 13.731 -21.407 13.158 1.00 58.91 400 ALA A N 1
ATOM 3142 C CA . ALA A 1 400 ? 12.456 -21.981 12.750 1.00 58.91 400 ALA A CA 1
ATOM 3143 C C . ALA A 1 400 ? 12.620 -22.841 11.484 1.00 58.91 400 ALA A C 1
ATOM 3145 O O . ALA A 1 400 ? 12.956 -22.349 10.411 1.00 58.91 400 ALA A O 1
ATOM 3146 N N . SER A 1 401 ? 12.354 -24.139 11.622 1.00 62.50 401 SER A N 1
ATOM 3147 C CA . SER A 1 401 ? 12.270 -25.107 10.522 1.00 62.50 401 SER A CA 1
ATOM 3148 C C . SER A 1 401 ? 10.883 -25.134 9.863 1.00 62.50 401 SER A C 1
ATOM 3150 O O . SER A 1 401 ? 10.662 -25.883 8.912 1.00 62.50 401 SER A O 1
ATOM 3152 N N . ASP A 1 402 ? 9.955 -24.317 10.367 1.00 64.25 402 ASP A N 1
ATOM 3153 C CA . ASP A 1 402 ? 8.584 -24.162 9.890 1.00 64.25 402 ASP A CA 1
ATOM 3154 C C . ASP A 1 402 ? 8.231 -22.669 9.708 1.00 64.25 402 ASP A C 1
ATOM 3156 O O . ASP A 1 402 ? 8.981 -21.782 10.122 1.00 64.25 402 ASP A O 1
ATOM 3160 N N . GLY A 1 403 ? 7.104 -22.367 9.063 1.00 67.94 403 GLY A N 1
ATOM 3161 C CA . GLY A 1 403 ? 6.696 -20.992 8.745 1.00 67.94 403 GLY A CA 1
ATOM 3162 C C . GLY A 1 403 ? 7.388 -20.431 7.496 1.00 67.94 403 GLY A C 1
ATOM 3163 O O . GLY A 1 403 ? 7.255 -20.994 6.412 1.00 67.94 403 GLY A O 1
ATOM 3164 N N . ILE A 1 404 ? 8.123 -19.316 7.619 1.00 60.88 404 ILE A N 1
ATOM 3165 C CA . ILE A 1 404 ? 8.645 -18.547 6.465 1.00 60.88 404 ILE A CA 1
ATOM 3166 C C . ILE A 1 404 ? 9.495 -19.394 5.494 1.00 60.88 404 ILE A C 1
ATOM 3168 O O . ILE A 1 404 ? 9.245 -19.302 4.291 1.00 60.88 404 ILE A O 1
ATOM 3172 N N . PRO A 1 405 ? 10.449 -20.239 5.940 1.00 67.56 405 PRO A N 1
ATOM 3173 C CA . PRO A 1 405 ? 11.235 -21.061 5.014 1.00 67.56 405 PRO A CA 1
ATOM 3174 C C . PRO A 1 405 ? 10.378 -22.058 4.221 1.00 67.56 405 PRO A C 1
ATOM 3176 O O . PRO A 1 405 ? 10.637 -22.311 3.042 1.00 67.56 405 PRO A O 1
ATOM 3179 N N . VAL A 1 406 ? 9.323 -22.595 4.844 1.00 69.62 406 VAL A N 1
ATOM 3180 C CA . VAL A 1 406 ? 8.362 -23.499 4.195 1.00 69.62 406 VAL A CA 1
ATOM 3181 C C . VAL A 1 406 ? 7.514 -22.733 3.184 1.00 69.62 406 VAL A C 1
ATOM 3183 O O . VAL A 1 406 ? 7.338 -23.209 2.064 1.00 69.62 406 VAL A O 1
ATOM 3186 N N . ASP A 1 407 ? 7.032 -21.540 3.537 1.00 62.44 407 ASP A N 1
ATOM 3187 C CA . ASP A 1 407 ? 6.245 -20.694 2.636 1.00 62.44 407 ASP A CA 1
ATOM 3188 C C . ASP A 1 407 ? 7.054 -20.261 1.410 1.00 62.44 407 ASP A C 1
ATOM 3190 O O . ASP A 1 407 ? 6.550 -20.329 0.289 1.00 62.44 407 ASP A O 1
ATOM 3194 N N . GLN A 1 408 ? 8.319 -19.875 1.600 1.00 65.25 408 GLN A N 1
ATOM 3195 C CA . GLN A 1 408 ? 9.238 -19.537 0.510 1.00 65.25 408 GLN A CA 1
ATOM 3196 C C . GLN A 1 408 ? 9.497 -20.739 -0.402 1.00 65.25 408 GLN A C 1
ATOM 3198 O O . GLN A 1 408 ? 9.367 -20.624 -1.620 1.00 65.25 408 GLN A O 1
ATOM 3203 N N . SER A 1 409 ? 9.803 -21.903 0.179 1.00 70.38 409 SER A N 1
ATOM 3204 C CA . SER A 1 409 ? 10.053 -23.134 -0.582 1.00 70.38 409 SER A CA 1
ATOM 3205 C C . SER A 1 409 ? 8.816 -23.563 -1.374 1.00 70.38 409 SER A C 1
ATOM 3207 O O . SER A 1 409 ? 8.913 -23.889 -2.557 1.00 70.38 409 SER A O 1
ATOM 3209 N N . ARG A 1 410 ? 7.631 -23.490 -0.753 1.00 71.94 410 ARG A N 1
ATOM 3210 C CA . ARG A 1 410 ? 6.347 -23.780 -1.399 1.00 71.94 410 ARG A CA 1
ATOM 3211 C C . ARG A 1 410 ? 6.061 -22.803 -2.531 1.00 71.94 410 ARG A C 1
ATOM 3213 O O . ARG A 1 410 ? 5.694 -23.236 -3.617 1.00 71.94 410 ARG A O 1
ATOM 3220 N N . ALA A 1 411 ? 6.232 -21.504 -2.290 1.00 61.03 411 ALA A N 1
ATOM 3221 C CA . ALA A 1 411 ? 6.039 -20.462 -3.294 1.00 61.03 411 ALA A CA 1
ATOM 3222 C C . ALA A 1 411 ? 6.945 -20.677 -4.510 1.00 61.03 411 ALA A C 1
ATOM 3224 O O . ALA A 1 411 ? 6.479 -20.577 -5.644 1.00 61.03 411 ALA A O 1
ATOM 3225 N N . TRP A 1 412 ? 8.208 -21.031 -4.273 1.00 69.75 412 TRP A N 1
ATOM 3226 C CA . TRP A 1 412 ? 9.170 -21.329 -5.326 1.00 69.75 412 TRP A CA 1
ATOM 3227 C C . TRP A 1 412 ? 8.773 -22.571 -6.126 1.00 69.75 412 TRP A C 1
ATOM 3229 O O . TRP A 1 412 ? 8.690 -22.502 -7.349 1.00 69.75 412 TRP A O 1
ATOM 3239 N N . CYS A 1 413 ? 8.467 -23.690 -5.463 1.00 67.62 413 CYS A N 1
ATOM 3240 C CA . CYS A 1 413 ? 8.057 -24.921 -6.145 1.00 67.62 413 CYS A CA 1
ATOM 3241 C C . CYS A 1 413 ? 6.789 -24.696 -6.976 1.00 67.62 413 CYS A C 1
ATOM 3243 O O . CYS A 1 413 ? 6.750 -25.062 -8.146 1.00 67.62 413 CYS A O 1
ATOM 3245 N N . MET A 1 414 ? 5.801 -23.987 -6.419 1.00 67.06 414 MET A N 1
ATOM 3246 C CA . MET A 1 414 ? 4.585 -23.615 -7.147 1.00 67.06 414 MET A CA 1
ATOM 3247 C C . MET A 1 414 ? 4.858 -22.704 -8.348 1.00 67.06 414 MET A C 1
ATOM 3249 O O . MET A 1 414 ? 4.147 -22.812 -9.336 1.00 67.06 414 MET A O 1
ATOM 3253 N N . SER A 1 415 ? 5.856 -21.814 -8.297 1.00 60.81 415 SER A N 1
ATOM 3254 C CA . SER A 1 415 ? 6.217 -20.994 -9.467 1.00 60.81 415 SER A CA 1
ATOM 3255 C C . SER A 1 415 ? 6.886 -21.782 -10.597 1.00 60.81 415 SER A C 1
ATOM 3257 O O . SER A 1 415 ? 6.982 -21.269 -11.706 1.00 60.81 415 SER A O 1
ATOM 3259 N N . LEU A 1 416 ? 7.347 -23.002 -10.312 1.00 68.25 416 LEU A N 1
ATOM 3260 C CA . LEU A 1 416 ? 7.965 -23.918 -11.271 1.00 68.25 416 LEU A CA 1
ATOM 3261 C C . LEU A 1 416 ? 7.034 -25.074 -11.670 1.00 68.25 416 LEU A C 1
ATOM 3263 O O . LEU A 1 416 ? 7.501 -26.034 -12.275 1.00 68.25 416 LEU A O 1
ATOM 3267 N N . ASP A 1 417 ? 5.758 -25.029 -11.271 1.00 68.44 417 ASP A N 1
ATOM 3268 C CA . ASP A 1 417 ? 4.806 -26.141 -11.406 1.00 68.44 417 ASP A CA 1
ATOM 3269 C C . ASP A 1 417 ? 5.320 -27.470 -10.806 1.00 68.44 417 ASP A C 1
ATOM 3271 O O . ASP A 1 417 ? 4.952 -28.566 -11.230 1.00 68.44 417 ASP A O 1
ATOM 3275 N N . VAL A 1 418 ? 6.167 -27.380 -9.774 1.00 73.75 418 VAL A N 1
ATOM 3276 C CA . VAL A 1 418 ? 6.705 -28.525 -9.033 1.00 73.75 418 VAL A CA 1
ATOM 3277 C C . VAL A 1 418 ? 5.835 -28.787 -7.798 1.00 73.75 418 VAL A C 1
ATOM 3279 O O . VAL A 1 418 ? 5.608 -27.865 -7.002 1.00 73.75 418 VAL A O 1
ATOM 3282 N N . PRO A 1 419 ? 5.363 -30.029 -7.574 1.00 75.44 419 PRO A N 1
ATOM 3283 C CA . PRO A 1 419 ? 4.585 -30.352 -6.385 1.00 75.44 419 PRO A CA 1
ATOM 3284 C C . PRO A 1 419 ? 5.459 -30.270 -5.122 1.00 75.44 419 PRO A C 1
ATOM 3286 O O . PRO A 1 419 ? 6.546 -30.842 -5.059 1.00 75.44 419 PRO A O 1
ATOM 3289 N N . PHE A 1 420 ? 4.980 -29.553 -4.100 1.00 80.69 420 PHE A N 1
ATOM 3290 C CA . PHE A 1 420 ? 5.672 -29.376 -2.818 1.00 80.69 420 PHE A CA 1
ATOM 3291 C C . PHE A 1 420 ? 4.921 -30.077 -1.685 1.00 80.69 420 PHE A C 1
ATOM 3293 O O . PHE A 1 420 ? 3.831 -29.648 -1.287 1.00 80.69 420 PHE A O 1
ATOM 3300 N N . PHE A 1 421 ? 5.549 -31.105 -1.118 1.00 82.06 421 PHE A N 1
ATOM 3301 C CA . PHE A 1 421 ? 5.046 -31.857 0.029 1.00 82.06 421 PHE A CA 1
ATOM 3302 C C . PHE A 1 421 ? 5.861 -31.500 1.279 1.00 82.06 421 PHE A C 1
ATOM 3304 O O . PHE A 1 421 ? 7.090 -31.538 1.263 1.00 82.06 421 PHE A O 1
ATOM 3311 N N . ARG A 1 422 ? 5.181 -31.139 2.373 1.00 79.62 422 ARG A N 1
ATOM 3312 C CA . ARG A 1 422 ? 5.800 -30.858 3.678 1.00 79.62 422 ARG A CA 1
ATOM 3313 C C . ARG A 1 422 ? 5.003 -31.570 4.759 1.00 79.62 422 ARG A C 1
ATOM 3315 O O . ARG A 1 422 ? 3.858 -31.198 5.000 1.00 79.62 422 ARG A O 1
ATOM 3322 N N . PHE A 1 423 ? 5.650 -32.518 5.424 1.00 80.38 423 PHE A N 1
ATOM 3323 C CA . PHE A 1 423 ? 5.112 -33.244 6.569 1.00 80.38 423 PHE A CA 1
ATOM 3324 C C . PHE A 1 423 ? 5.764 -32.716 7.848 1.00 80.38 423 PHE A C 1
ATOM 3326 O O . PHE A 1 423 ? 6.989 -32.611 7.922 1.00 80.38 423 PHE A O 1
ATOM 3333 N N . SER A 1 424 ? 4.944 -32.303 8.811 1.00 79.44 424 SER A N 1
ATOM 3334 C CA . SER A 1 424 ? 5.384 -31.703 10.077 1.00 79.44 424 SER A CA 1
ATOM 3335 C C . SER A 1 424 ? 4.277 -31.948 11.112 1.00 79.44 424 SER A C 1
ATOM 3337 O O . SER A 1 424 ? 3.248 -31.266 11.048 1.00 79.44 424 SER A O 1
ATOM 3339 N N . PRO A 1 425 ? 4.402 -32.965 11.987 1.00 79.25 425 PRO A N 1
ATOM 3340 C CA . PRO A 1 425 ? 3.352 -33.296 12.941 1.00 79.25 425 PRO A CA 1
ATOM 3341 C C . PRO A 1 425 ? 3.254 -32.220 14.035 1.00 79.25 425 PRO A C 1
ATOM 3343 O O . PRO A 1 425 ? 4.280 -31.798 14.573 1.00 79.25 425 PRO A O 1
ATOM 3346 N N . PRO A 1 426 ? 2.041 -31.767 14.395 1.00 72.81 426 PRO A N 1
ATOM 3347 C CA . PRO A 1 426 ? 1.863 -30.932 15.572 1.00 72.81 426 PRO A CA 1
ATOM 3348 C C . PRO A 1 426 ? 2.077 -31.786 16.827 1.00 72.81 426 PRO A C 1
ATOM 3350 O O . PRO A 1 426 ? 1.338 -32.740 17.060 1.00 72.81 426 PRO A O 1
ATOM 3353 N N . LEU A 1 427 ? 3.079 -31.435 17.629 1.00 72.62 427 LEU A N 1
ATOM 3354 C CA . LEU A 1 427 ? 3.343 -32.091 18.909 1.00 72.62 427 LEU A CA 1
ATOM 3355 C C . LEU A 1 427 ? 2.463 -31.486 20.006 1.00 72.62 427 LEU A C 1
ATOM 3357 O O . LEU A 1 427 ? 2.210 -30.277 20.004 1.00 72.62 427 LEU A O 1
ATOM 3361 N N . ARG A 1 428 ? 2.001 -32.319 20.942 1.00 70.81 428 ARG A N 1
ATOM 3362 C CA . ARG A 1 428 ? 1.198 -31.872 22.093 1.00 70.81 428 ARG A CA 1
ATOM 3363 C C . ARG A 1 428 ? 2.020 -31.082 23.104 1.00 70.81 428 ARG A C 1
ATOM 3365 O O . ARG A 1 428 ? 1.514 -30.113 23.666 1.00 70.81 428 ARG A O 1
ATOM 3372 N N . ASP A 1 429 ? 3.278 -31.475 23.277 1.00 70.31 429 ASP A N 1
ATOM 3373 C CA . ASP A 1 429 ? 4.202 -30.907 24.252 1.00 70.31 429 ASP A CA 1
ATOM 3374 C C . ASP A 1 429 ? 5.415 -30.258 23.572 1.00 70.31 429 ASP A C 1
ATOM 3376 O O . ASP A 1 429 ? 5.799 -30.594 22.448 1.00 70.31 429 ASP A O 1
ATOM 3380 N N . ALA A 1 430 ? 6.029 -29.294 24.261 1.00 67.69 430 ALA A N 1
ATOM 3381 C CA . ALA A 1 430 ? 7.271 -28.676 23.816 1.00 67.69 430 ALA A CA 1
ATOM 3382 C C . ALA A 1 430 ? 8.453 -29.581 24.182 1.00 67.69 430 ALA A C 1
ATOM 3384 O O . ALA A 1 430 ? 8.829 -29.664 25.347 1.00 67.69 430 ALA A O 1
ATOM 3385 N N . ILE A 1 431 ? 9.036 -30.234 23.179 1.00 69.19 431 ILE A N 1
ATOM 3386 C CA . ILE A 1 431 ? 10.142 -31.180 23.359 1.00 69.19 431 ILE A CA 1
ATOM 3387 C C . ILE A 1 431 ? 11.463 -30.485 23.041 1.00 69.19 431 ILE A C 1
ATOM 3389 O O . ILE A 1 431 ? 11.639 -29.917 21.959 1.00 69.19 431 ILE A O 1
ATOM 3393 N N . GLU A 1 432 ? 12.388 -30.501 23.998 1.00 59.72 432 GLU A N 1
ATOM 3394 C CA . GLU A 1 432 ? 13.723 -29.935 23.813 1.00 59.72 432 GLU A CA 1
ATOM 3395 C C . GLU A 1 432 ? 14.622 -30.866 22.990 1.00 59.72 432 GLU A C 1
ATOM 3397 O O . GLU A 1 432 ? 14.452 -32.083 22.966 1.00 59.72 432 GLU A O 1
ATOM 3402 N N . LEU A 1 433 ? 15.631 -30.296 22.325 1.00 58.91 433 LEU A N 1
ATOM 3403 C CA . LEU A 1 433 ? 16.554 -31.055 21.471 1.00 58.91 433 LEU A CA 1
ATOM 3404 C C . LEU A 1 433 ? 17.334 -32.136 22.247 1.00 58.91 433 LEU A C 1
ATOM 3406 O O . LEU A 1 433 ? 17.774 -33.124 21.667 1.00 58.91 433 LEU A O 1
ATOM 3410 N N . ASN A 1 434 ? 17.527 -31.931 23.549 1.00 63.91 434 ASN A N 1
ATOM 3411 C CA . ASN A 1 434 ? 18.246 -32.813 24.463 1.00 63.91 434 ASN A CA 1
ATOM 3412 C C . ASN A 1 434 ? 17.316 -33.608 25.399 1.00 63.91 434 ASN A C 1
ATOM 3414 O O . ASN A 1 434 ? 17.775 -34.015 26.469 1.00 63.91 434 ASN A O 1
ATOM 3418 N N . GLU A 1 435 ? 16.048 -33.814 25.023 1.00 74.44 435 GLU A N 1
ATOM 3419 C CA . GLU A 1 435 ? 15.107 -34.670 25.760 1.00 74.44 435 GLU A CA 1
ATOM 3420 C C . GLU A 1 435 ? 15.641 -36.110 25.884 1.00 74.44 435 GLU A C 1
ATOM 3422 O O . GLU A 1 435 ? 16.170 -36.680 24.926 1.00 74.44 435 GLU A O 1
ATOM 3427 N N . ARG A 1 436 ? 15.530 -36.688 27.086 1.00 74.00 436 ARG A N 1
ATOM 3428 C CA . ARG A 1 436 ? 16.011 -38.040 27.430 1.00 74.00 436 ARG A CA 1
ATOM 3429 C C . ARG A 1 436 ? 14.957 -38.900 28.127 1.00 74.00 436 ARG A C 1
ATOM 3431 O O . ARG A 1 436 ? 15.243 -40.061 28.403 1.00 74.00 436 ARG A O 1
ATOM 3438 N N . ASP A 1 437 ? 13.784 -38.359 28.454 1.00 75.75 437 ASP A N 1
ATOM 3439 C CA . ASP A 1 437 ? 12.687 -39.145 29.015 1.00 75.75 437 ASP A CA 1
ATOM 3440 C C . ASP A 1 437 ? 12.002 -39.969 27.918 1.00 75.75 437 ASP A C 1
ATOM 3442 O O . ASP A 1 437 ? 11.298 -39.439 27.053 1.00 75.75 437 ASP A O 1
ATOM 3446 N N . ASP A 1 438 ? 12.159 -41.291 27.994 1.00 81.94 438 ASP A N 1
ATOM 3447 C CA . ASP A 1 438 ? 11.555 -42.240 27.060 1.00 81.94 438 ASP A CA 1
ATOM 3448 C C . ASP A 1 438 ? 10.030 -42.086 26.963 1.00 81.94 438 ASP A C 1
ATOM 3450 O O . ASP A 1 438 ? 9.458 -42.303 25.896 1.00 81.94 438 ASP A O 1
ATOM 3454 N N . LYS A 1 439 ? 9.342 -41.669 28.036 1.00 80.62 439 LYS A N 1
ATOM 3455 C CA . LYS A 1 439 ? 7.887 -41.448 27.985 1.00 80.62 439 LYS A CA 1
ATOM 3456 C C . LYS A 1 439 ? 7.524 -40.251 27.108 1.00 80.62 439 LYS A C 1
ATOM 3458 O O . LYS A 1 439 ? 6.577 -40.341 26.325 1.00 80.62 439 LYS A O 1
ATOM 3463 N N . CYS A 1 440 ? 8.285 -39.163 27.217 1.00 59.44 440 CYS A N 1
ATOM 3464 C CA . CYS A 1 440 ? 8.135 -37.967 26.388 1.00 59.44 440 CYS A CA 1
ATOM 3465 C C . CYS A 1 440 ? 8.401 -38.302 24.910 1.00 59.44 440 CYS A C 1
ATOM 3467 O O . CYS A 1 440 ? 7.601 -37.973 24.031 1.00 59.44 440 CYS A O 1
ATOM 3469 N N . LEU A 1 441 ? 9.463 -39.071 24.642 1.00 64.81 441 LEU A N 1
ATOM 3470 C CA . LEU A 1 441 ? 9.821 -39.516 23.293 1.00 64.81 441 LEU A CA 1
ATOM 3471 C C . LEU A 1 441 ? 8.770 -40.452 22.679 1.00 64.81 441 LEU A C 1
ATOM 3473 O O . LEU A 1 441 ? 8.403 -40.281 21.518 1.00 64.81 441 LEU A O 1
ATOM 3477 N N . ILE A 1 442 ? 8.232 -41.408 23.443 1.00 85.75 442 ILE A N 1
ATOM 3478 C CA . ILE A 1 442 ? 7.143 -42.280 22.973 1.00 85.75 442 ILE A CA 1
ATOM 3479 C C . ILE A 1 442 ? 5.897 -41.452 22.635 1.00 85.75 442 ILE A C 1
ATOM 3481 O O . ILE A 1 442 ? 5.263 -41.702 21.611 1.00 85.75 442 ILE A O 1
ATOM 3485 N N . SER A 1 443 ? 5.566 -40.440 23.445 1.00 68.94 443 SER A N 1
ATOM 3486 C CA . SER A 1 443 ? 4.444 -39.535 23.165 1.00 68.94 443 SER A CA 1
ATOM 3487 C C . SER A 1 443 ? 4.658 -38.740 21.870 1.00 68.94 443 SER A C 1
ATOM 3489 O O . SER A 1 443 ? 3.752 -38.664 21.044 1.00 68.94 443 SER A O 1
ATOM 3491 N N . MET A 1 444 ? 5.874 -38.230 21.637 1.00 77.06 444 MET A N 1
ATOM 3492 C CA . MET A 1 444 ? 6.256 -37.558 20.386 1.00 77.06 444 MET A CA 1
ATOM 3493 C C . MET A 1 444 ? 6.054 -38.447 19.156 1.00 77.06 444 MET A C 1
ATOM 3495 O O . MET A 1 444 ? 5.523 -38.004 18.137 1.00 77.06 444 MET A O 1
ATOM 3499 N N . LEU A 1 445 ? 6.497 -39.704 19.243 1.00 74.94 445 LEU A N 1
ATOM 3500 C CA . LEU A 1 445 ? 6.354 -40.678 18.162 1.00 74.94 445 LEU A CA 1
ATOM 3501 C C . LEU A 1 445 ? 4.879 -41.012 17.919 1.00 74.94 445 LEU A C 1
ATOM 3503 O O . LEU A 1 445 ? 4.448 -41.107 16.772 1.00 74.94 445 LEU A O 1
ATOM 3507 N N . TRP A 1 446 ? 4.087 -41.122 18.986 1.00 83.75 446 TRP A N 1
ATOM 3508 C CA . TRP A 1 446 ? 2.650 -41.348 18.872 1.00 83.75 446 TRP A CA 1
ATOM 3509 C C . TRP A 1 446 ? 1.917 -40.163 18.228 1.00 83.75 446 TRP A C 1
ATOM 3511 O O . TRP A 1 446 ? 1.033 -40.369 17.399 1.00 83.75 446 TRP A O 1
ATOM 3521 N N . ASP A 1 447 ? 2.309 -38.923 18.533 1.00 70.19 447 ASP A N 1
ATOM 3522 C CA . ASP A 1 447 ? 1.778 -37.729 17.861 1.00 70.19 447 ASP A CA 1
ATOM 3523 C C . ASP A 1 447 ? 2.085 -37.731 16.353 1.00 70.19 447 ASP A C 1
ATOM 3525 O O . ASP A 1 447 ? 1.239 -37.330 15.547 1.00 70.19 447 ASP A O 1
ATOM 3529 N N . ALA A 1 448 ? 3.256 -38.234 15.949 1.00 71.81 448 ALA A N 1
ATOM 3530 C CA . ALA A 1 448 ? 3.592 -38.414 14.539 1.00 71.81 448 ALA A CA 1
ATOM 3531 C C . ALA A 1 448 ? 2.698 -39.468 13.861 1.00 71.81 448 ALA A C 1
ATOM 3533 O O . ALA A 1 448 ? 2.172 -39.202 12.780 1.00 71.81 448 ALA A O 1
ATOM 3534 N N . GLU A 1 449 ? 2.454 -40.614 14.503 1.00 85.44 449 GLU A N 1
ATOM 3535 C CA . GLU A 1 449 ? 1.534 -41.644 13.992 1.00 85.44 449 GLU A CA 1
ATOM 3536 C C . GLU A 1 449 ? 0.097 -41.118 13.859 1.00 85.44 449 GLU A C 1
ATOM 3538 O O . GLU A 1 449 ? -0.549 -41.297 12.826 1.00 85.44 449 GLU A O 1
ATOM 3543 N N . LEU A 1 450 ? -0.394 -40.378 14.860 1.00 78.31 450 LEU A N 1
ATOM 3544 C CA . LEU A 1 450 ? -1.712 -39.737 14.804 1.00 78.31 450 LEU A CA 1
ATOM 3545 C C . LEU A 1 450 ? -1.808 -38.712 13.668 1.00 78.31 450 LEU A C 1
ATOM 3547 O O . LEU A 1 450 ? -2.847 -38.608 13.012 1.00 78.31 450 LEU A O 1
ATOM 3551 N N . TYR A 1 451 ? -0.738 -37.954 13.422 1.00 76.00 451 TYR A N 1
ATOM 3552 C CA . TYR A 1 451 ? -0.668 -37.033 12.294 1.00 76.00 451 TYR A CA 1
ATOM 3553 C C . TYR A 1 451 ? -0.724 -37.775 10.956 1.00 76.00 451 TYR A C 1
ATOM 3555 O O . TYR A 1 451 ? -1.513 -37.381 10.096 1.00 76.00 451 TYR A O 1
ATOM 3563 N N . MET A 1 452 ? 0.042 -38.858 10.791 1.00 77.38 452 MET A N 1
ATOM 3564 C CA . MET A 1 452 ? 0.039 -39.679 9.573 1.00 77.38 452 MET A CA 1
ATOM 3565 C C . MET A 1 452 ? -1.324 -40.332 9.317 1.00 77.38 452 MET A C 1
ATOM 3567 O O . MET A 1 452 ? -1.793 -40.340 8.183 1.00 77.38 452 MET A O 1
ATOM 3571 N N . ALA A 1 453 ? -2.001 -40.794 10.371 1.00 80.38 453 ALA A N 1
ATOM 3572 C CA . ALA A 1 453 ? -3.344 -41.368 10.294 1.00 80.38 453 ALA A CA 1
ATOM 3573 C C . ALA A 1 453 ? -4.464 -40.320 10.123 1.00 80.38 453 ALA A C 1
ATOM 3575 O O . ALA A 1 453 ? -5.625 -40.677 9.907 1.00 80.38 453 ALA A O 1
ATOM 3576 N N . SER A 1 454 ? -4.160 -39.022 10.238 1.00 77.88 454 SER A N 1
ATOM 3577 C CA . SER A 1 454 ? -5.162 -37.972 10.050 1.00 77.88 454 SER A CA 1
ATOM 3578 C C . SER A 1 454 ? -5.604 -37.900 8.587 1.00 77.88 454 SER A C 1
ATOM 3580 O O . SER A 1 454 ? -4.774 -37.918 7.680 1.00 77.88 454 SER A O 1
ATOM 3582 N N . ALA A 1 455 ? -6.911 -37.737 8.349 1.00 69.94 455 ALA A N 1
ATOM 3583 C CA . ALA A 1 455 ? -7.481 -37.718 6.995 1.00 69.94 455 ALA A CA 1
ATOM 3584 C C . ALA A 1 455 ? -6.774 -36.720 6.056 1.00 69.94 455 ALA A C 1
ATOM 3586 O O . ALA A 1 455 ? -6.518 -37.014 4.898 1.00 69.94 455 ALA A O 1
ATOM 3587 N N . ARG A 1 456 ? -6.381 -35.552 6.582 1.00 60.84 456 ARG A N 1
ATOM 3588 C CA . ARG A 1 456 ? -5.683 -34.519 5.807 1.00 60.84 456 ARG A CA 1
ATOM 3589 C C . ARG A 1 456 ? -4.260 -34.920 5.396 1.00 60.84 456 ARG A C 1
ATOM 3591 O O . ARG A 1 456 ? -3.797 -34.456 4.359 1.00 60.84 456 ARG A O 1
ATOM 3598 N N . CYS A 1 457 ? -3.547 -35.680 6.227 1.00 66.62 457 CYS A N 1
ATOM 3599 C CA . CYS A 1 457 ? -2.193 -36.137 5.913 1.00 66.62 457 CYS A CA 1
ATOM 3600 C C . CYS A 1 457 ? -2.234 -37.362 4.998 1.00 66.62 457 CYS A C 1
ATOM 3602 O O . CYS A 1 457 ? -1.484 -37.406 4.028 1.00 66.62 457 CYS A O 1
ATOM 3604 N N . ALA A 1 458 ? -3.158 -38.293 5.257 1.00 70.56 458 ALA A N 1
ATOM 3605 C CA . ALA A 1 458 ? -3.353 -39.497 4.456 1.00 70.56 458 ALA A CA 1
ATOM 3606 C C . ALA A 1 458 ? -3.541 -39.170 2.964 1.00 70.56 458 ALA A C 1
ATOM 3608 O O . ALA A 1 458 ? -2.793 -39.688 2.140 1.00 70.56 458 ALA A O 1
ATOM 3609 N N . ASP A 1 459 ? -4.410 -38.206 2.632 1.00 72.81 459 ASP A N 1
ATOM 3610 C CA . ASP A 1 459 ? -4.616 -37.762 1.244 1.00 72.81 459 ASP A CA 1
ATOM 3611 C C . ASP A 1 459 ? -3.310 -37.256 0.588 1.00 72.81 459 ASP A C 1
ATOM 3613 O O . ASP A 1 459 ? -3.004 -37.581 -0.558 1.00 72.81 459 ASP A O 1
ATOM 3617 N N . GLN A 1 460 ? -2.498 -36.478 1.318 1.00 72.38 460 GLN A N 1
ATOM 3618 C CA . GLN A 1 460 ? -1.223 -35.944 0.809 1.00 72.38 460 GLN A CA 1
ATOM 3619 C C . GLN A 1 460 ? -0.162 -37.029 0.621 1.00 72.38 460 GLN A C 1
ATOM 3621 O O . GLN A 1 460 ? 0.677 -36.930 -0.278 1.00 72.38 460 GLN A O 1
ATOM 3626 N N . VAL A 1 461 ? -0.166 -38.036 1.494 1.00 75.50 461 VAL A N 1
ATOM 3627 C CA . VAL A 1 461 ? 0.723 -39.193 1.394 1.00 75.50 461 VAL A CA 1
ATOM 3628 C C . VAL A 1 461 ? 0.338 -40.033 0.185 1.00 75.50 461 VAL A C 1
ATOM 3630 O O . VAL A 1 461 ? 1.225 -40.386 -0.587 1.00 75.50 461 VAL A O 1
ATOM 3633 N N . ASP A 1 462 ? -0.952 -40.286 -0.032 1.00 81.00 462 ASP A N 1
ATOM 3634 C CA . ASP A 1 462 ? -1.436 -41.034 -1.194 1.00 81.00 462 ASP A CA 1
ATOM 3635 C C . ASP A 1 462 ? -1.083 -40.319 -2.508 1.00 81.00 462 ASP A C 1
ATOM 3637 O O . ASP A 1 462 ? -0.524 -40.942 -3.413 1.00 81.00 462 ASP A O 1
ATOM 3641 N N . GLU A 1 463 ? -1.290 -38.998 -2.589 1.00 78.38 463 GLU A N 1
ATOM 3642 C CA . GLU A 1 463 ? -0.874 -38.179 -3.739 1.00 78.38 463 GLU A CA 1
ATOM 3643 C C . GLU A 1 463 ? 0.638 -38.272 -4.009 1.00 78.38 463 GLU A C 1
ATOM 3645 O O . GLU A 1 463 ? 1.068 -38.430 -5.158 1.00 78.38 463 GLU A O 1
ATOM 3650 N N . LEU A 1 464 ? 1.460 -38.192 -2.956 1.00 81.19 464 LEU A N 1
ATOM 3651 C CA . LEU A 1 464 ? 2.912 -38.316 -3.073 1.00 81.19 464 LEU A CA 1
ATOM 3652 C C . LEU A 1 464 ? 3.323 -39.726 -3.512 1.00 81.19 464 LEU A C 1
ATOM 3654 O O . LEU A 1 464 ? 4.171 -39.874 -4.390 1.00 81.19 464 LEU A O 1
ATOM 3658 N N . VAL A 1 465 ? 2.742 -40.766 -2.919 1.00 83.50 465 VAL A N 1
ATOM 3659 C CA . VAL A 1 465 ? 3.041 -42.165 -3.250 1.00 83.50 465 VAL A CA 1
ATOM 3660 C C . VAL A 1 465 ? 2.677 -42.457 -4.702 1.00 83.50 465 VAL A C 1
ATOM 3662 O O . VAL A 1 465 ? 3.466 -43.074 -5.420 1.00 83.50 465 VAL A O 1
ATOM 3665 N N . ASP A 1 466 ? 1.522 -41.983 -5.161 1.00 82.31 466 ASP A N 1
ATOM 3666 C CA . ASP A 1 466 ? 1.097 -42.115 -6.551 1.00 82.31 466 ASP A CA 1
ATOM 3667 C C . ASP A 1 466 ? 2.031 -41.383 -7.514 1.00 82.31 466 ASP A C 1
ATOM 3669 O O . ASP A 1 466 ? 2.368 -41.922 -8.572 1.00 82.31 466 ASP A O 1
ATOM 3673 N N . PHE A 1 467 ? 2.489 -40.184 -7.147 1.00 79.88 467 PHE A N 1
ATOM 3674 C CA . PHE A 1 467 ? 3.500 -39.455 -7.906 1.00 79.88 467 PHE A CA 1
ATOM 3675 C C . PHE A 1 467 ? 4.812 -40.247 -7.992 1.00 79.88 467 PHE A C 1
ATOM 3677 O O . PHE A 1 467 ? 5.306 -40.495 -9.092 1.00 79.88 467 PHE A O 1
ATOM 3684 N N . LEU A 1 468 ? 5.337 -40.725 -6.860 1.00 78.56 468 LEU A N 1
ATOM 3685 C CA . LEU A 1 468 ? 6.598 -41.471 -6.793 1.00 78.56 468 LEU A CA 1
ATOM 3686 C C . LEU A 1 468 ? 6.547 -42.798 -7.563 1.00 78.56 468 LEU A C 1
ATOM 3688 O O . LEU A 1 468 ? 7.503 -43.128 -8.258 1.00 78.56 468 LEU A O 1
ATOM 3692 N N . LYS A 1 469 ? 5.427 -43.533 -7.514 1.00 84.31 469 LYS A N 1
ATOM 3693 C CA . LYS A 1 469 ? 5.233 -44.783 -8.278 1.00 84.31 469 LYS A CA 1
ATOM 3694 C C . LYS A 1 469 ? 5.279 -44.578 -9.794 1.00 84.31 469 LYS A C 1
ATOM 3696 O O . LYS A 1 469 ? 5.572 -45.518 -10.529 1.00 84.31 469 LYS A O 1
ATOM 3701 N N . ARG A 1 470 ? 4.949 -43.376 -10.273 1.00 82.38 470 ARG A N 1
ATOM 3702 C CA . ARG A 1 470 ? 4.911 -43.035 -11.705 1.00 82.38 470 ARG A CA 1
ATOM 3703 C C . ARG A 1 470 ? 6.243 -42.499 -12.225 1.00 82.38 470 ARG A C 1
ATOM 3705 O O . ARG A 1 470 ? 6.432 -42.440 -13.441 1.00 82.38 470 ARG A O 1
ATOM 3712 N N . ILE A 1 471 ? 7.163 -42.118 -11.340 1.00 82.31 471 ILE A N 1
ATOM 3713 C CA . ILE A 1 471 ? 8.492 -41.647 -11.727 1.00 82.31 471 ILE A CA 1
ATOM 3714 C C . ILE A 1 471 ? 9.357 -42.851 -12.081 1.00 82.31 471 ILE A C 1
ATOM 3716 O O . ILE A 1 471 ? 9.567 -43.752 -11.271 1.00 82.31 471 ILE A O 1
ATOM 3720 N N . LYS A 1 472 ? 9.891 -42.857 -13.304 1.00 74.25 472 LYS A N 1
ATOM 3721 C CA . LYS A 1 472 ? 10.902 -43.839 -13.694 1.00 74.25 472 LYS A CA 1
ATOM 3722 C C . LYS A 1 472 ? 12.213 -43.503 -12.975 1.00 74.25 472 LYS A C 1
ATOM 3724 O O . LYS A 1 472 ? 12.625 -42.341 -13.025 1.00 74.25 472 LYS A O 1
ATOM 3729 N N . PRO A 1 473 ? 12.871 -44.470 -12.316 1.00 70.88 473 PRO A N 1
ATOM 3730 C CA . PRO A 1 473 ? 14.190 -44.232 -11.755 1.00 70.88 473 PRO A CA 1
ATOM 3731 C C . PRO A 1 473 ? 15.149 -43.819 -12.875 1.00 70.88 473 PRO A C 1
ATOM 3733 O O . PRO A 1 473 ? 15.061 -44.318 -13.996 1.00 70.88 473 PRO A O 1
ATOM 3736 N N . VAL A 1 474 ? 16.046 -42.886 -12.566 1.00 68.19 474 VAL A N 1
ATOM 3737 C CA . VAL A 1 474 ? 17.129 -42.503 -13.474 1.00 68.19 474 VAL A CA 1
ATOM 3738 C C . VAL A 1 474 ? 18.007 -43.741 -13.666 1.00 68.19 474 VAL A C 1
ATOM 3740 O O . VAL A 1 474 ? 18.564 -44.242 -12.686 1.00 68.19 474 VAL A O 1
ATOM 3743 N N . GLU A 1 475 ? 18.079 -44.268 -14.892 1.00 69.56 475 GLU A N 1
ATOM 3744 C CA . GLU A 1 475 ? 19.058 -45.302 -15.243 1.00 69.56 475 GLU A CA 1
ATOM 3745 C C . GLU A 1 475 ? 20.450 -44.730 -14.947 1.00 69.56 475 GLU A C 1
ATOM 3747 O O . GLU A 1 475 ? 20.800 -43.657 -15.442 1.00 69.56 475 GLU A O 1
ATOM 3752 N N . LYS A 1 476 ? 21.170 -45.384 -14.031 1.00 52.41 476 LYS A N 1
ATOM 3753 C CA . LYS A 1 476 ? 22.503 -44.967 -13.589 1.00 52.41 476 LYS A CA 1
ATOM 3754 C C . LYS A 1 476 ? 23.557 -45.220 -14.649 1.00 52.41 476 LYS A C 1
ATOM 3756 O O . LYS A 1 476 ? 23.497 -46.308 -15.264 1.00 52.41 476 LYS A O 1
#